Protein AF-A0A815ZAJ9-F1 (afdb_monomer_lite)

Radius of gyration: 37.26 Å; chains: 1; bounding box: 107×72×98 Å

Secondary structure (DSSP, 8-state):
-HHHHHHHHHHTHHHHHHTTPPPPGGGGGSPPPPTTS-SS-HHHHHHHHHHHHHHHHHHHHHHHHHGGGSS--HHHHHHHHHHHHHHHHHHHHHHT-SSS-HHHH-TTS-HHHHHHHHHHHHHHHHHHH-HHHHHHHT--PPPHHHHHHHHHHTTHHHHHHHHHHHHHHHHHHHHHHHHHHHHHHHHHHHHHSSSB--HHHHHHHHHT---STTSHHHHHHHHHTT-S-SBGGGHHHHHHHHHHHHHHHHHHHSPPTTSSTTS--S----TT--STT-HHHHHHHHHHHHHHHHHHHHTSSTT-TTTTSBPSS--HHHH-GGG----HHHHHHHHH---------TT--------------------------S--SPPPPTT--BHHHHHHHHHHHHHHHTTTT---TTHHHHHHHHHHHHHT-SSHHHHHTHHHHHHHHHHHHHHHHHHHH-GGGTTSSSSHHHHHHHHHHHHHHH-HHHHHHHHHTT--GGGTHHHHHHTTTTTTS-HHHHHHHHHHHHHTGGGTTHHHHHHHHHHHHHTHHHHHHS-HHHHHHHHHS--TT--HHHHHHHHHHHHHHHH-

pLDDT: mean 81.09, std 17.26, range [23.88, 98.0]

InterPro domains:
  IPR000195 Rab-GAP-TBC domain [PF00566] (390-548)
  IPR000195 Rab-GAP-TBC domain [PS50086] (211-525)
  IPR000195 Rab-GAP-TBC domain [SM00164] (208-551)
  IPR006068 Cation-transporting P-type ATPase, C-terminal [PF00689] (1-167)
  IPR023298 P-type ATPase, transmembrane domain superfamily [SSF81665] (1-169)
  IPR035969 Rab-GAP-TBC domain superfamily [SSF47923] (186-483)
  IPR035969 Rab-GAP-TBC domain superfamily [SSF47923] (463-579)

Structure (mmCIF, N/CA/C/O backbone):
data_AF-A0A815ZAJ9-F1
#
_entry.id   AF-A0A815ZAJ9-F1
#
loop_
_atom_site.group_PDB
_atom_site.id
_atom_site.type_symbol
_atom_site.label_atom_id
_atom_site.label_alt_id
_atom_site.label_comp_id
_atom_site.label_asym_id
_atom_site.label_entity_id
_atom_site.label_seq_id
_atom_site.pdbx_PDB_ins_code
_atom_site.Cartn_x
_atom_site.Cartn_y
_atom_site.Cartn_z
_atom_site.occupancy
_atom_site.B_iso_or_equiv
_atom_site.auth_seq_id
_atom_site.auth_comp_id
_atom_site.auth_asym_id
_atom_site.auth_atom_id
_atom_site.pdbx_PDB_model_num
ATOM 1 N N . MET A 1 1 ? -53.373 6.624 40.015 1.00 79.75 1 MET A N 1
ATOM 2 C CA . MET A 1 1 ? -52.121 6.291 40.736 1.00 79.75 1 MET A CA 1
ATOM 3 C C . MET A 1 1 ? -51.174 5.423 39.909 1.00 79.75 1 MET A C 1
ATOM 5 O O . MET A 1 1 ? -50.000 5.751 39.853 1.00 79.75 1 MET A O 1
ATOM 9 N N . GLN A 1 2 ? -51.653 4.390 39.205 1.00 82.06 2 GLN A N 1
ATOM 10 C CA . GLN A 1 2 ? -50.814 3.502 38.375 1.00 82.06 2 GLN A CA 1
ATOM 11 C C . GLN A 1 2 ? -49.992 4.231 37.286 1.00 82.06 2 GLN A C 1
ATOM 13 O O . GLN A 1 2 ? -48.798 3.992 37.160 1.00 82.06 2 GLN A O 1
ATOM 18 N N . ILE A 1 3 ? -50.575 5.202 36.573 1.00 81.81 3 ILE A N 1
ATOM 19 C CA . ILE A 1 3 ? -49.845 6.013 35.570 1.00 81.81 3 ILE A CA 1
ATOM 20 C C . ILE A 1 3 ? -48.697 6.820 36.204 1.00 81.81 3 ILE A C 1
ATOM 22 O O . ILE A 1 3 ? -47.622 6.945 35.629 1.00 81.81 3 ILE A O 1
ATOM 26 N N . LEU A 1 4 ? -48.901 7.339 37.418 1.00 85.50 4 LEU A N 1
ATOM 27 C CA . LEU A 1 4 ? -47.871 8.088 38.140 1.00 85.50 4 LEU A CA 1
ATOM 28 C C . LEU A 1 4 ? -46.700 7.176 38.538 1.00 85.50 4 LEU A C 1
ATOM 30 O O . LEU A 1 4 ? -45.551 7.597 38.463 1.00 85.50 4 LEU A O 1
ATOM 34 N N . TRP A 1 5 ? -46.983 5.921 38.898 1.00 88.75 5 TRP A N 1
ATOM 35 C CA . TRP A 1 5 ? -45.949 4.920 39.160 1.00 88.75 5 TRP A CA 1
ATOM 36 C C . TRP A 1 5 ? -45.118 4.592 37.920 1.00 88.75 5 TRP A C 1
ATOM 38 O O . TRP A 1 5 ? -43.893 4.561 38.014 1.00 88.75 5 TRP A O 1
ATOM 48 N N . ILE A 1 6 ? -45.770 4.414 36.764 1.00 86.81 6 ILE A N 1
ATOM 49 C CA . ILE A 1 6 ? -45.087 4.187 35.482 1.00 86.81 6 ILE A CA 1
ATOM 50 C C . ILE A 1 6 ? -44.090 5.317 35.218 1.00 86.81 6 ILE A C 1
ATOM 52 O O . ILE A 1 6 ? -42.914 5.052 35.002 1.00 86.81 6 ILE A O 1
ATOM 56 N N . ASN A 1 7 ? -44.513 6.575 35.335 1.00 85.62 7 ASN A N 1
ATOM 57 C CA . ASN A 1 7 ? -43.612 7.703 35.092 1.00 85.62 7 ASN A CA 1
ATOM 58 C C . ASN A 1 7 ? -42.413 7.712 36.056 1.00 85.62 7 ASN A C 1
ATOM 60 O O . ASN A 1 7 ? -41.286 7.948 35.634 1.00 85.62 7 ASN A O 1
ATOM 64 N N . ILE A 1 8 ? -42.627 7.414 37.343 1.00 86.81 8 ILE A N 1
ATOM 65 C CA . ILE A 1 8 ? -41.541 7.386 38.337 1.00 86.81 8 ILE A CA 1
ATOM 66 C C . ILE A 1 8 ? -40.520 6.290 38.023 1.00 86.81 8 ILE A C 1
ATOM 68 O O . ILE A 1 8 ? -39.313 6.529 38.095 1.00 86.81 8 ILE A O 1
ATOM 72 N N . ILE A 1 9 ? -40.996 5.086 37.702 1.00 85.94 9 ILE A N 1
ATOM 73 C CA . ILE A 1 9 ? -40.121 3.931 37.504 1.00 85.94 9 ILE A CA 1
ATOM 74 C C . ILE A 1 9 ? -39.376 4.000 36.167 1.00 85.94 9 ILE A C 1
ATOM 76 O O . ILE A 1 9 ? -38.263 3.493 36.065 1.00 85.94 9 ILE A O 1
ATOM 80 N N . MET A 1 10 ? -39.965 4.667 35.171 1.00 80.88 10 MET A N 1
ATOM 81 C CA . MET A 1 10 ? -39.416 4.791 33.823 1.00 80.88 10 MET A CA 1
ATOM 82 C C . MET A 1 10 ? -38.472 5.974 33.655 1.00 80.88 10 MET A C 1
ATOM 84 O O . MET A 1 10 ? -37.335 5.792 33.210 1.00 80.88 10 MET A O 1
ATOM 88 N N . ASP A 1 11 ? -38.911 7.170 34.045 1.00 79.56 11 ASP A N 1
ATOM 89 C CA . ASP A 1 11 ? -38.154 8.401 33.800 1.00 79.56 11 ASP A CA 1
ATOM 90 C C . ASP A 1 11 ? -37.092 8.665 34.872 1.00 79.56 11 ASP A C 1
ATOM 92 O O . ASP A 1 11 ? -36.184 9.471 34.667 1.00 79.56 11 ASP A O 1
ATOM 96 N N . GLY A 1 12 ? -37.179 7.992 36.022 1.00 81.31 12 GLY A N 1
ATOM 97 C CA . GLY A 1 12 ? -36.195 8.124 37.088 1.00 81.31 12 GLY A CA 1
ATOM 98 C C . GLY A 1 12 ? -34.978 7.214 36.863 1.00 81.31 12 GLY A C 1
ATOM 99 O O . GLY A 1 12 ? -34.073 7.569 36.101 1.00 81.31 12 GLY A O 1
ATOM 100 N N . PRO A 1 13 ? -34.895 6.047 37.528 1.00 83.12 13 PRO A N 1
ATOM 101 C CA . PRO A 1 13 ? -33.647 5.283 37.589 1.00 83.12 13 PRO A CA 1
ATOM 102 C C . PRO A 1 13 ? -33.116 4.767 36.231 1.00 83.12 13 PRO A C 1
ATOM 104 O O . PRO A 1 13 ? -31.927 4.965 35.955 1.00 83.12 13 PRO A O 1
ATOM 107 N N . PRO A 1 14 ? -33.925 4.138 35.351 1.00 84.19 14 PRO A N 1
ATOM 108 C CA . PRO A 1 14 ? -33.428 3.587 34.089 1.00 84.19 14 PRO A CA 1
ATOM 109 C C . PRO A 1 14 ? -32.961 4.667 33.108 1.00 84.19 14 PRO A C 1
ATOM 111 O O . PRO A 1 14 ? -31.854 4.562 32.575 1.00 84.19 14 PRO A O 1
ATOM 114 N N . ALA A 1 15 ? -33.742 5.735 32.915 1.00 84.88 15 ALA A N 1
ATOM 115 C CA . ALA A 1 15 ? -33.388 6.826 32.006 1.00 84.88 15 ALA A CA 1
ATOM 116 C C . ALA A 1 15 ? -32.087 7.534 32.422 1.00 84.88 15 ALA A C 1
ATOM 118 O O . ALA A 1 15 ? -31.216 7.775 31.584 1.00 84.88 15 ALA A O 1
ATOM 119 N N . GLN A 1 16 ? -31.904 7.797 33.721 1.00 86.88 16 GLN A N 1
ATOM 120 C CA . GLN A 1 16 ? -30.661 8.378 34.235 1.00 86.88 16 GLN A CA 1
ATOM 121 C C . GLN A 1 16 ? -29.466 7.436 34.060 1.00 86.88 16 GLN A C 1
ATOM 123 O O . GLN A 1 16 ? -28.384 7.875 33.671 1.00 86.88 16 GLN A O 1
ATOM 128 N N . SER A 1 17 ? -29.656 6.134 34.291 1.00 87.12 17 SER A N 1
ATOM 129 C CA . SER A 1 17 ? -28.577 5.149 34.168 1.00 87.12 17 SER A CA 1
ATOM 130 C C . SER A 1 17 ? -28.078 4.951 32.729 1.00 87.12 17 SER A C 1
ATOM 132 O O . SER A 1 17 ? -26.888 4.695 32.534 1.00 87.12 17 SER A O 1
ATOM 134 N N . LEU A 1 18 ? -28.944 5.144 31.724 1.00 84.19 18 LEU A N 1
ATOM 135 C CA . LEU A 1 18 ? -28.571 5.151 30.303 1.00 84.19 18 LEU A CA 1
ATOM 136 C C . LEU A 1 18 ? -27.685 6.353 29.935 1.00 84.19 18 LEU A C 1
ATOM 138 O O . LEU A 1 18 ? -26.890 6.265 29.003 1.00 84.19 18 LEU A O 1
ATOM 142 N N . GLY A 1 19 ? -27.780 7.462 30.675 1.00 82.12 19 GLY A N 1
ATOM 143 C CA . GLY A 1 19 ? -26.909 8.627 30.493 1.00 82.12 19 GLY A CA 1
ATOM 144 C C . GLY A 1 19 ? -25.453 8.385 30.909 1.00 82.12 19 GLY A C 1
ATOM 145 O O . GLY A 1 19 ? -24.571 9.132 30.492 1.00 82.12 19 GLY A O 1
ATOM 146 N N . VAL A 1 20 ? -25.194 7.337 31.698 1.00 84.94 20 VAL A N 1
ATOM 147 C CA . VAL A 1 20 ? -23.859 6.955 32.203 1.00 84.94 20 VAL A CA 1
ATOM 148 C C . VAL A 1 20 ? -23.290 5.754 31.429 1.00 84.94 20 VAL A C 1
ATOM 150 O O . VAL A 1 20 ? -22.382 5.062 31.888 1.00 84.94 20 VAL A O 1
ATOM 153 N N . GLU A 1 21 ? -23.836 5.470 30.247 1.00 82.31 21 GLU A N 1
ATOM 154 C CA . GLU A 1 21 ? -23.353 4.395 29.387 1.00 82.31 21 GLU A CA 1
ATOM 155 C C . GLU A 1 21 ? -21.939 4.717 28.850 1.00 82.31 21 GLU A C 1
ATOM 157 O O . GLU A 1 21 ? -21.692 5.849 28.418 1.00 82.31 21 GLU A O 1
ATOM 162 N N . PRO A 1 22 ? -20.987 3.761 28.864 1.00 75.38 22 PRO A N 1
ATOM 163 C CA . PRO A 1 22 ? -19.645 3.985 28.340 1.00 75.38 22 PRO A CA 1
ATOM 164 C C . PRO A 1 22 ? -19.657 4.396 26.863 1.00 75.38 22 PRO A C 1
ATOM 166 O O . PRO A 1 22 ? -20.470 3.937 26.060 1.00 75.38 22 PRO A O 1
ATOM 169 N N . VAL A 1 23 ? -18.704 5.256 26.498 1.00 70.56 23 VAL A N 1
ATOM 170 C CA . VAL A 1 23 ? -18.577 5.789 25.137 1.00 70.56 23 VAL A CA 1
ATOM 171 C C . VAL A 1 23 ? -18.238 4.667 24.154 1.00 70.56 23 VAL A C 1
ATOM 173 O O . VAL A 1 23 ? -17.282 3.918 24.349 1.00 70.56 23 VAL A O 1
ATOM 176 N N . ASP A 1 24 ? -18.993 4.580 23.060 1.00 65.00 24 ASP A N 1
ATOM 177 C CA . ASP A 1 24 ? -18.747 3.604 22.001 1.00 65.00 24 ASP A CA 1
ATOM 178 C C . ASP A 1 24 ? -17.446 3.932 21.236 1.00 65.00 24 ASP A C 1
ATOM 180 O O . ASP A 1 24 ? -17.329 4.974 20.587 1.00 65.00 24 ASP A O 1
ATOM 184 N N . HIS A 1 25 ? -16.467 3.023 21.279 1.00 61.44 25 HIS A N 1
ATOM 185 C CA . HIS A 1 25 ? -15.170 3.170 20.607 1.00 61.44 25 HIS A CA 1
ATOM 186 C C . HIS A 1 25 ? -15.275 3.354 19.083 1.00 61.44 25 HIS A C 1
ATOM 188 O O . HIS A 1 25 ? -14.391 3.962 18.476 1.00 61.44 25 HIS A O 1
ATOM 194 N N . ASP A 1 26 ? -16.362 2.892 18.453 1.00 61.56 26 ASP A N 1
ATOM 195 C CA . ASP A 1 26 ? -16.578 3.086 17.015 1.00 61.56 26 ASP A CA 1
ATOM 196 C C . ASP A 1 26 ? -17.001 4.521 16.657 1.00 61.56 26 ASP A C 1
ATOM 198 O O . ASP A 1 26 ? -16.982 4.894 15.481 1.00 61.56 26 ASP A O 1
ATOM 202 N N . VAL A 1 27 ? -17.341 5.363 17.641 1.00 60.91 27 VAL A N 1
ATOM 203 C CA . VAL A 1 27 ? -17.686 6.779 17.417 1.00 60.91 27 VAL A CA 1
ATOM 204 C C . VAL A 1 27 ? -16.496 7.552 16.855 1.00 60.91 27 VAL A C 1
ATOM 206 O O . VAL A 1 27 ? -16.682 8.376 15.964 1.00 60.91 27 VAL A O 1
ATOM 209 N N . LEU A 1 28 ? -15.273 7.226 17.284 1.00 58.50 28 LEU A N 1
ATOM 210 C CA . LEU A 1 28 ? -14.043 7.864 16.798 1.00 58.50 28 LEU A CA 1
ATOM 211 C C . LEU A 1 28 ? -13.750 7.568 15.318 1.00 58.50 28 LEU A C 1
ATOM 213 O O . LEU A 1 28 ? -12.983 8.289 14.685 1.00 58.50 28 LEU A O 1
ATOM 217 N N . ARG A 1 29 ? -14.349 6.510 14.757 1.00 54.19 29 ARG A N 1
ATOM 218 C CA . ARG A 1 29 ? -14.194 6.113 13.347 1.00 54.19 29 ARG A CA 1
ATOM 219 C C . ARG A 1 29 ? -15.255 6.729 12.435 1.00 54.19 29 ARG A C 1
ATOM 221 O O . ARG A 1 29 ? -15.140 6.627 11.214 1.00 54.19 29 ARG A O 1
ATOM 228 N N . LYS A 1 30 ? -16.306 7.327 13.004 1.00 59.47 30 LYS A N 1
ATOM 229 C CA . LYS A 1 30 ? -17.366 7.997 12.246 1.00 59.47 30 LYS A CA 1
ATOM 230 C C . LYS A 1 30 ? -16.935 9.434 11.921 1.00 59.47 30 LYS A C 1
ATOM 232 O O . LYS A 1 30 ? -16.272 10.068 12.739 1.00 59.47 30 LYS A O 1
ATOM 237 N N . PRO A 1 31 ? -17.295 9.967 10.741 1.00 62.88 31 PRO A N 1
ATOM 238 C CA . PRO A 1 31 ? -16.992 11.354 10.410 1.00 62.88 31 PRO A CA 1
ATOM 239 C C . PRO A 1 31 ? -17.703 12.316 11.383 1.00 62.88 31 PRO A C 1
ATOM 241 O O . PRO A 1 31 ? -18.794 11.995 11.867 1.00 62.88 31 PRO A O 1
ATOM 244 N N . PRO A 1 32 ? -17.123 13.499 11.658 1.00 67.25 32 PRO A N 1
ATOM 245 C CA . PRO A 1 32 ? -17.746 14.496 12.522 1.00 67.25 32 PRO A CA 1
ATOM 246 C C . PRO A 1 32 ? -19.113 14.930 11.970 1.00 67.25 32 PRO A C 1
ATOM 248 O O . PRO A 1 32 ? -19.270 15.155 10.767 1.00 67.25 32 PRO A O 1
ATOM 251 N N . ARG A 1 33 ? -20.113 15.032 12.858 1.00 66.44 33 ARG A N 1
ATOM 252 C CA . ARG A 1 33 ? -21.488 15.429 12.510 1.00 66.44 33 ARG A CA 1
ATOM 253 C C . ARG A 1 33 ? -21.498 16.861 11.971 1.00 66.44 33 ARG A C 1
ATOM 255 O O . ARG A 1 33 ? -20.812 17.728 12.511 1.00 66.44 33 ARG A O 1
ATOM 262 N N . LYS A 1 34 ? -22.275 17.125 10.918 1.00 73.50 34 LYS A N 1
ATOM 263 C CA . LYS A 1 34 ? -22.375 18.473 10.345 1.00 73.50 34 LYS A CA 1
ATOM 264 C C . LYS A 1 34 ? -23.195 19.362 11.281 1.00 73.50 34 LYS A C 1
ATOM 266 O O . LYS A 1 34 ? -24.208 18.925 11.816 1.00 73.50 34 LYS A O 1
ATOM 271 N N . VAL A 1 35 ? -22.802 20.627 11.427 1.00 70.81 35 VAL A N 1
ATOM 272 C CA . VAL A 1 35 ? -23.513 21.625 12.258 1.00 70.81 35 VAL A CA 1
ATOM 273 C C . VAL A 1 35 ? -24.968 21.866 11.829 1.00 70.81 35 VAL A C 1
ATOM 275 O O . VAL A 1 35 ? -25.772 22.335 12.624 1.00 70.81 35 VAL A O 1
ATOM 278 N N . THR A 1 36 ? -25.319 21.520 10.589 1.00 76.19 36 THR A N 1
ATOM 279 C CA . THR A 1 36 ? -26.672 21.633 10.023 1.00 76.19 36 THR A CA 1
ATOM 280 C C . THR A 1 36 ? -27.559 20.411 10.273 1.00 76.19 36 THR A C 1
ATOM 282 O O . THR A 1 36 ? -28.738 20.443 9.927 1.00 76.19 36 THR A O 1
ATOM 285 N N . ASP A 1 37 ? -27.017 19.312 10.807 1.00 74.12 37 ASP A N 1
ATOM 286 C CA . ASP A 1 37 ? -27.799 18.095 11.024 1.00 74.12 37 ASP A CA 1
ATOM 287 C C . ASP A 1 37 ? -28.732 18.277 12.229 1.00 74.12 37 ASP A C 1
ATOM 289 O O . ASP A 1 37 ? -28.281 18.506 13.352 1.00 74.12 37 ASP A O 1
ATOM 293 N N . ALA A 1 38 ? -30.041 18.117 12.018 1.00 75.62 38 ALA A N 1
ATOM 294 C CA . ALA A 1 38 ? -31.039 18.197 13.084 1.00 75.62 38 ALA A CA 1
ATOM 295 C C . ALA A 1 38 ? -30.713 17.222 14.229 1.00 75.62 38 ALA A C 1
ATOM 297 O O . ALA A 1 38 ? -30.356 16.070 13.967 1.00 75.62 38 ALA A O 1
ATOM 298 N N . MET A 1 39 ? -30.867 17.651 15.493 1.00 68.94 39 MET A N 1
ATOM 299 C CA . MET A 1 39 ? -30.595 16.805 16.670 1.00 68.94 39 MET A CA 1
ATOM 300 C C . MET A 1 39 ? -31.404 15.502 16.635 1.00 68.94 39 MET A C 1
ATOM 302 O O . MET A 1 39 ? -30.845 14.435 16.899 1.00 68.94 39 MET A O 1
ATOM 306 N N . ILE A 1 40 ? -32.670 15.582 16.216 1.00 78.56 40 ILE A N 1
ATOM 307 C CA . ILE A 1 40 ? -33.572 14.444 16.038 1.00 78.56 40 ILE A CA 1
ATOM 308 C C . ILE A 1 40 ? -33.420 13.897 14.611 1.00 78.56 40 ILE A C 1
ATOM 310 O O . ILE A 1 40 ? -33.896 14.483 13.641 1.00 78.56 40 ILE A O 1
ATOM 314 N N . SER A 1 41 ? -32.748 12.752 14.482 1.00 80.44 41 SER A N 1
ATOM 315 C CA . SER A 1 41 ? -32.639 12.026 13.211 1.00 80.44 41 SER A CA 1
ATOM 316 C C . SER A 1 41 ? -33.961 11.337 12.858 1.00 80.44 41 SER A C 1
ATOM 318 O O . SER A 1 41 ? -34.636 10.800 13.738 1.00 80.44 41 SER A O 1
ATOM 320 N N . LYS A 1 42 ? -34.283 11.242 11.558 1.00 81.25 42 LYS A N 1
ATOM 321 C CA . LYS A 1 42 ? -35.403 10.418 11.058 1.00 81.25 42 LYS A CA 1
ATOM 322 C C . LYS A 1 42 ? -35.340 8.985 11.601 1.00 81.25 42 LYS A C 1
ATOM 324 O O . LYS A 1 42 ? -36.370 8.411 11.929 1.00 81.25 42 LYS A O 1
ATOM 329 N N . ARG A 1 43 ? -34.133 8.435 11.774 1.00 80.19 43 ARG A N 1
ATOM 330 C CA . ARG A 1 43 ? -33.917 7.097 12.344 1.00 80.19 43 ARG A CA 1
ATOM 331 C C . ARG A 1 43 ? -34.389 6.994 13.796 1.00 80.19 43 ARG A C 1
ATOM 333 O O . ARG A 1 43 ? -35.004 5.999 14.164 1.00 80.19 43 ARG A O 1
ATOM 340 N N . LEU A 1 44 ? -34.141 8.028 14.602 1.00 82.25 44 LEU A N 1
ATOM 341 C CA . LEU A 1 44 ? -34.562 8.075 16.004 1.00 82.25 44 LEU A CA 1
ATOM 342 C C . LEU A 1 44 ? -36.091 8.137 16.109 1.00 82.25 44 LEU A C 1
ATOM 344 O O . LEU A 1 44 ? -36.670 7.400 16.900 1.00 82.25 44 LEU A O 1
ATOM 348 N N . ILE A 1 45 ? -36.742 8.924 15.245 1.00 86.62 45 ILE A N 1
ATOM 349 C CA . ILE A 1 45 ? -38.210 8.986 15.165 1.00 86.62 45 ILE A CA 1
ATOM 350 C C . ILE A 1 45 ? -38.789 7.623 14.780 1.00 86.62 45 ILE A C 1
ATOM 352 O O . ILE A 1 45 ? -39.694 7.136 15.450 1.00 86.62 45 ILE A O 1
ATOM 356 N N . ILE A 1 46 ? -38.246 6.972 13.744 1.00 86.50 46 ILE A N 1
ATOM 357 C CA . ILE A 1 46 ? -38.709 5.640 13.327 1.00 86.50 46 ILE A CA 1
ATOM 358 C C . ILE A 1 46 ? -38.559 4.643 14.483 1.00 86.50 46 ILE A C 1
ATOM 360 O O . ILE A 1 46 ? -39.468 3.852 14.718 1.00 86.50 46 ILE A O 1
ATOM 364 N N . ASN A 1 47 ? -37.452 4.681 15.230 1.00 85.06 47 ASN A N 1
ATOM 365 C CA . ASN A 1 47 ? -37.253 3.818 16.398 1.00 85.06 47 ASN A CA 1
ATOM 366 C C . ASN A 1 47 ? -38.292 4.078 17.495 1.00 85.06 47 ASN A C 1
ATOM 368 O O . ASN A 1 47 ? -38.897 3.124 17.969 1.00 85.06 47 ASN A O 1
ATOM 372 N N . MET A 1 48 ? -38.547 5.343 17.835 1.00 88.31 48 MET A N 1
ATOM 373 C CA . MET A 1 48 ? -39.535 5.730 18.847 1.00 88.31 48 MET A CA 1
ATOM 374 C C . MET A 1 48 ? -40.959 5.301 18.463 1.00 88.31 48 MET A C 1
ATOM 376 O O . MET A 1 48 ? -41.701 4.776 19.289 1.00 88.31 48 MET A O 1
ATOM 380 N N . VAL A 1 49 ? -41.334 5.473 17.192 1.00 91.62 49 VAL A N 1
ATOM 381 C CA . VAL A 1 49 ? -42.637 5.019 16.681 1.00 91.62 49 VAL A CA 1
ATOM 382 C C . VAL A 1 49 ? -42.722 3.491 16.690 1.00 91.62 49 VAL A C 1
ATOM 384 O O . VAL A 1 49 ? -43.757 2.941 17.060 1.00 91.62 49 VAL A O 1
ATOM 387 N N . THR A 1 50 ? -41.634 2.793 16.340 1.00 89.75 50 THR A N 1
ATOM 388 C CA . THR A 1 50 ? -41.586 1.321 16.370 1.00 89.75 50 THR A CA 1
ATOM 389 C C . THR A 1 50 ? -41.763 0.799 17.798 1.00 89.75 50 THR A C 1
ATOM 391 O O . THR A 1 50 ? -42.604 -0.070 18.012 1.00 89.75 50 THR A O 1
ATOM 394 N N . SER A 1 51 ? -41.041 1.349 18.785 1.00 90.25 51 SER A N 1
ATOM 395 C CA . SER A 1 51 ? -41.192 0.940 20.189 1.00 90.25 51 SER A CA 1
ATOM 396 C C . SER A 1 51 ? -42.599 1.219 20.703 1.00 90.25 51 SER A C 1
ATOM 398 O O . SER A 1 51 ? -43.219 0.324 21.265 1.00 90.25 51 SER A O 1
ATOM 400 N N . ALA A 1 52 ? -43.143 2.415 20.448 1.00 92.06 52 ALA A N 1
ATOM 401 C CA . ALA A 1 52 ? -44.496 2.765 20.878 1.00 92.06 52 ALA A CA 1
ATOM 402 C C . ALA A 1 52 ? -45.546 1.813 20.283 1.00 92.06 52 ALA A C 1
ATOM 404 O O . ALA A 1 52 ? -46.422 1.331 20.995 1.00 92.06 52 ALA A O 1
ATOM 405 N N . THR A 1 53 ? -45.418 1.481 18.995 1.00 93.88 53 THR A N 1
ATOM 406 C CA . THR A 1 53 ? -46.337 0.562 18.309 1.00 93.88 53 THR A CA 1
ATOM 407 C C . THR A 1 53 ? -46.280 -0.842 18.911 1.00 93.88 53 THR A C 1
ATOM 409 O O . THR A 1 53 ? -47.321 -1.430 19.189 1.00 93.88 53 THR A O 1
ATOM 412 N N . VAL A 1 54 ? -45.078 -1.373 19.160 1.00 93.69 54 VAL A N 1
ATOM 413 C CA . VAL A 1 54 ? -44.904 -2.713 19.743 1.00 93.69 54 VAL A CA 1
ATOM 414 C C . VAL A 1 54 ? -45.443 -2.776 21.172 1.00 93.69 54 VAL A C 1
ATOM 416 O O . VAL A 1 54 ? -46.143 -3.729 21.500 1.00 93.69 54 VAL A O 1
ATOM 419 N N . ILE A 1 55 ? -45.172 -1.764 22.003 1.00 92.44 55 ILE A N 1
ATOM 420 C CA . ILE A 1 55 ? -45.645 -1.720 23.396 1.00 92.44 55 ILE A CA 1
ATOM 421 C C . ILE A 1 55 ? -47.173 -1.630 23.439 1.00 92.44 55 ILE A C 1
ATOM 423 O O . ILE A 1 55 ? -47.813 -2.399 24.154 1.00 92.44 55 ILE A O 1
ATOM 427 N N . VAL A 1 56 ? -47.780 -0.742 22.645 1.00 93.69 56 VAL A N 1
ATOM 428 C CA . VAL A 1 56 ? -49.241 -0.572 22.604 1.00 93.69 56 VAL A CA 1
ATOM 429 C C . VAL A 1 56 ? -49.930 -1.838 22.099 1.00 93.69 56 VAL A C 1
ATOM 431 O O . VAL A 1 56 ? -50.856 -2.323 22.740 1.00 93.69 56 VAL A O 1
ATOM 434 N N . ILE A 1 57 ? -49.468 -2.417 20.987 1.00 94.81 57 ILE A N 1
ATOM 435 C CA . ILE A 1 57 ? -50.059 -3.653 20.454 1.00 94.81 57 ILE A CA 1
ATOM 436 C C . ILE A 1 57 ? -49.853 -4.813 21.433 1.00 94.81 57 ILE A C 1
ATOM 438 O O . ILE A 1 57 ? -50.796 -5.547 21.706 1.00 94.81 57 ILE A O 1
ATOM 442 N N . GLY A 1 58 ? -48.651 -4.970 21.993 1.00 92.81 58 GLY A N 1
ATOM 443 C CA . GLY A 1 58 ? -48.339 -6.052 22.927 1.00 92.81 58 GLY A CA 1
ATOM 444 C C . GLY A 1 58 ? -49.186 -5.998 24.198 1.00 92.81 58 GLY A C 1
ATOM 445 O O . GLY A 1 58 ? -49.746 -7.009 24.615 1.00 92.81 58 GLY A O 1
ATOM 446 N N . THR A 1 59 ? -49.341 -4.811 24.784 1.00 91.94 59 THR A N 1
ATOM 447 C CA . THR A 1 59 ? -50.162 -4.617 25.991 1.00 91.94 59 THR A CA 1
ATOM 448 C C . THR A 1 59 ? -51.653 -4.778 25.713 1.00 91.94 59 THR A C 1
ATOM 450 O O . THR A 1 59 ? -52.346 -5.417 26.504 1.00 91.94 59 THR A O 1
ATOM 453 N N . LEU A 1 60 ? -52.146 -4.302 24.563 1.00 91.62 60 LEU A N 1
ATOM 454 C CA . LEU A 1 60 ? -53.526 -4.541 24.128 1.00 91.62 60 LEU A CA 1
ATOM 455 C C . LEU A 1 60 ? -53.811 -6.024 23.871 1.00 91.62 60 LEU A C 1
ATOM 457 O O . LEU A 1 60 ? -54.888 -6.498 24.221 1.00 91.62 60 LEU A O 1
ATOM 461 N N . CYS A 1 61 ? -52.862 -6.766 23.295 1.00 91.50 61 CYS A N 1
ATOM 462 C CA . CYS A 1 61 ? -52.998 -8.207 23.083 1.00 91.50 61 CYS A CA 1
ATOM 463 C C . CYS A 1 61 ? -53.164 -8.961 24.407 1.00 91.50 61 CYS A C 1
ATOM 465 O O . CYS A 1 61 ? -54.023 -9.834 24.498 1.00 91.50 61 CYS A O 1
ATOM 467 N N . VAL A 1 62 ? -52.379 -8.611 25.432 1.00 90.12 62 VAL A N 1
ATOM 468 C CA . VAL A 1 62 ? -52.502 -9.213 26.770 1.00 90.12 62 VAL A CA 1
ATOM 469 C C . VAL A 1 62 ? -53.830 -8.830 27.418 1.00 90.12 62 VAL A C 1
ATOM 471 O O . VAL A 1 62 ? -54.549 -9.707 27.885 1.00 90.12 62 VAL A O 1
ATOM 474 N N . PHE A 1 63 ? -54.213 -7.553 27.364 1.00 89.56 63 PHE A N 1
ATOM 475 C CA . PHE A 1 63 ? -55.500 -7.095 27.894 1.00 89.56 63 PHE A CA 1
ATOM 476 C C . PHE A 1 63 ? -56.690 -7.818 27.242 1.00 89.56 63 PHE A C 1
ATOM 478 O O . PHE A 1 63 ? -57.603 -8.272 27.928 1.00 89.56 63 PHE A O 1
ATOM 485 N N . TYR A 1 64 ? -56.661 -7.983 25.917 1.00 88.50 64 TYR A N 1
ATOM 486 C CA . TYR A 1 64 ? -57.698 -8.707 25.184 1.00 88.50 64 TYR A CA 1
ATOM 487 C C . TYR A 1 64 ? -57.711 -10.208 25.506 1.00 88.50 64 TYR A C 1
ATOM 489 O O . TYR A 1 64 ? -58.782 -10.801 25.614 1.00 88.50 64 TYR A O 1
ATOM 497 N N . ALA A 1 65 ? -56.538 -10.827 25.666 1.00 86.06 65 ALA A N 1
ATOM 498 C CA . ALA A 1 65 ? -56.425 -12.247 25.989 1.00 86.06 65 ALA A CA 1
ATOM 499 C C . ALA A 1 65 ? -56.989 -12.590 27.377 1.00 86.06 65 ALA A C 1
ATOM 501 O O . ALA A 1 65 ? -57.574 -13.663 27.531 1.00 86.06 65 ALA A O 1
ATOM 502 N N . GLU A 1 66 ? -56.851 -11.685 28.348 1.00 83.94 66 GLU A N 1
ATOM 503 C CA . GLU A 1 66 ? -57.387 -11.854 29.705 1.00 83.94 66 GLU A CA 1
ATOM 504 C C . GLU A 1 66 ? -58.894 -11.556 29.788 1.00 83.94 66 GLU A C 1
ATOM 506 O O . GLU A 1 66 ? -59.616 -12.210 30.536 1.00 83.94 66 GLU A O 1
ATOM 511 N N . MET A 1 67 ? -59.428 -10.673 28.934 1.00 83.12 67 MET A N 1
ATOM 512 C CA . MET A 1 67 ? -60.867 -10.359 28.853 1.00 83.12 67 MET A CA 1
ATOM 513 C C . MET A 1 67 ? -61.745 -11.473 28.225 1.00 83.12 67 MET A C 1
ATOM 515 O O . MET A 1 67 ? -62.748 -11.188 27.563 1.00 83.12 67 MET A O 1
ATOM 519 N N . ARG A 1 68 ? -61.436 -12.759 28.444 1.00 70.31 68 ARG A N 1
ATOM 520 C CA . ARG A 1 68 ? -62.230 -13.896 27.924 1.00 70.31 68 ARG A CA 1
ATOM 521 C C . ARG A 1 68 ? -63.669 -13.935 28.441 1.00 70.31 68 ARG A C 1
ATOM 523 O O . ARG A 1 68 ? -64.556 -14.371 27.711 1.00 70.31 68 ARG A O 1
ATOM 530 N N . ASP A 1 69 ? -63.906 -13.422 29.647 1.00 74.25 69 ASP A N 1
ATOM 531 C CA . ASP A 1 69 ? -65.223 -13.425 30.299 1.00 74.25 69 ASP A CA 1
ATOM 532 C C . ASP A 1 69 ? -66.055 -12.157 30.005 1.00 74.25 69 ASP A C 1
ATOM 534 O O . ASP A 1 69 ? -67.152 -11.978 30.542 1.00 74.25 69 ASP A O 1
ATOM 538 N N . GLY A 1 70 ? -65.544 -11.242 29.166 1.00 73.88 70 GLY A N 1
ATOM 539 C CA . GLY A 1 70 ? -66.239 -10.017 28.744 1.00 73.88 70 GLY A CA 1
ATOM 540 C C . GLY A 1 70 ? -66.441 -8.957 29.839 1.00 73.88 70 GLY A C 1
ATOM 541 O O . GLY A 1 70 ? -67.093 -7.942 29.593 1.00 73.88 70 GLY A O 1
ATOM 542 N N . LYS A 1 71 ? -65.887 -9.160 31.041 1.00 79.69 71 LYS A N 1
ATOM 543 C CA . LYS A 1 71 ? -65.905 -8.213 32.168 1.00 79.69 71 LYS A CA 1
ATOM 544 C C . LYS A 1 71 ? -64.477 -7.825 32.535 1.00 79.69 71 LYS A C 1
ATOM 546 O O . LYS A 1 71 ? -63.610 -8.684 32.562 1.00 79.69 71 LYS A O 1
ATOM 551 N N . VAL A 1 72 ? -64.256 -6.547 32.840 1.00 82.81 72 VAL A N 1
ATOM 552 C CA . VAL A 1 72 ? -62.952 -6.046 33.301 1.00 82.81 72 VAL A CA 1
ATOM 553 C C . VAL A 1 72 ? -62.825 -6.321 34.795 1.00 82.81 72 VAL A C 1
ATOM 555 O O . VAL A 1 72 ? -63.551 -5.724 35.594 1.00 82.81 72 VAL A O 1
ATOM 558 N N . THR A 1 73 ? -61.925 -7.223 35.176 1.00 85.44 73 THR A N 1
ATOM 559 C CA . THR A 1 73 ? -61.614 -7.508 36.581 1.00 85.44 73 THR A CA 1
ATOM 560 C C . THR A 1 73 ? -60.398 -6.696 37.063 1.00 85.44 73 THR A C 1
ATOM 562 O O . THR A 1 73 ? -59.561 -6.285 36.251 1.00 85.44 73 THR A O 1
ATOM 565 N N . PRO A 1 74 ? -60.255 -6.438 38.381 1.00 82.56 74 PRO A N 1
ATOM 566 C CA . PRO A 1 74 ? -59.064 -5.777 38.927 1.00 82.56 74 PRO A CA 1
ATOM 567 C C . PRO A 1 74 ? -57.764 -6.542 38.615 1.00 82.56 74 PRO A C 1
ATOM 569 O O . PRO A 1 74 ? -56.738 -5.923 38.310 1.00 82.56 74 PRO A O 1
ATOM 572 N N . ARG A 1 75 ? -57.817 -7.879 38.571 1.00 86.56 75 ARG A N 1
ATOM 573 C CA . ARG A 1 75 ? -56.733 -8.740 38.079 1.00 86.56 75 ARG A CA 1
ATOM 574 C C . ARG A 1 75 ? -56.294 -8.396 36.651 1.00 86.56 75 ARG A C 1
ATOM 576 O O . ARG A 1 75 ? -55.100 -8.178 36.450 1.00 86.56 75 ARG A O 1
ATOM 583 N N . ASP A 1 76 ? -57.215 -8.258 35.695 1.00 88.12 76 ASP A N 1
ATOM 584 C CA . ASP A 1 76 ? -56.884 -7.961 34.284 1.00 88.12 76 ASP A CA 1
ATOM 585 C C . ASP A 1 76 ? -56.163 -6.614 34.149 1.00 88.12 76 ASP A C 1
ATOM 587 O O . ASP A 1 76 ? -55.180 -6.466 33.410 1.00 88.12 76 ASP A O 1
ATOM 591 N N . THR A 1 77 ? -56.620 -5.621 34.921 1.00 88.06 77 THR A N 1
ATOM 592 C CA . THR A 1 77 ? -55.982 -4.298 34.963 1.00 88.06 77 THR A CA 1
ATOM 593 C C . THR A 1 77 ? -54.587 -4.361 35.584 1.00 88.06 77 THR A C 1
ATOM 595 O O . THR A 1 77 ? -53.660 -3.741 35.061 1.00 88.06 77 THR A O 1
ATOM 598 N N . THR A 1 78 ? -54.392 -5.174 36.630 1.00 90.94 78 THR A N 1
ATOM 599 C CA . THR A 1 78 ? -53.081 -5.356 37.273 1.00 90.94 78 THR A CA 1
ATOM 600 C C . THR A 1 78 ? -52.113 -6.113 36.359 1.00 90.94 78 THR A C 1
ATOM 602 O O . THR A 1 78 ? -50.924 -5.784 36.299 1.00 90.94 78 THR A O 1
ATOM 605 N N . MET A 1 79 ? -52.602 -7.099 35.603 1.00 89.94 79 MET A N 1
ATOM 606 C CA . MET A 1 79 ? -51.801 -7.868 34.650 1.00 89.94 79 MET A CA 1
ATOM 607 C C . MET A 1 79 ? -51.346 -7.008 33.474 1.00 89.94 79 MET A C 1
ATOM 609 O O . MET A 1 79 ? -50.162 -7.001 33.138 1.00 89.94 79 MET A O 1
ATOM 613 N N . THR A 1 80 ? -52.250 -6.200 32.921 1.00 91.00 80 THR A N 1
ATOM 614 C CA . THR A 1 80 ? -51.931 -5.247 31.847 1.00 91.00 80 THR A CA 1
ATOM 615 C C . THR A 1 80 ? -50.943 -4.184 32.321 1.00 91.00 80 THR A C 1
ATOM 617 O O . THR A 1 80 ? -49.967 -3.894 31.632 1.00 91.00 80 THR A O 1
ATOM 620 N N . PHE A 1 81 ? -51.137 -3.661 33.535 1.00 90.94 81 PHE A N 1
ATOM 621 C CA . PHE A 1 81 ? -50.211 -2.730 34.178 1.00 90.94 81 PHE A CA 1
ATOM 622 C C . PHE A 1 81 ? -48.806 -3.331 34.345 1.00 90.94 81 PHE A C 1
ATOM 624 O O . PHE A 1 81 ? -47.811 -2.698 33.998 1.00 90.94 81 PHE A O 1
ATOM 631 N N . THR A 1 82 ? -48.713 -4.576 34.813 1.00 91.62 82 THR A N 1
ATOM 632 C CA . THR A 1 82 ? -47.430 -5.274 35.003 1.00 91.62 82 THR A CA 1
ATOM 633 C C . THR A 1 82 ? -46.745 -5.583 33.675 1.00 91.62 82 THR A C 1
ATOM 635 O O . THR A 1 82 ? -45.531 -5.423 33.549 1.00 91.62 82 THR A O 1
ATOM 638 N N . CYS A 1 83 ? -47.521 -5.972 32.663 1.00 92.19 83 CYS A N 1
ATOM 639 C CA . CYS A 1 83 ? -47.023 -6.204 31.315 1.00 92.19 83 CYS A CA 1
ATOM 640 C C . CYS A 1 83 ? -46.472 -4.917 30.687 1.00 92.19 83 CYS A C 1
ATOM 642 O O . CYS A 1 83 ? -45.379 -4.942 30.127 1.00 92.19 83 CYS A O 1
ATOM 644 N N . PHE A 1 84 ? -47.168 -3.786 30.846 1.00 92.06 84 PHE A N 1
ATOM 645 C CA . PHE A 1 84 ? -46.692 -2.482 30.379 1.00 92.06 84 PHE A CA 1
ATOM 646 C C . PHE A 1 84 ? -45.335 -2.124 31.002 1.00 92.06 84 PHE A C 1
ATOM 648 O O . PHE A 1 84 ? -44.390 -1.840 30.271 1.00 92.06 84 PHE A O 1
ATOM 655 N N . VAL A 1 85 ? -45.201 -2.234 32.331 1.00 91.81 85 VAL A N 1
ATOM 656 C CA . VAL A 1 85 ? -43.935 -1.952 33.036 1.00 91.81 85 VAL A CA 1
ATOM 657 C C . VAL A 1 85 ? -42.802 -2.865 32.553 1.00 91.81 85 VAL A C 1
ATOM 659 O O . VAL A 1 85 ? -41.686 -2.401 32.329 1.00 91.81 85 VAL A O 1
ATOM 662 N N . PHE A 1 86 ? -43.058 -4.160 32.344 1.00 92.12 86 PHE A N 1
ATOM 663 C CA . PHE A 1 86 ? -42.039 -5.075 31.821 1.00 92.12 86 PHE A CA 1
ATOM 664 C C . PHE A 1 86 ? -41.643 -4.773 30.377 1.00 92.12 86 PHE A C 1
ATOM 666 O O . PHE A 1 86 ? -40.448 -4.775 30.076 1.00 92.12 86 PHE A O 1
ATOM 673 N N . PHE A 1 87 ? -42.597 -4.478 29.493 1.00 92.75 87 PHE A N 1
ATOM 674 C CA . PHE A 1 87 ? -42.304 -4.058 28.122 1.00 92.75 87 PHE A CA 1
ATOM 675 C C . PHE A 1 87 ? -41.345 -2.878 28.079 1.00 92.75 87 PHE A C 1
ATOM 677 O O . PHE A 1 87 ? -40.389 -2.868 27.306 1.00 92.75 87 PHE A O 1
ATOM 684 N N . ASP A 1 88 ? -41.579 -1.922 28.957 1.00 89.56 88 ASP A N 1
ATOM 685 C CA . ASP A 1 88 ? -40.792 -0.720 29.096 1.00 89.56 88 ASP A CA 1
ATOM 686 C C . ASP A 1 88 ? -39.378 -0.985 29.662 1.00 89.56 88 ASP A C 1
ATOM 688 O O . ASP A 1 88 ? -38.394 -0.435 29.156 1.00 89.56 88 ASP A O 1
ATOM 692 N N . MET A 1 89 ? -39.228 -1.909 30.622 1.00 90.06 89 MET A N 1
ATOM 693 C CA . MET A 1 89 ? -37.908 -2.379 31.083 1.00 90.06 89 MET A CA 1
ATOM 694 C C . MET A 1 89 ? -37.104 -3.038 29.950 1.00 90.06 89 MET A C 1
ATOM 696 O O . MET A 1 89 ? -35.906 -2.782 29.792 1.00 90.06 89 MET A O 1
ATOM 700 N N . PHE A 1 90 ? -37.751 -3.866 29.124 1.00 90.81 90 PHE A N 1
ATOM 701 C CA . PHE A 1 90 ? -37.107 -4.469 27.953 1.00 90.81 90 PHE A CA 1
ATOM 702 C C . PHE A 1 90 ? -36.860 -3.446 26.830 1.00 90.81 90 PHE A C 1
ATOM 704 O O . PHE A 1 90 ? -35.855 -3.530 26.121 1.00 90.81 90 PHE A O 1
ATOM 711 N N . ASN A 1 91 ? -37.704 -2.424 26.686 1.00 89.44 91 ASN A N 1
ATOM 712 C CA . ASN A 1 91 ? -37.469 -1.322 25.756 1.00 89.44 91 ASN A CA 1
ATOM 713 C C . ASN A 1 91 ? -36.214 -0.521 26.140 1.00 89.44 91 ASN A C 1
ATOM 715 O O . ASN A 1 91 ? -35.380 -0.223 25.283 1.00 89.44 91 ASN A O 1
ATOM 719 N N . ALA A 1 92 ? -36.022 -0.242 27.435 1.00 88.12 92 ALA A N 1
ATOM 720 C CA . ALA A 1 92 ? -34.838 0.450 27.944 1.00 88.12 92 ALA A CA 1
ATOM 721 C C . ALA A 1 92 ? -33.532 -0.287 27.582 1.00 88.12 92 ALA A C 1
ATOM 723 O O . ALA A 1 92 ? -32.547 0.347 27.199 1.00 88.12 92 ALA A O 1
ATOM 724 N N . LEU A 1 93 ? -33.544 -1.626 27.600 1.00 87.62 93 LEU A N 1
ATOM 725 C CA . LEU A 1 93 ? -32.431 -2.457 27.120 1.00 87.62 93 LEU A CA 1
ATOM 726 C C . LEU A 1 93 ? -32.163 -2.278 25.614 1.00 87.62 93 LEU A C 1
ATOM 728 O O . LEU A 1 93 ? -31.003 -2.211 25.203 1.00 87.62 93 LEU A O 1
ATOM 732 N N . SER A 1 94 ? -33.208 -2.157 24.788 1.00 86.00 94 SER A N 1
ATOM 733 C CA . SER A 1 94 ? -33.070 -1.913 23.339 1.00 86.00 94 SER A CA 1
ATOM 734 C C . SER A 1 94 ? -32.490 -0.530 23.030 1.00 86.00 94 SER A C 1
ATOM 736 O O . SER A 1 94 ? -31.726 -0.380 22.073 1.00 86.00 94 SER A O 1
ATOM 738 N N . CYS A 1 95 ? -32.802 0.469 23.860 1.00 82.88 95 CYS A N 1
ATOM 739 C CA . CYS A 1 95 ? -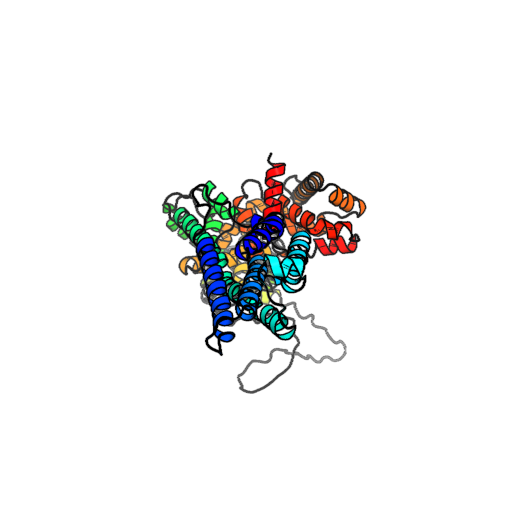32.325 1.847 23.722 1.00 82.88 95 CYS A CA 1
ATOM 740 C C . CYS A 1 95 ? -30.832 2.028 24.038 1.00 82.88 95 CYS A C 1
ATOM 742 O O . CYS A 1 95 ? -30.244 3.026 23.618 1.00 82.88 95 CYS A O 1
ATOM 744 N N . ARG A 1 96 ? -30.198 1.060 24.712 1.00 84.44 96 ARG A N 1
ATOM 745 C CA . ARG A 1 96 ? -28.779 1.104 25.103 1.00 84.44 96 ARG A CA 1
ATOM 746 C C . ARG A 1 96 ? -27.823 1.202 23.913 1.00 84.44 96 ARG A C 1
ATOM 748 O O . ARG A 1 96 ? -26.770 1.825 24.005 1.00 84.44 96 ARG A O 1
ATOM 755 N N . SER A 1 97 ? -28.189 0.620 22.771 1.00 79.50 97 SER A N 1
ATOM 756 C CA . SER A 1 97 ? -27.470 0.858 21.521 1.00 79.50 97 SER A CA 1
ATOM 757 C C . SER A 1 97 ? -28.382 0.821 20.316 1.00 79.50 97 SER A C 1
ATOM 759 O O . SER A 1 97 ? -29.140 -0.121 20.093 1.00 79.50 97 SER A O 1
ATOM 761 N N . GLN A 1 98 ? -28.210 1.828 19.468 1.00 72.81 98 GLN A N 1
ATOM 762 C CA . GLN A 1 98 ? -28.920 1.948 18.201 1.00 72.81 98 GLN A CA 1
ATOM 763 C C . GLN A 1 98 ? -28.308 1.087 17.087 1.00 72.81 98 GLN A C 1
ATOM 765 O O . GLN A 1 98 ? -28.939 0.913 16.051 1.00 72.81 98 GLN A O 1
ATOM 770 N N . THR A 1 99 ? -27.080 0.580 17.262 1.00 69.00 99 THR A N 1
ATOM 771 C CA . THR A 1 99 ? -26.325 -0.067 16.166 1.00 69.00 99 THR A CA 1
ATOM 772 C C . THR A 1 99 ? -25.703 -1.411 16.526 1.00 69.00 99 THR A C 1
ATOM 774 O O . THR A 1 99 ? -25.512 -2.236 15.634 1.00 69.00 99 THR A O 1
ATOM 777 N N . LYS A 1 100 ? -25.404 -1.652 17.807 1.00 75.81 100 LYS A N 1
ATOM 778 C CA . LYS A 1 100 ? -24.823 -2.910 18.286 1.00 75.81 100 LYS A CA 1
ATOM 779 C C . LYS A 1 100 ? -25.906 -3.817 18.856 1.00 75.81 100 LYS A C 1
ATOM 781 O O . LYS A 1 100 ? -26.932 -3.344 19.362 1.00 75.81 100 LYS A O 1
ATOM 786 N N . PHE A 1 101 ? -25.667 -5.119 18.753 1.00 81.31 101 PHE A N 1
ATOM 787 C CA . PHE A 1 101 ? -26.516 -6.121 19.385 1.00 81.31 101 PHE A CA 1
ATOM 788 C C . PHE A 1 101 ? -26.329 -6.087 20.899 1.00 81.31 101 PHE A C 1
ATOM 790 O O . PHE A 1 101 ? -25.243 -5.782 21.397 1.00 81.31 101 PHE A O 1
ATOM 797 N N . ILE A 1 102 ? -27.380 -6.433 21.638 1.00 80.06 102 ILE A N 1
ATOM 798 C CA . ILE A 1 102 ? -27.357 -6.425 23.111 1.00 80.06 102 ILE A CA 1
ATOM 799 C C . ILE A 1 102 ? -26.287 -7.390 23.651 1.00 80.06 102 ILE A C 1
ATOM 801 O O . ILE A 1 102 ? -25.600 -7.084 24.627 1.00 80.06 102 ILE A O 1
ATOM 805 N N . PHE A 1 103 ? -26.080 -8.518 22.966 1.00 75.12 103 PHE A N 1
ATOM 806 C CA . PHE A 1 103 ? -25.059 -9.508 23.315 1.00 75.12 103 PHE A CA 1
ATOM 807 C C . PHE A 1 103 ? -23.622 -9.015 23.097 1.00 75.12 103 PHE A C 1
ATOM 809 O O . PHE A 1 103 ? -22.728 -9.414 23.834 1.00 75.12 103 PHE A O 1
ATOM 816 N N . GLU A 1 104 ? -23.400 -8.127 22.126 1.00 73.06 104 GLU A N 1
ATOM 817 C CA . GLU A 1 104 ? -22.071 -7.597 21.781 1.00 73.06 104 GLU A CA 1
ATOM 818 C C . GLU A 1 104 ? -21.599 -6.532 22.783 1.00 73.06 104 GLU A C 1
ATOM 820 O O . GLU A 1 104 ? -20.410 -6.404 23.054 1.00 73.06 104 GLU A O 1
ATOM 825 N N . ILE A 1 105 ? -22.540 -5.787 23.368 1.00 73.81 105 ILE A N 1
ATOM 826 C CA . ILE A 1 105 ? -22.276 -4.784 24.413 1.00 73.81 105 ILE A CA 1
ATOM 827 C C . ILE A 1 105 ? -22.072 -5.465 25.777 1.00 73.81 105 ILE A C 1
ATOM 829 O O . ILE A 1 105 ? -21.350 -4.962 26.637 1.00 73.81 105 ILE A O 1
ATOM 833 N N . GLY A 1 106 ? -22.721 -6.617 25.976 1.00 73.75 106 GLY A N 1
ATOM 834 C CA . GLY A 1 106 ? -22.729 -7.363 27.228 1.00 73.75 106 GLY A CA 1
ATOM 835 C C . GLY A 1 106 ? -23.701 -6.776 28.257 1.00 73.75 106 GLY A C 1
ATOM 836 O O . GLY A 1 106 ? -23.681 -5.584 28.573 1.00 73.75 106 GLY A O 1
ATOM 837 N N . LEU A 1 107 ? -24.546 -7.628 28.845 1.00 74.50 107 LEU A N 1
ATOM 838 C CA . LEU A 1 107 ? -25.576 -7.222 29.817 1.00 74.50 107 LEU A CA 1
ATOM 839 C C . LEU A 1 107 ? -24.998 -6.595 31.100 1.00 74.50 107 LEU A C 1
ATOM 841 O O . LEU A 1 107 ? -25.653 -5.766 31.719 1.00 74.50 107 LEU A O 1
ATOM 845 N N . PHE A 1 108 ? -23.753 -6.924 31.459 1.00 76.44 108 PHE A N 1
ATOM 846 C CA . PHE A 1 108 ? -23.089 -6.460 32.685 1.00 76.44 108 PHE A CA 1
ATOM 847 C C . PHE A 1 108 ? -22.200 -5.222 32.515 1.00 76.44 108 PHE A C 1
ATOM 849 O O . PHE A 1 108 ? -21.546 -4.809 33.473 1.00 76.44 108 PHE A O 1
ATOM 856 N N . SER A 1 109 ? -22.142 -4.627 31.320 1.00 76.62 109 SER A N 1
ATOM 857 C CA . SER A 1 109 ? -21.225 -3.505 31.075 1.00 76.62 109 SER A CA 1
ATOM 858 C C . SER A 1 109 ? -21.628 -2.218 31.822 1.00 76.62 109 SER A C 1
ATOM 860 O O . SER A 1 109 ? -20.739 -1.465 32.211 1.00 76.62 109 SER A O 1
ATOM 862 N N . ASN A 1 110 ? -22.918 -2.010 32.125 1.00 84.62 110 ASN A N 1
ATOM 863 C CA . ASN A 1 110 ? -23.397 -0.904 32.962 1.00 84.62 110 ASN A CA 1
ATOM 864 C C . ASN A 1 110 ? -24.065 -1.436 34.243 1.00 84.62 110 ASN A C 1
ATOM 866 O O . ASN A 1 110 ? -25.228 -1.848 34.251 1.00 84.62 110 ASN A O 1
ATOM 870 N N . ARG A 1 111 ? -23.311 -1.428 35.350 1.00 85.81 111 ARG A N 1
ATOM 871 C CA . ARG A 1 111 ? -23.794 -1.911 36.656 1.00 85.81 111 ARG A CA 1
ATOM 872 C C . ARG A 1 111 ? -24.927 -1.050 37.216 1.00 85.81 111 ARG A C 1
ATOM 874 O O . ARG A 1 111 ? -25.824 -1.589 37.855 1.00 85.81 111 ARG A O 1
ATOM 881 N N . PHE A 1 112 ? -24.910 0.259 36.961 1.00 87.94 112 PHE A N 1
ATOM 882 C CA . PHE A 1 112 ? -25.948 1.175 37.440 1.00 87.94 112 PHE A CA 1
ATOM 883 C C . PHE A 1 112 ? -27.288 0.910 36.756 1.00 87.94 112 PHE A C 1
ATOM 885 O O . PHE A 1 112 ? -28.315 0.875 37.429 1.00 87.94 112 PHE A O 1
ATOM 892 N N . PHE A 1 113 ? -27.270 0.636 35.449 1.00 88.88 113 PHE A N 1
ATOM 893 C CA . PHE A 1 113 ? -28.465 0.239 34.706 1.00 88.88 113 PHE A CA 1
ATOM 894 C C . PHE A 1 113 ? -29.071 -1.064 35.246 1.00 88.88 113 PHE A C 1
ATOM 896 O O . PHE A 1 113 ? -30.275 -1.140 35.480 1.00 88.88 113 PHE A O 1
ATOM 903 N N . LEU A 1 114 ? -28.241 -2.075 35.525 1.00 87.88 114 LEU A N 1
ATOM 904 C CA . LEU A 1 114 ? -28.705 -3.336 36.118 1.00 87.88 114 LEU A CA 1
ATOM 905 C C . LEU A 1 114 ? -29.363 -3.139 37.488 1.00 87.88 114 LEU A C 1
ATOM 907 O O . LEU A 1 114 ? -30.416 -3.717 37.747 1.00 87.88 114 LEU A O 1
ATOM 911 N N . VAL A 1 115 ? -28.766 -2.312 38.350 1.00 90.06 115 VAL A N 1
ATOM 912 C CA . VAL A 1 115 ? -29.341 -1.983 39.663 1.00 90.06 115 VAL A CA 1
ATOM 913 C C . VAL A 1 115 ? -30.670 -1.240 39.506 1.00 90.06 115 VAL A C 1
ATOM 915 O O . VAL A 1 115 ? -31.629 -1.569 40.201 1.00 90.06 115 VAL A O 1
ATOM 918 N N . ALA A 1 116 ? -30.758 -0.291 38.569 1.00 90.38 116 ALA A N 1
ATOM 919 C CA . ALA A 1 116 ? -31.984 0.450 38.282 1.00 90.38 116 ALA A CA 1
ATOM 920 C C . ALA A 1 116 ? -33.125 -0.470 37.813 1.00 90.38 116 ALA A C 1
ATOM 922 O O . ALA A 1 116 ? -34.232 -0.394 38.347 1.00 90.38 116 ALA A O 1
ATOM 923 N N . VAL A 1 117 ? -32.857 -1.381 36.871 1.00 89.31 117 VAL A N 1
ATOM 924 C CA . VAL A 1 117 ? -33.850 -2.360 36.393 1.00 89.31 117 VAL A CA 1
ATOM 925 C C . VAL A 1 117 ? -34.248 -3.332 37.505 1.00 89.31 117 VAL A C 1
ATOM 927 O O . VAL A 1 117 ? -35.433 -3.594 37.696 1.00 89.31 117 VAL A O 1
ATOM 930 N N . PHE A 1 118 ? -33.288 -3.831 38.289 1.00 90.56 118 PHE A N 1
ATOM 931 C CA . PHE A 1 118 ? -33.576 -4.731 39.407 1.00 90.56 118 PHE A CA 1
ATOM 932 C C . PHE A 1 118 ? -34.482 -4.073 40.456 1.00 90.56 118 PHE A C 1
ATOM 934 O O . PHE A 1 118 ? -35.506 -4.643 40.829 1.00 90.56 118 PHE A O 1
ATOM 941 N N . LEU A 1 119 ? -34.152 -2.852 40.891 1.00 90.62 119 LEU A N 1
ATOM 942 C CA . LEU A 1 119 ? -34.977 -2.092 41.833 1.00 90.62 119 LEU A CA 1
ATOM 943 C C . LEU A 1 119 ? -36.366 -1.787 41.264 1.00 90.62 119 LEU A C 1
ATOM 945 O O . LEU A 1 119 ? -37.341 -1.805 42.011 1.00 90.62 119 LEU A O 1
ATOM 949 N N . SER A 1 120 ? -36.468 -1.570 39.952 1.00 91.12 120 SER A N 1
ATOM 950 C CA . SER A 1 120 ? -37.747 -1.355 39.272 1.00 91.12 120 SER A CA 1
ATOM 951 C C . SER A 1 120 ? -38.630 -2.608 39.313 1.00 91.12 120 SER A C 1
ATOM 953 O O . SER A 1 120 ? -39.811 -2.532 39.647 1.00 91.12 120 SER A O 1
ATOM 955 N N . ILE A 1 121 ? -38.053 -3.789 39.074 1.00 90.19 121 ILE A N 1
ATOM 956 C CA . ILE A 1 121 ? -38.776 -5.064 39.192 1.00 90.19 121 ILE A CA 1
ATOM 957 C C . ILE A 1 121 ? -39.209 -5.307 40.645 1.00 90.19 121 ILE A C 1
ATOM 959 O O . ILE A 1 121 ? -40.359 -5.668 40.890 1.00 90.19 121 ILE A O 1
ATOM 963 N N . VAL A 1 122 ? -38.327 -5.070 41.621 1.00 92.19 122 VAL A N 1
ATOM 964 C CA . VAL A 1 122 ? -38.655 -5.216 43.051 1.00 92.19 122 VAL A CA 1
ATOM 965 C C . VAL A 1 122 ? -39.775 -4.259 43.463 1.00 92.19 122 VAL A C 1
ATOM 967 O O . VAL A 1 122 ? -40.714 -4.674 44.141 1.00 92.19 122 VAL A O 1
ATOM 970 N N . GLY A 1 123 ? -39.715 -3.001 43.023 1.00 91.44 123 GLY A N 1
ATOM 971 C CA . GLY A 1 123 ? -40.768 -2.017 43.259 1.00 91.44 123 GLY A CA 1
ATOM 972 C C . GLY A 1 123 ? -42.106 -2.458 42.667 1.00 91.44 123 GLY A C 1
ATOM 973 O O . GLY A 1 123 ? -43.128 -2.387 43.346 1.00 91.44 123 GLY A O 1
ATOM 974 N N . GLN A 1 124 ? -42.101 -2.985 41.440 1.00 91.94 124 GLN A N 1
ATOM 975 C CA . GLN A 1 124 ? -43.307 -3.510 40.801 1.00 91.94 124 GLN A CA 1
ATOM 976 C C . GLN A 1 124 ? -43.908 -4.684 41.589 1.00 91.94 124 GLN A C 1
ATOM 978 O O . GLN A 1 124 ? -45.116 -4.718 41.817 1.00 91.94 124 GLN A O 1
ATOM 983 N N . LEU A 1 125 ? -43.081 -5.618 42.069 1.00 91.44 125 LEU A N 1
ATOM 984 C CA . LEU A 1 125 ? -43.544 -6.725 42.913 1.00 91.44 125 LEU A CA 1
ATOM 985 C C . LEU A 1 125 ? -44.096 -6.231 44.256 1.00 91.44 125 LEU A C 1
ATOM 987 O O . LEU A 1 125 ? -45.114 -6.741 44.721 1.00 91.44 125 LEU A O 1
ATOM 991 N N . ALA A 1 126 ? -43.483 -5.211 44.861 1.00 91.50 126 ALA A N 1
ATOM 992 C CA . ALA A 1 126 ? -43.995 -4.602 46.084 1.00 91.50 126 ALA A CA 1
ATOM 993 C C . ALA A 1 126 ? -45.386 -3.984 45.867 1.00 91.50 126 ALA A C 1
ATOM 995 O O . ALA A 1 126 ? -46.273 -4.188 46.689 1.00 91.50 126 ALA A O 1
ATOM 996 N N . VAL A 1 127 ? -45.622 -3.305 44.741 1.00 90.81 127 VAL A N 1
ATOM 997 C CA . VAL A 1 127 ? -46.944 -2.746 44.407 1.00 90.81 127 VAL A CA 1
ATOM 998 C C . VAL A 1 127 ? -48.006 -3.837 44.215 1.00 90.81 127 VAL A C 1
ATOM 1000 O O . VAL A 1 127 ? -49.172 -3.616 44.535 1.00 90.81 127 VAL A O 1
ATOM 1003 N N . ILE A 1 128 ? -47.625 -5.019 43.726 1.00 91.94 128 ILE A N 1
ATOM 1004 C CA . ILE A 1 128 ? -48.566 -6.118 43.455 1.00 91.94 128 ILE A CA 1
ATOM 1005 C C . ILE A 1 128 ? -48.844 -6.974 44.693 1.00 91.94 128 ILE A C 1
ATOM 1007 O O . ILE A 1 128 ? -49.947 -7.496 44.793 1.00 91.94 128 ILE A O 1
ATOM 1011 N N . TYR A 1 129 ? -47.894 -7.136 45.620 1.00 91.50 129 TYR A N 1
ATOM 1012 C CA . TYR A 1 129 ? -48.020 -8.089 46.737 1.00 91.50 129 TYR A CA 1
ATOM 1013 C C . TYR A 1 129 ? -48.039 -7.458 48.135 1.00 91.50 129 TYR A C 1
ATOM 1015 O O . TYR A 1 129 ? -48.425 -8.132 49.089 1.00 91.50 129 TYR A O 1
ATOM 1023 N N . PHE A 1 130 ? -47.624 -6.197 48.303 1.00 92.31 130 PHE A N 1
ATOM 1024 C CA . PHE A 1 130 ? -47.590 -5.553 49.618 1.00 92.31 130 PHE A CA 1
ATOM 1025 C C . PHE A 1 130 ? -48.934 -4.861 49.929 1.00 92.31 130 PHE A C 1
ATOM 1027 O O . PHE A 1 130 ? -49.280 -3.894 49.245 1.00 92.31 130 PHE A O 1
ATOM 1034 N N . PRO A 1 131 ? -49.681 -5.277 50.976 1.00 88.38 131 PRO A N 1
ATOM 1035 C CA . PRO A 1 131 ? -51.063 -4.830 51.196 1.00 88.38 131 PRO A CA 1
ATOM 1036 C C . PRO A 1 131 ? -51.278 -3.307 51.298 1.00 88.38 131 PRO A C 1
ATOM 1038 O O . PRO A 1 131 ? -52.242 -2.804 50.716 1.00 88.38 131 PRO A O 1
ATOM 1041 N N . PRO A 1 132 ? -50.397 -2.522 51.957 1.00 91.50 132 PRO A N 1
ATOM 1042 C CA . PRO A 1 132 ? -50.527 -1.063 51.970 1.00 91.50 132 PRO A CA 1
ATOM 1043 C C . PRO A 1 132 ? -50.428 -0.426 50.578 1.00 91.50 132 PRO A C 1
ATOM 1045 O O . PRO A 1 132 ? -51.143 0.530 50.286 1.00 91.50 132 PRO A O 1
ATOM 1048 N N . LEU A 1 133 ? -49.557 -0.955 49.711 1.00 87.50 133 LEU A N 1
ATOM 1049 C CA . LEU A 1 133 ? -49.394 -0.450 48.347 1.00 87.50 133 LEU A CA 1
ATOM 1050 C C . LEU A 1 133 ? -50.535 -0.924 47.443 1.00 87.50 133 LEU A C 1
ATOM 1052 O O . LEU A 1 133 ? -51.031 -0.123 46.655 1.00 87.50 133 LEU A O 1
ATOM 1056 N N . GLN A 1 134 ? -51.017 -2.158 47.612 1.00 89.00 134 GLN A N 1
ATOM 1057 C CA . GLN A 1 134 ? -52.176 -2.669 46.872 1.00 89.00 134 GLN A CA 1
ATOM 1058 C C . GLN A 1 134 ? -53.415 -1.785 47.045 1.00 89.00 134 GLN A C 1
ATOM 1060 O O . GLN A 1 134 ? -54.095 -1.475 46.069 1.00 89.00 134 GLN A O 1
ATOM 1065 N N . TYR A 1 135 ? -53.673 -1.308 48.266 1.00 86.94 135 TYR A N 1
ATOM 1066 C CA . TYR A 1 135 ? -54.797 -0.410 48.539 1.00 86.94 135 TYR A CA 1
ATOM 1067 C C . TYR A 1 135 ? -54.664 0.941 47.813 1.00 86.94 135 TYR A C 1
ATOM 1069 O O . TYR A 1 135 ? -55.627 1.437 47.229 1.00 86.94 135 TYR A O 1
ATOM 1077 N N . VAL A 1 136 ? -53.461 1.527 47.808 1.00 88.19 136 VAL A N 1
ATOM 1078 C CA . VAL A 1 136 ? -53.189 2.829 47.168 1.00 88.19 136 VAL A CA 1
ATOM 1079 C C . VAL A 1 136 ? -53.222 2.734 45.640 1.00 88.19 136 VAL A C 1
ATOM 1081 O O . VAL A 1 136 ? -53.708 3.646 44.966 1.00 88.19 136 VAL A O 1
ATOM 1084 N N . PHE A 1 137 ? -52.695 1.643 45.082 1.00 85.38 137 PHE A N 1
ATOM 1085 C CA . PHE A 1 137 ? -52.598 1.429 43.638 1.00 85.38 137 PHE A CA 1
ATOM 1086 C C . PHE A 1 137 ? -53.785 0.667 43.041 1.00 85.38 137 PHE A C 1
ATOM 1088 O O . PHE A 1 137 ? -53.850 0.552 41.816 1.00 85.38 137 PHE A O 1
ATOM 1095 N N . GLN A 1 138 ? -54.726 0.219 43.880 1.00 86.94 138 GLN A N 1
ATOM 1096 C CA . GLN A 1 138 ? -55.883 -0.597 43.502 1.00 86.94 138 GLN A CA 1
ATOM 1097 C C . GLN A 1 138 ? -55.470 -1.822 42.669 1.00 86.94 138 GLN A C 1
ATOM 1099 O O . GLN A 1 138 ? -56.050 -2.097 41.621 1.00 86.94 138 GLN A O 1
ATOM 1104 N N . THR A 1 139 ? -54.416 -2.513 43.109 1.00 89.00 139 THR A N 1
ATOM 1105 C CA . THR A 1 139 ? -53.857 -3.702 42.451 1.00 89.00 139 THR A CA 1
ATOM 1106 C C . THR A 1 139 ? -54.277 -4.977 43.173 1.00 89.00 139 THR A C 1
ATOM 1108 O O . THR A 1 139 ? -54.467 -4.992 44.390 1.00 89.00 139 THR A O 1
ATOM 1111 N N . GLU A 1 140 ? -54.405 -6.061 42.415 1.00 88.69 140 GLU A N 1
ATOM 1112 C CA . GLU A 1 140 ? -54.727 -7.391 42.932 1.00 88.69 140 GLU A CA 1
ATOM 1113 C C . GLU A 1 140 ? -53.513 -8.319 42.805 1.00 88.69 140 GLU A C 1
ATOM 1115 O O . GLU A 1 140 ? -52.746 -8.225 41.846 1.00 88.69 140 GLU A O 1
ATOM 1120 N N . ALA A 1 141 ? -53.311 -9.212 43.778 1.00 88.88 141 ALA A N 1
ATOM 1121 C CA . ALA A 1 141 ? -52.214 -10.171 43.721 1.00 88.88 141 ALA A CA 1
ATOM 1122 C C . ALA A 1 141 ? -52.409 -11.121 42.532 1.00 88.88 141 ALA A C 1
ATOM 1124 O O . ALA A 1 141 ? -53.398 -11.848 42.447 1.00 88.88 141 ALA A O 1
ATOM 1125 N N . ILE A 1 142 ? -51.444 -11.116 41.620 1.00 88.69 142 ILE A N 1
ATOM 1126 C CA . ILE A 1 142 ? -51.455 -11.973 40.437 1.00 88.69 142 ILE A CA 1
ATOM 1127 C C . ILE A 1 142 ? -50.796 -13.319 40.779 1.00 88.69 142 ILE A C 1
ATOM 1129 O O . ILE A 1 142 ? -49.924 -13.395 41.641 1.00 88.69 142 ILE A O 1
ATOM 1133 N N . SER A 1 143 ? -51.198 -14.397 40.105 1.00 89.69 143 SER A N 1
ATOM 1134 C CA . SER A 1 143 ? -50.535 -15.694 40.231 1.00 89.69 143 SER A CA 1
ATOM 1135 C C . SER A 1 143 ? -49.101 -15.680 39.668 1.00 89.69 143 SER A C 1
ATOM 1137 O O . SER A 1 143 ? -48.757 -14.915 38.762 1.00 89.69 143 SER A O 1
ATOM 1139 N N . LEU A 1 144 ? -48.249 -16.584 40.163 1.00 88.25 144 LEU A N 1
ATOM 1140 C CA . LEU A 1 144 ? -46.881 -16.740 39.651 1.00 88.25 144 LEU A CA 1
ATOM 1141 C C . LEU A 1 144 ? -46.842 -17.176 38.176 1.00 88.25 144 LEU A C 1
ATOM 1143 O O . LEU A 1 144 ? -45.889 -16.843 37.472 1.00 88.25 144 LEU A O 1
ATOM 1147 N N . THR A 1 145 ? -47.861 -17.897 37.696 1.00 87.69 145 THR A N 1
ATOM 1148 C CA . THR A 1 145 ? -47.950 -18.328 36.293 1.00 87.69 145 THR A CA 1
ATOM 1149 C C . THR A 1 145 ? -48.147 -17.147 35.354 1.00 87.69 145 THR A C 1
ATOM 1151 O O . THR A 1 145 ? -47.480 -17.075 34.323 1.00 87.69 145 THR A O 1
ATOM 1154 N N . ASP A 1 146 ? -48.982 -16.182 35.735 1.00 88.50 146 ASP A N 1
ATOM 1155 C CA . ASP A 1 146 ? -49.219 -14.994 34.911 1.00 88.50 146 ASP A CA 1
ATOM 1156 C C . ASP A 1 146 ? -48.006 -14.050 34.960 1.00 88.50 146 ASP A C 1
ATOM 1158 O O . ASP A 1 146 ? -47.643 -13.439 33.957 1.00 88.50 146 ASP A O 1
ATOM 1162 N N . LEU A 1 147 ? -47.317 -13.967 36.108 1.00 89.25 147 LEU A N 1
ATOM 1163 C CA . LEU A 1 147 ? -46.071 -13.205 36.226 1.00 89.25 147 LEU A CA 1
ATOM 1164 C C . LEU A 1 147 ? -44.986 -13.768 35.295 1.00 89.25 147 LEU A C 1
ATOM 1166 O O . LEU A 1 147 ? -44.309 -13.006 34.601 1.00 89.25 147 LEU A O 1
ATOM 1170 N N . PHE A 1 148 ? -44.841 -15.097 35.255 1.00 91.00 148 PHE A N 1
ATOM 1171 C CA . PHE A 1 148 ? -43.926 -15.764 34.332 1.00 91.00 148 PHE A CA 1
ATOM 1172 C C . PHE A 1 148 ? -44.330 -15.533 32.874 1.00 91.00 148 PHE A C 1
ATOM 1174 O O . PHE A 1 148 ? -43.468 -15.235 32.049 1.00 91.00 148 PHE A O 1
ATOM 1181 N N . PHE A 1 149 ? -45.627 -15.602 32.560 1.00 91.12 149 PHE A N 1
ATOM 1182 C CA . PHE A 1 149 ? -46.139 -15.294 31.226 1.00 91.12 149 PHE A CA 1
ATOM 1183 C C . PHE A 1 149 ? -45.770 -13.869 30.792 1.00 91.12 149 PHE A C 1
ATOM 1185 O O . PHE A 1 149 ? -45.178 -13.690 29.728 1.00 91.12 149 PHE A O 1
ATOM 1192 N N . CYS A 1 150 ? -46.020 -12.864 31.636 1.00 89.25 150 CYS A N 1
ATOM 1193 C CA . CYS A 1 150 ? -45.643 -11.478 31.358 1.00 89.25 150 CYS A CA 1
ATOM 1194 C C . CYS A 1 150 ? -44.129 -11.339 31.141 1.00 89.25 150 CYS A C 1
ATOM 1196 O O . CYS A 1 150 ? -43.700 -10.715 30.170 1.00 89.25 150 CYS A O 1
ATOM 1198 N N . PHE A 1 151 ? -43.311 -11.951 32.000 1.00 90.00 151 PHE A N 1
ATOM 1199 C CA . PHE A 1 151 ? -41.854 -11.898 31.875 1.00 90.00 151 PHE A CA 1
ATOM 1200 C C . PHE A 1 151 ? -41.332 -12.596 30.608 1.00 90.00 151 PHE A C 1
ATOM 1202 O O . PHE A 1 151 ? -40.383 -12.113 29.999 1.00 90.00 151 PHE A O 1
ATOM 1209 N N . ALA A 1 152 ? -41.948 -13.703 30.186 1.00 91.12 152 ALA A N 1
ATOM 1210 C CA . ALA A 1 152 ? -41.568 -14.435 28.978 1.00 91.12 152 ALA A CA 1
ATOM 1211 C C . ALA A 1 152 ? -42.058 -13.760 27.684 1.00 91.12 152 ALA A C 1
ATOM 1213 O O . ALA A 1 152 ? -41.406 -13.874 26.647 1.00 91.12 152 ALA A O 1
ATOM 1214 N N . TYR A 1 153 ? -43.184 -13.046 27.738 1.00 92.75 153 TYR A N 1
ATOM 1215 C CA . TYR A 1 153 ? -43.788 -12.380 26.584 1.00 92.75 153 TYR A CA 1
ATOM 1216 C C . TYR A 1 153 ? -43.110 -11.046 26.239 1.00 92.75 153 TYR A C 1
ATOM 1218 O O . TYR A 1 153 ? -42.802 -10.784 25.076 1.00 92.75 153 TYR A O 1
ATOM 1226 N N . CYS A 1 154 ? -42.820 -10.211 27.240 1.00 91.69 154 CYS A N 1
ATOM 1227 C CA . CYS A 1 154 ? -42.305 -8.853 27.027 1.00 91.69 154 CYS A CA 1
ATOM 1228 C C . CYS A 1 154 ? -40.953 -8.748 26.270 1.00 91.69 154 CYS A C 1
ATOM 1230 O O . CYS A 1 154 ? -40.779 -7.771 25.538 1.00 91.69 154 CYS A O 1
ATOM 1232 N N . PRO A 1 155 ? -40.014 -9.721 26.331 1.00 92.94 155 PRO A N 1
ATOM 1233 C CA . PRO A 1 155 ? -38.794 -9.732 25.516 1.00 92.94 155 PRO A CA 1
ATOM 1234 C C . PRO A 1 155 ? -39.015 -9.709 23.998 1.00 92.94 155 PRO A C 1
ATOM 1236 O O . PRO A 1 155 ? -38.059 -9.481 23.257 1.00 92.94 155 PRO A O 1
ATOM 1239 N N . ILE A 1 156 ? -40.243 -9.903 23.504 1.00 92.38 156 ILE A N 1
ATOM 1240 C CA . ILE A 1 156 ? -40.569 -9.791 22.075 1.00 92.38 156 ILE A CA 1
ATOM 1241 C C . ILE A 1 156 ? -40.142 -8.442 21.476 1.00 92.38 156 ILE A C 1
ATOM 1243 O O . ILE A 1 156 ? -39.728 -8.386 20.317 1.00 92.38 156 ILE A O 1
ATOM 1247 N N . ILE A 1 157 ? -40.144 -7.365 22.272 1.00 91.75 157 ILE A N 1
ATOM 1248 C CA . ILE A 1 157 ? -39.639 -6.060 21.833 1.00 91.75 157 ILE A CA 1
ATOM 1249 C C . ILE A 1 157 ? -38.144 -6.106 21.492 1.00 91.75 157 ILE A C 1
ATOM 1251 O O . ILE A 1 157 ? -37.743 -5.557 20.466 1.00 91.75 157 ILE A O 1
ATOM 1255 N N . LEU A 1 158 ? -37.332 -6.829 22.276 1.00 89.50 158 LEU A N 1
ATOM 1256 C CA . LEU A 1 158 ? -35.911 -7.023 21.975 1.00 89.50 158 LEU A CA 1
ATOM 1257 C C . LEU A 1 158 ? -35.756 -7.717 20.625 1.00 89.50 158 LEU A C 1
ATOM 1259 O O . LEU A 1 158 ? -34.960 -7.291 19.797 1.00 89.50 158 LEU A O 1
ATOM 1263 N N . PHE A 1 159 ? -36.554 -8.755 20.371 1.00 89.88 159 PHE A N 1
ATOM 1264 C CA . PHE A 1 159 ? -36.479 -9.513 19.127 1.00 89.88 159 PHE A CA 1
ATOM 1265 C C . PHE A 1 159 ? -36.796 -8.647 17.895 1.00 89.88 159 PHE A C 1
ATOM 1267 O O . PHE A 1 159 ? -36.077 -8.699 16.895 1.00 89.88 159 PHE A O 1
ATOM 1274 N N . VAL A 1 160 ? -37.817 -7.786 17.971 1.00 90.56 160 VAL A N 1
ATOM 1275 C CA . VAL A 1 160 ? -38.160 -6.840 16.891 1.00 90.56 160 VAL A CA 1
ATOM 1276 C C . VAL A 1 160 ? -37.026 -5.838 16.637 1.00 90.56 160 VAL A C 1
ATOM 1278 O O . VAL A 1 160 ? -36.680 -5.557 15.489 1.00 90.56 160 VAL A O 1
ATOM 1281 N N . PHE A 1 161 ? -36.401 -5.312 17.691 1.00 88.00 161 PHE A N 1
ATOM 1282 C CA . PHE A 1 161 ? -35.297 -4.364 17.536 1.00 88.00 161 PHE A CA 1
ATOM 1283 C C . PHE A 1 161 ? -34.008 -5.025 17.040 1.00 88.00 161 PHE A C 1
ATOM 1285 O O . PHE A 1 161 ? -33.320 -4.459 16.190 1.00 88.00 161 PHE A O 1
ATOM 1292 N N . GLU A 1 162 ? -33.679 -6.224 17.513 1.00 87.38 162 GLU A N 1
ATOM 1293 C CA . GLU A 1 162 ? -32.490 -6.954 17.071 1.00 87.38 162 GLU A CA 1
ATOM 1294 C C . GLU A 1 162 ? -32.635 -7.415 15.610 1.00 87.38 162 GLU A C 1
ATOM 1296 O O . GLU A 1 162 ? -31.705 -7.233 14.824 1.00 87.38 162 GLU A O 1
ATOM 1301 N N . THR A 1 163 ? -33.814 -7.892 15.189 1.00 85.56 163 THR A N 1
ATOM 1302 C CA . THR A 1 163 ? -34.086 -8.211 13.771 1.00 85.56 163 THR A CA 1
ATOM 1303 C C . THR A 1 163 ? -33.962 -6.978 12.880 1.00 85.56 163 THR A C 1
ATOM 1305 O O . THR A 1 163 ? -33.275 -7.024 11.861 1.00 85.56 163 THR A O 1
ATOM 1308 N N . LYS A 1 164 ? -34.518 -5.834 13.292 1.00 85.56 164 LYS A N 1
ATOM 1309 C CA . LYS A 1 164 ? -34.330 -4.561 12.584 1.00 85.56 164 LYS A CA 1
ATOM 1310 C C . LYS A 1 164 ? -32.850 -4.178 12.448 1.00 85.56 164 LYS A C 1
ATOM 1312 O O . LYS A 1 164 ? -32.411 -3.808 11.359 1.00 85.56 164 LYS A O 1
ATOM 1317 N N . LYS A 1 165 ? -32.059 -4.306 13.521 1.00 83.31 165 LYS A N 1
ATOM 1318 C CA . LYS A 1 165 ? -30.609 -4.037 13.492 1.00 83.31 165 LYS A CA 1
ATOM 1319 C C . LYS A 1 165 ? -29.876 -4.952 12.506 1.00 83.31 165 LYS A C 1
ATOM 1321 O O . LYS A 1 165 ? -28.970 -4.470 11.829 1.00 83.31 165 LYS A O 1
ATOM 1326 N N . ILE A 1 166 ? -30.271 -6.225 12.381 1.00 79.62 166 ILE A N 1
ATOM 1327 C CA . ILE A 1 166 ? -29.703 -7.165 11.394 1.00 79.62 166 ILE A CA 1
ATOM 1328 C C . ILE A 1 166 ? -29.913 -6.648 9.963 1.00 79.62 166 ILE A C 1
ATOM 1330 O O . ILE A 1 166 ? -28.967 -6.653 9.176 1.00 79.62 166 ILE A O 1
ATOM 1334 N N . PHE A 1 167 ? -31.108 -6.152 9.632 1.00 76.12 167 PHE A N 1
ATOM 1335 C CA . PHE A 1 167 ? -31.407 -5.639 8.289 1.00 76.12 167 PHE A CA 1
ATOM 1336 C C . PHE A 1 167 ? -30.740 -4.286 7.983 1.00 76.12 167 PHE A C 1
ATOM 1338 O O . PHE A 1 167 ? -30.385 -4.025 6.834 1.00 76.12 167 PHE A O 1
ATOM 1345 N N . GLU A 1 168 ? -30.521 -3.433 8.988 1.00 72.06 168 GLU A N 1
ATOM 1346 C CA . GLU A 1 168 ? -29.890 -2.116 8.802 1.00 72.06 168 GLU A CA 1
ATOM 1347 C C . GLU A 1 168 ? -28.343 -2.164 8.773 1.00 72.06 168 GLU A C 1
ATOM 1349 O O . GLU A 1 168 ? -27.715 -1.319 8.127 1.00 72.06 168 GLU A O 1
ATOM 1354 N N . ARG A 1 169 ? -27.703 -3.150 9.428 1.00 64.06 169 ARG A N 1
ATOM 1355 C CA . ARG A 1 169 ? -26.230 -3.259 9.560 1.00 64.06 169 ARG A CA 1
ATOM 1356 C C . ARG A 1 169 ? -25.439 -3.393 8.238 1.00 64.06 169 ARG A C 1
ATOM 1358 O O . ARG A 1 169 ? -24.371 -2.782 8.162 1.00 64.06 169 ARG A O 1
ATOM 1365 N N . PRO A 1 170 ? -25.875 -4.142 7.200 1.00 54.97 170 PRO A N 1
ATOM 1366 C CA . PRO A 1 170 ? -25.025 -4.371 6.026 1.00 54.97 170 PRO A CA 1
ATOM 1367 C C . PRO A 1 170 ? -24.964 -3.198 5.031 1.00 54.97 170 PRO A C 1
ATOM 1369 O O . PRO A 1 170 ? -23.986 -3.104 4.286 1.00 54.97 170 PRO A O 1
ATOM 1372 N N . ASN A 1 171 ? -25.947 -2.290 5.013 1.00 54.88 171 ASN A N 1
ATOM 1373 C CA . ASN A 1 171 ? -26.069 -1.294 3.939 1.00 54.88 171 ASN A CA 1
ATOM 1374 C C . ASN A 1 171 ? -25.375 0.044 4.232 1.00 54.88 171 ASN A C 1
ATOM 1376 O O . ASN A 1 171 ? -24.682 0.572 3.369 1.00 54.88 171 ASN A O 1
ATOM 1380 N N . GLU A 1 172 ? -25.486 0.604 5.434 1.00 55.62 172 GLU A N 1
ATOM 1381 C CA . GLU A 1 172 ? -25.099 2.009 5.655 1.00 55.62 172 GLU A CA 1
ATOM 1382 C C . GLU A 1 172 ? -23.570 2.236 5.609 1.00 55.62 172 GLU A C 1
ATOM 1384 O O . GLU A 1 172 ? -23.086 3.187 4.986 1.00 55.62 172 GLU A O 1
ATOM 1389 N N . TYR A 1 173 ? -22.784 1.318 6.186 1.00 55.34 173 TYR A N 1
ATOM 1390 C CA . TYR A 1 173 ? -21.316 1.404 6.183 1.00 55.34 173 TYR A CA 1
ATOM 1391 C C . TYR A 1 173 ? -20.713 1.117 4.799 1.00 55.34 173 TYR A C 1
ATOM 1393 O O . TYR A 1 173 ? -19.802 1.821 4.354 1.00 55.34 173 TYR A O 1
ATOM 1401 N N . ARG A 1 174 ? -21.244 0.113 4.086 1.00 55.25 174 ARG A N 1
ATOM 1402 C CA . ARG A 1 174 ? -20.782 -0.239 2.735 1.00 55.25 174 ARG A CA 1
ATOM 1403 C C . ARG A 1 174 ? -21.142 0.849 1.725 1.00 55.25 174 ARG A C 1
ATOM 1405 O O . ARG A 1 174 ? -20.269 1.245 0.960 1.00 55.25 174 ARG A O 1
ATOM 1412 N N . ILE A 1 175 ? -22.366 1.383 1.765 1.00 61.72 175 ILE A N 1
ATOM 1413 C CA . ILE A 1 175 ? -22.815 2.457 0.863 1.00 61.72 175 ILE A CA 1
ATOM 1414 C C . ILE A 1 175 ? -21.989 3.728 1.081 1.00 61.72 175 ILE A C 1
ATOM 1416 O O . ILE A 1 175 ? -21.512 4.312 0.113 1.00 61.72 175 ILE A O 1
ATOM 1420 N N . THR A 1 176 ? -21.742 4.124 2.334 1.00 67.81 176 THR A N 1
ATOM 1421 C CA . THR A 1 176 ? -20.957 5.336 2.624 1.00 67.81 176 THR A CA 1
ATOM 1422 C C . THR A 1 176 ? -19.511 5.209 2.139 1.00 67.81 176 THR A C 1
ATOM 1424 O O . THR A 1 176 ? -18.982 6.142 1.537 1.00 67.81 176 THR A O 1
ATOM 1427 N N . ARG A 1 177 ? -18.867 4.048 2.337 1.00 67.50 177 ARG A N 1
ATOM 1428 C CA . ARG A 1 177 ? -17.506 3.803 1.827 1.00 67.50 177 ARG A CA 1
ATOM 1429 C C . ARG A 1 177 ? -17.447 3.739 0.306 1.00 67.50 177 ARG A C 1
ATOM 1431 O O . ARG A 1 177 ? -16.511 4.282 -0.271 1.00 67.50 177 ARG A O 1
ATOM 1438 N N . MET A 1 178 ? -18.433 3.111 -0.332 1.00 68.06 178 MET A N 1
ATOM 1439 C CA . MET A 1 178 ? -18.524 3.059 -1.793 1.00 68.06 178 MET A CA 1
ATOM 1440 C C . MET A 1 178 ? -18.742 4.455 -2.382 1.00 68.06 178 MET A C 1
ATOM 1442 O O . MET A 1 178 ? -18.062 4.815 -3.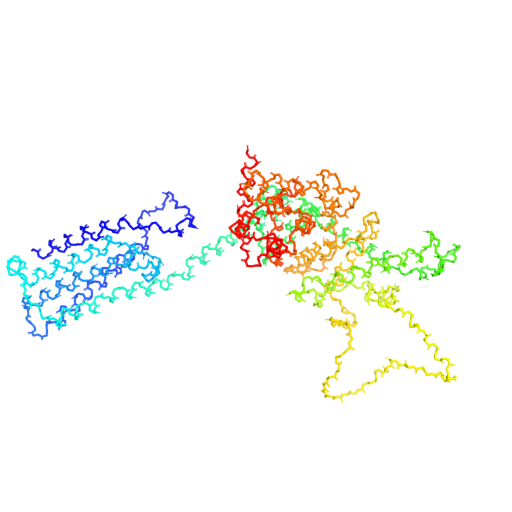333 1.00 68.06 178 MET A O 1
ATOM 1446 N N . ALA A 1 179 ? -19.594 5.281 -1.770 1.00 76.62 179 ALA A N 1
ATOM 1447 C CA . ALA A 1 179 ? -19.798 6.667 -2.186 1.00 76.62 179 ALA A CA 1
ATOM 1448 C C . ALA A 1 179 ? -18.526 7.521 -2.028 1.00 76.62 179 ALA A C 1
ATOM 1450 O O . ALA A 1 179 ? -18.190 8.298 -2.919 1.00 76.62 179 ALA A O 1
ATOM 1451 N N . LEU A 1 180 ? -17.786 7.356 -0.925 1.00 76.25 180 LEU A N 1
ATOM 1452 C CA . LEU A 1 180 ? -16.480 8.000 -0.725 1.00 76.25 180 LEU A CA 1
ATOM 1453 C C . LEU A 1 180 ? -15.461 7.565 -1.784 1.00 76.25 180 LEU A C 1
ATOM 1455 O O . LEU A 1 180 ? -14.787 8.413 -2.357 1.00 76.25 180 LEU A O 1
ATOM 1459 N N . TYR A 1 181 ? -15.383 6.265 -2.074 1.00 79.88 181 TYR A N 1
ATOM 1460 C CA . TYR A 1 181 ? -14.478 5.722 -3.086 1.00 79.88 181 TYR A CA 1
ATOM 1461 C C . TYR A 1 181 ? -14.817 6.221 -4.499 1.00 79.88 181 TYR A C 1
ATOM 1463 O O . TYR A 1 181 ? -13.924 6.649 -5.230 1.00 79.88 181 TYR A O 1
ATOM 1471 N N . GLN A 1 182 ? -16.106 6.248 -4.852 1.00 82.81 182 GLN A N 1
ATOM 1472 C CA . GLN A 1 182 ? -16.600 6.800 -6.116 1.00 82.81 182 GLN A CA 1
ATOM 1473 C C . GLN A 1 182 ? -16.208 8.276 -6.261 1.00 82.81 182 GLN A C 1
ATOM 1475 O O . GLN A 1 182 ? -15.666 8.682 -7.285 1.00 82.81 182 GLN A O 1
ATOM 1480 N N . LYS A 1 183 ? -16.394 9.062 -5.195 1.00 86.38 183 LYS A N 1
ATOM 1481 C CA . LYS A 1 183 ? -15.998 10.471 -5.163 1.00 86.38 183 LYS A CA 1
ATOM 1482 C C . LYS A 1 183 ? -14.491 10.644 -5.373 1.00 86.38 183 LYS A C 1
ATOM 1484 O O . LYS A 1 183 ? -14.076 11.524 -6.121 1.00 86.38 183 LYS A O 1
ATOM 1489 N N . THR A 1 184 ? -13.663 9.804 -4.751 1.00 86.38 184 THR A N 1
ATOM 1490 C CA . THR A 1 184 ? -12.210 9.827 -4.975 1.00 86.38 184 THR A CA 1
ATOM 1491 C C . THR A 1 184 ? -11.870 9.543 -6.441 1.00 86.38 184 THR A C 1
ATOM 1493 O O . THR A 1 184 ? -11.065 10.265 -7.023 1.00 86.38 184 THR A O 1
ATOM 1496 N N . ILE A 1 185 ? -12.513 8.555 -7.073 1.00 87.31 185 ILE A N 1
ATOM 1497 C CA . ILE A 1 185 ? -12.330 8.265 -8.506 1.00 87.31 185 ILE A CA 1
ATOM 1498 C C . ILE A 1 185 ? -12.689 9.480 -9.369 1.00 87.31 185 ILE A C 1
ATOM 1500 O O . ILE A 1 185 ? -11.941 9.815 -10.289 1.00 87.31 185 ILE A O 1
ATOM 1504 N N . GLU A 1 186 ? -13.801 10.152 -9.076 1.00 88.75 186 GLU A N 1
ATOM 1505 C CA . GLU A 1 186 ? -14.230 11.357 -9.794 1.00 88.75 186 GLU A CA 1
ATOM 1506 C C . GLU A 1 186 ? -13.222 12.505 -9.640 1.00 88.75 186 GLU A C 1
ATOM 1508 O O . GLU A 1 186 ? -12.887 13.166 -10.623 1.00 88.75 186 GLU A O 1
ATOM 1513 N N . GLU A 1 187 ? -12.688 12.719 -8.433 1.00 89.88 187 GLU A N 1
ATOM 1514 C CA . GLU A 1 187 ? -11.675 13.747 -8.165 1.00 89.88 187 GLU A CA 1
ATOM 1515 C C . GLU A 1 187 ? -10.380 13.503 -8.952 1.00 89.88 187 GLU A C 1
ATOM 1517 O O . GLU A 1 187 ? -9.860 14.436 -9.572 1.00 89.88 187 GLU A O 1
ATOM 1522 N N . PHE A 1 188 ? -9.890 12.258 -8.984 1.00 92.19 188 PHE A N 1
ATOM 1523 C CA . PHE A 1 188 ? -8.737 11.879 -9.805 1.00 92.19 188 PHE A CA 1
ATOM 1524 C C . PHE A 1 188 ? -9.033 12.021 -11.299 1.00 92.19 188 PHE A C 1
ATOM 1526 O O . PHE A 1 188 ? -8.229 12.594 -12.028 1.00 92.19 188 PHE A O 1
ATOM 1533 N N . SER A 1 189 ? -10.188 11.539 -11.759 1.00 89.81 189 SER A N 1
ATOM 1534 C CA . SER A 1 189 ? -10.561 11.586 -13.177 1.00 89.81 189 SER A CA 1
ATOM 1535 C C . SER A 1 189 ? -10.645 13.026 -13.675 1.00 89.81 189 SER A C 1
ATOM 1537 O O . SER A 1 189 ? -10.088 13.350 -14.720 1.00 89.81 189 SER A O 1
ATOM 1539 N N . LYS A 1 190 ? -11.254 13.921 -12.888 1.00 90.62 190 LYS A N 1
ATOM 1540 C CA . LYS A 1 190 ? -11.331 15.352 -13.203 1.00 90.62 190 LYS A CA 1
ATOM 1541 C C . LYS A 1 190 ? -9.950 16.005 -13.281 1.00 90.62 190 LYS A C 1
ATOM 1543 O O . LYS A 1 190 ? -9.746 16.888 -14.106 1.00 90.62 190 LYS A O 1
ATOM 1548 N N . LEU A 1 191 ? -9.018 15.588 -12.423 1.00 91.38 191 LEU A N 1
ATOM 1549 C CA . LEU A 1 191 ? -7.656 16.117 -12.394 1.00 91.38 191 LEU A CA 1
ATOM 1550 C C . LEU A 1 191 ? -6.784 15.570 -13.533 1.00 91.38 191 LEU A C 1
ATOM 1552 O O . LEU A 1 191 ? -5.968 16.302 -14.071 1.00 91.38 191 LEU A O 1
ATOM 1556 N N . LEU A 1 192 ? -6.952 14.304 -13.915 1.00 89.00 192 LEU A N 1
ATOM 1557 C CA . LEU A 1 192 ? -6.205 13.691 -15.020 1.00 89.00 192 LEU A CA 1
ATOM 1558 C C . LEU A 1 192 ? -6.748 14.092 -16.400 1.00 89.00 192 LEU A C 1
ATOM 1560 O O . LEU A 1 192 ? -6.041 13.979 -17.399 1.00 89.00 192 LEU A O 1
ATOM 1564 N N . GLN A 1 193 ? -8.001 14.548 -16.474 1.00 89.44 193 GLN A N 1
ATOM 1565 C CA . GLN A 1 193 ? -8.611 15.020 -17.716 1.00 89.44 193 GLN A CA 1
ATOM 1566 C C . GLN A 1 193 ? -8.275 16.478 -18.055 1.00 89.44 193 GLN A C 1
ATOM 1568 O O . GLN A 1 193 ? -8.476 16.856 -19.210 1.00 89.44 193 GLN A O 1
ATOM 1573 N N . SER A 1 194 ? -7.773 17.282 -17.110 1.00 89.88 194 SER A N 1
ATOM 1574 C CA . SER A 1 194 ? -7.420 18.681 -17.376 1.00 89.88 194 SER A CA 1
ATOM 1575 C C . SER A 1 194 ? -6.223 18.808 -18.324 1.00 89.88 194 SER A C 1
ATOM 1577 O O . SER A 1 194 ? -5.332 17.960 -18.336 1.00 89.88 194 SER A O 1
ATOM 1579 N N . ASP A 1 195 ? -6.192 19.884 -19.119 1.00 87.75 195 ASP A N 1
ATOM 1580 C CA . ASP A 1 195 ? -5.128 20.124 -20.109 1.00 87.75 195 ASP A CA 1
ATOM 1581 C C . ASP A 1 195 ? -3.748 20.270 -19.454 1.00 87.75 195 ASP A C 1
ATOM 1583 O O . ASP A 1 195 ? -2.742 19.768 -19.959 1.00 87.75 195 ASP A O 1
ATOM 1587 N N . THR A 1 196 ? -3.719 20.922 -18.291 1.00 91.88 196 THR A N 1
ATOM 1588 C CA . THR A 1 196 ? -2.556 21.004 -17.409 1.00 91.88 196 THR A CA 1
ATOM 1589 C C . THR A 1 196 ? -2.873 20.323 -16.084 1.00 91.88 196 THR A C 1
ATOM 1591 O O . THR A 1 196 ? -3.915 20.562 -15.468 1.00 91.88 196 THR A O 1
ATOM 1594 N N . ILE A 1 197 ? -1.983 19.435 -15.651 1.00 91.88 197 ILE A N 1
ATOM 1595 C CA . ILE A 1 197 ? -2.174 18.630 -14.444 1.00 91.88 197 ILE A CA 1
ATOM 1596 C C . ILE A 1 197 ? -1.523 19.333 -13.251 1.00 91.88 197 ILE A C 1
ATOM 1598 O O . ILE A 1 197 ? -0.318 19.591 -13.242 1.00 91.88 197 ILE A O 1
ATOM 1602 N N . ASP A 1 198 ? -2.314 19.613 -12.211 1.00 92.00 198 ASP A N 1
ATOM 1603 C CA . ASP A 1 198 ? -1.799 20.148 -10.948 1.00 92.00 198 ASP A CA 1
ATOM 1604 C C . ASP A 1 198 ? -1.096 19.046 -10.143 1.00 92.00 198 ASP A C 1
ATOM 1606 O O . ASP A 1 198 ? -1.726 18.229 -9.460 1.00 92.00 198 ASP A O 1
ATOM 1610 N N . LEU A 1 199 ? 0.237 19.058 -10.201 1.00 91.19 199 LEU A N 1
ATOM 1611 C CA . LEU A 1 199 ? 1.092 18.090 -9.521 1.00 91.19 199 LEU A CA 1
ATOM 1612 C C . LEU A 1 199 ? 0.922 18.104 -7.995 1.00 91.19 199 LEU A C 1
ATOM 1614 O O . LEU A 1 199 ? 0.983 17.047 -7.371 1.00 91.19 199 LEU A O 1
ATOM 1618 N N . LYS A 1 200 ? 0.691 19.266 -7.366 1.00 91.19 200 LYS A N 1
ATOM 1619 C CA . LYS A 1 200 ? 0.567 19.346 -5.897 1.00 91.19 200 LYS A CA 1
ATOM 1620 C C . LYS A 1 200 ? -0.708 18.660 -5.429 1.00 91.19 200 LYS A C 1
ATOM 1622 O O . LYS A 1 200 ? -0.701 17.895 -4.459 1.00 91.19 200 LYS A O 1
ATOM 1627 N N . LYS A 1 201 ? -1.805 18.911 -6.143 1.00 91.31 201 LYS A N 1
ATOM 1628 C CA . LYS A 1 201 ? -3.088 18.277 -5.853 1.00 91.31 201 LYS A CA 1
ATOM 1629 C C . LYS A 1 201 ? -3.057 16.781 -6.176 1.00 91.31 201 LYS A C 1
ATOM 1631 O O . LYS A 1 201 ? -3.549 16.000 -5.364 1.00 91.31 201 LYS A O 1
ATOM 1636 N N . LEU A 1 202 ? -2.411 16.376 -7.276 1.00 92.81 202 LEU A N 1
ATOM 1637 C CA . LEU A 1 202 ? -2.206 14.961 -7.606 1.00 92.81 202 LEU A CA 1
ATOM 1638 C C . LEU A 1 202 ? -1.424 14.236 -6.505 1.00 92.81 202 LEU A C 1
ATOM 1640 O O . LEU A 1 202 ? -1.886 13.207 -6.026 1.00 92.81 202 LEU A O 1
ATOM 1644 N N . LYS A 1 203 ? -0.297 14.799 -6.046 1.00 92.56 203 LYS A N 1
ATOM 1645 C CA . LYS A 1 203 ? 0.500 14.246 -4.938 1.00 92.56 203 LYS A CA 1
ATOM 1646 C C . LYS A 1 203 ? -0.322 14.106 -3.660 1.00 92.56 203 LYS A C 1
ATOM 1648 O O . LYS A 1 203 ? -0.283 13.065 -3.019 1.00 92.56 203 LYS A O 1
ATOM 1653 N N . THR A 1 204 ? -1.127 15.111 -3.318 1.00 91.69 204 THR A N 1
ATOM 1654 C CA . THR A 1 204 ? -1.985 15.066 -2.120 1.00 91.69 204 THR A CA 1
ATOM 1655 C C . THR A 1 204 ? -3.034 13.951 -2.199 1.00 91.69 204 THR A C 1
ATOM 1657 O O . THR A 1 204 ? -3.293 13.273 -1.205 1.00 91.69 204 THR A O 1
ATOM 1660 N N . LEU A 1 205 ? -3.634 13.736 -3.374 1.00 91.12 205 LEU A N 1
ATOM 1661 C CA . LEU A 1 205 ? -4.595 12.652 -3.587 1.00 91.12 205 LEU A CA 1
ATOM 1662 C C . LEU A 1 205 ? -3.902 11.282 -3.598 1.00 91.12 205 LEU A C 1
ATOM 1664 O O . LEU A 1 205 ? -4.319 10.388 -2.864 1.00 91.12 205 LEU A O 1
ATOM 1668 N N . ALA A 1 206 ? -2.811 11.141 -4.355 1.00 92.19 206 ALA A N 1
ATOM 1669 C CA . ALA A 1 206 ? -2.018 9.916 -4.452 1.00 92.19 206 ALA A CA 1
ATOM 1670 C C . ALA A 1 206 ? -1.444 9.488 -3.095 1.00 92.19 206 ALA A C 1
ATOM 1672 O O . ALA A 1 206 ? -1.457 8.304 -2.769 1.00 92.19 206 ALA A O 1
ATOM 1673 N N . PHE A 1 207 ? -1.063 10.443 -2.239 1.00 91.56 207 PHE A N 1
ATOM 1674 C CA . PHE A 1 207 ? -0.590 10.156 -0.886 1.00 91.56 207 PHE A CA 1
ATOM 1675 C C . PHE A 1 207 ? -1.624 9.396 -0.038 1.00 91.56 207 PHE A C 1
ATOM 1677 O O . PHE A 1 207 ? -1.258 8.554 0.784 1.00 91.56 207 PHE A O 1
ATOM 1684 N N . ASN A 1 208 ? -2.920 9.628 -0.267 1.00 88.56 208 ASN A N 1
ATOM 1685 C CA . ASN A 1 208 ? -4.004 8.911 0.412 1.00 88.56 208 ASN A CA 1
ATOM 1686 C C . ASN A 1 208 ? -4.369 7.571 -0.257 1.00 88.56 208 ASN A C 1
ATOM 1688 O O . ASN A 1 208 ? -5.126 6.790 0.328 1.00 88.56 208 ASN A O 1
ATOM 1692 N N . GLY A 1 209 ? -3.772 7.262 -1.409 1.00 89.50 209 GLY A N 1
ATOM 1693 C CA . GLY A 1 209 ? -3.930 6.018 -2.159 1.00 89.50 209 GLY A CA 1
ATOM 1694 C C . GLY A 1 209 ? -4.633 6.223 -3.499 1.00 89.50 209 GLY A C 1
ATOM 1695 O O . GLY A 1 209 ? -5.619 6.956 -3.600 1.00 89.50 209 GLY A O 1
ATOM 1696 N N . CYS A 1 210 ? -4.149 5.530 -4.528 1.00 89.00 210 CYS A N 1
ATOM 1697 C CA . CYS A 1 210 ? -4.743 5.557 -5.858 1.00 89.00 210 CYS A CA 1
ATOM 1698 C C . CYS A 1 210 ? -5.824 4.468 -5.993 1.00 89.00 210 CYS A C 1
ATOM 1700 O O . CYS A 1 210 ? -5.624 3.336 -5.535 1.00 89.00 210 CYS A O 1
ATOM 1702 N N . PRO A 1 211 ? -6.956 4.748 -6.662 1.00 87.69 211 PRO A N 1
ATOM 1703 C CA . PRO A 1 211 ? -7.931 3.723 -7.023 1.00 87.69 211 PRO A CA 1
ATOM 1704 C C . PRO A 1 211 ? -7.328 2.652 -7.952 1.00 87.69 211 PRO A C 1
ATOM 1706 O O . PRO A 1 211 ? -6.690 2.982 -8.951 1.00 87.69 211 PRO A O 1
ATOM 1709 N N . ALA A 1 212 ? -7.554 1.370 -7.641 1.00 73.38 212 ALA A N 1
ATOM 1710 C CA . ALA A 1 212 ? -6.980 0.247 -8.390 1.00 73.38 212 ALA A CA 1
ATOM 1711 C C . ALA A 1 212 ? -7.695 -0.060 -9.724 1.00 73.38 212 ALA A C 1
ATOM 1713 O O . ALA A 1 212 ? -7.034 -0.388 -10.701 1.00 73.38 212 ALA A O 1
ATOM 1714 N N . ASN A 1 213 ? -9.026 0.066 -9.791 1.00 70.56 213 ASN A N 1
ATOM 1715 C CA . ASN A 1 213 ? -9.827 -0.565 -10.857 1.00 70.56 213 ASN A CA 1
ATOM 1716 C C . ASN A 1 213 ? -10.067 0.303 -12.107 1.00 70.56 213 ASN A C 1
ATOM 1718 O O . ASN A 1 213 ? -10.781 -0.113 -13.013 1.00 70.56 213 ASN A O 1
ATOM 1722 N N . SER A 1 214 ? -9.533 1.522 -12.155 1.00 73.19 214 SER A N 1
ATOM 1723 C CA . SER A 1 214 ? -9.894 2.530 -13.164 1.00 73.19 214 SER A CA 1
ATOM 1724 C C . SER A 1 214 ? -8.728 2.983 -14.051 1.00 73.19 214 SER A C 1
ATOM 1726 O O . SER A 1 214 ? -8.846 3.999 -14.728 1.00 73.19 214 SER A O 1
ATOM 1728 N N . GLY A 1 215 ? -7.575 2.300 -14.011 1.00 84.62 215 GLY A N 1
ATOM 1729 C CA . GLY A 1 215 ? -6.352 2.724 -14.724 1.00 84.62 215 GLY A CA 1
ATOM 1730 C C . GLY A 1 215 ? -5.711 4.006 -14.163 1.00 84.62 215 GLY A C 1
ATOM 1731 O O . GLY A 1 215 ? -4.642 4.430 -14.595 1.00 84.62 215 GLY A O 1
ATOM 1732 N N . ILE A 1 216 ? -6.323 4.612 -13.139 1.00 91.81 216 ILE A N 1
ATOM 1733 C CA . ILE A 1 216 ? -5.861 5.856 -12.510 1.00 91.81 216 ILE A CA 1
ATOM 1734 C C . ILE A 1 216 ? -4.479 5.677 -11.884 1.00 91.81 216 ILE A C 1
ATOM 1736 O O . ILE A 1 216 ? -3.644 6.570 -12.019 1.00 91.81 216 ILE A O 1
ATOM 1740 N N . ARG A 1 217 ? -4.210 4.537 -11.228 1.00 93.88 217 ARG A N 1
ATOM 1741 C CA . ARG A 1 217 ? -2.893 4.261 -10.633 1.00 93.88 217 ARG A CA 1
ATOM 1742 C C . ARG A 1 217 ? -1.785 4.270 -11.687 1.00 93.88 217 ARG A C 1
ATOM 1744 O O . ARG A 1 217 ? -0.789 4.955 -11.493 1.00 93.88 217 ARG A O 1
ATOM 1751 N N . SER A 1 218 ? -1.997 3.580 -12.809 1.00 93.56 218 SER A N 1
ATOM 1752 C CA . SER A 1 218 ? -1.060 3.516 -13.939 1.00 93.56 218 SER A CA 1
ATOM 1753 C C . SER A 1 218 ? -0.695 4.915 -14.446 1.00 93.56 218 SER A C 1
ATOM 1755 O O . SER A 1 218 ? 0.477 5.291 -14.436 1.00 93.56 218 SER A O 1
ATOM 1757 N N . LEU A 1 219 ? -1.692 5.745 -14.768 1.00 93.25 219 LEU A N 1
ATOM 1758 C CA . LEU A 1 219 ? -1.464 7.130 -15.204 1.00 93.25 219 LEU A CA 1
ATOM 1759 C C . LEU A 1 219 ? -0.788 7.989 -14.128 1.00 93.25 219 LEU A C 1
ATOM 1761 O O . LEU A 1 219 ? 0.141 8.739 -14.422 1.00 93.25 219 LEU A O 1
ATOM 1765 N N . THR A 1 220 ? -1.235 7.867 -12.878 1.00 94.56 220 THR A N 1
ATOM 1766 C CA . THR A 1 220 ? -0.691 8.638 -11.753 1.00 94.56 220 THR A CA 1
ATOM 1767 C C . THR A 1 220 ? 0.785 8.322 -11.540 1.00 94.56 220 THR A C 1
ATOM 1769 O O . THR A 1 220 ? 1.587 9.241 -11.404 1.00 94.56 220 THR A O 1
ATOM 1772 N N . TRP A 1 221 ? 1.170 7.046 -11.576 1.00 95.31 221 TRP A N 1
ATOM 1773 C CA . TRP A 1 221 ? 2.564 6.627 -11.432 1.00 95.31 221 TRP A CA 1
ATOM 1774 C C . TRP A 1 221 ? 3.435 7.129 -12.579 1.00 95.31 221 TRP A C 1
ATOM 1776 O O . TRP A 1 221 ? 4.521 7.637 -12.323 1.00 95.31 221 TRP A O 1
ATOM 1786 N N . LYS A 1 222 ? 2.950 7.081 -13.826 1.00 95.06 222 LYS A N 1
ATOM 1787 C CA . LYS A 1 222 ? 3.681 7.638 -14.977 1.00 95.06 222 LYS A CA 1
ATOM 1788 C C . LYS A 1 222 ? 3.960 9.138 -14.817 1.00 95.06 222 LYS A C 1
ATOM 1790 O O . LYS A 1 222 ? 5.017 9.606 -15.228 1.00 95.06 222 LYS A O 1
ATOM 1795 N N . ILE A 1 223 ? 3.051 9.896 -14.200 1.00 94.44 223 ILE A N 1
ATOM 1796 C CA . ILE A 1 223 ? 3.263 11.324 -13.908 1.00 94.44 223 ILE A CA 1
ATOM 1797 C C . ILE A 1 223 ? 4.220 11.510 -12.722 1.00 94.44 223 ILE A C 1
ATOM 1799 O O . ILE A 1 223 ? 5.167 12.284 -12.823 1.00 94.44 223 ILE A O 1
ATOM 1803 N N . LEU A 1 224 ? 4.001 10.804 -11.606 1.00 93.56 224 LEU A N 1
ATOM 1804 C CA . LEU A 1 224 ? 4.819 10.947 -10.392 1.00 93.56 224 LEU A CA 1
ATOM 1805 C C . LEU A 1 224 ? 6.273 10.509 -10.603 1.00 93.56 224 LEU A C 1
ATOM 1807 O O . LEU A 1 224 ? 7.179 11.132 -10.063 1.00 93.56 224 LEU A O 1
ATOM 1811 N N . LEU A 1 225 ? 6.497 9.496 -11.443 1.00 93.94 225 LEU A N 1
ATOM 1812 C CA . LEU A 1 225 ? 7.826 9.030 -11.838 1.00 93.94 225 LEU A CA 1
ATOM 1813 C C . LEU A 1 225 ? 8.440 9.875 -12.966 1.00 93.94 225 LEU A C 1
ATOM 1815 O O . LEU A 1 225 ? 9.440 9.472 -13.551 1.00 93.94 225 LEU A O 1
ATOM 1819 N N . ASN A 1 226 ? 7.879 11.044 -13.286 1.00 92.38 226 ASN A N 1
ATOM 1820 C CA . ASN A 1 226 ? 8.384 11.980 -14.298 1.00 92.38 226 ASN A CA 1
ATOM 1821 C C . ASN A 1 226 ? 8.490 11.403 -15.724 1.00 92.38 226 ASN A C 1
ATOM 1823 O O . ASN A 1 226 ? 9.277 11.898 -16.531 1.00 92.38 226 ASN A O 1
ATOM 1827 N N . TYR A 1 227 ? 7.702 10.375 -16.058 1.00 94.19 227 TYR A N 1
ATOM 1828 C CA . TYR A 1 227 ? 7.618 9.864 -17.427 1.00 94.19 227 TYR A CA 1
ATOM 1829 C C . TYR A 1 227 ? 6.664 10.708 -18.281 1.00 94.19 227 TYR A C 1
ATOM 1831 O O . TYR A 1 227 ? 7.028 11.156 -19.366 1.00 94.19 227 TYR A O 1
ATOM 1839 N N . LEU A 1 228 ? 5.456 10.981 -17.780 1.00 93.44 228 LEU A N 1
ATOM 1840 C CA . LEU A 1 228 ? 4.493 11.856 -18.449 1.00 93.44 228 LEU A CA 1
ATOM 1841 C C . LEU A 1 228 ? 4.676 13.314 -18.021 1.00 93.44 228 LEU A C 1
ATOM 1843 O O . LEU A 1 228 ? 4.735 13.638 -16.836 1.00 93.44 228 LEU A O 1
ATOM 1847 N N . VAL A 1 229 ? 4.708 14.209 -19.008 1.00 92.38 229 VAL A N 1
ATOM 1848 C CA . VAL A 1 229 ? 4.784 15.662 -18.794 1.00 92.38 229 VAL A CA 1
ATOM 1849 C C . VAL A 1 229 ? 3.453 16.182 -18.232 1.00 92.38 229 VAL A C 1
ATOM 1851 O O . VAL A 1 229 ? 2.398 15.639 -18.539 1.00 92.38 229 VAL A O 1
ATOM 1854 N N . LEU A 1 230 ? 3.462 17.272 -17.459 1.00 92.56 230 LEU A N 1
ATOM 1855 C CA . LEU A 1 230 ? 2.238 17.861 -16.878 1.00 92.56 230 LEU A CA 1
ATOM 1856 C C . LEU A 1 230 ? 1.248 18.424 -17.917 1.00 92.56 230 LEU A C 1
ATOM 1858 O O . LEU A 1 230 ? 0.088 18.662 -17.591 1.00 92.56 230 LEU A O 1
ATOM 1862 N N . ASP A 1 231 ? 1.717 18.668 -19.141 1.00 92.31 231 ASP A N 1
ATOM 1863 C CA . ASP A 1 231 ? 0.925 19.168 -20.264 1.00 92.31 231 ASP A CA 1
ATOM 1864 C C . ASP A 1 231 ? 0.454 17.999 -21.134 1.00 92.31 231 ASP A C 1
ATOM 1866 O O . ASP A 1 231 ? 1.256 17.335 -21.805 1.00 92.31 231 ASP A O 1
ATOM 1870 N N . ARG A 1 232 ? -0.859 17.762 -21.121 1.00 91.31 232 ARG A N 1
ATOM 1871 C CA . ARG A 1 232 ? -1.492 16.614 -21.773 1.00 91.31 232 ARG A CA 1
ATOM 1872 C C . ARG A 1 232 ? -1.436 16.690 -23.295 1.00 91.31 232 ARG A C 1
ATOM 1874 O O . ARG A 1 232 ? -1.383 15.657 -23.960 1.00 91.31 232 ARG A O 1
ATOM 1881 N N . THR A 1 233 ? -1.382 17.896 -23.861 1.00 91.56 233 THR A N 1
ATOM 1882 C CA . THR A 1 233 ? -1.349 18.096 -25.321 1.00 91.56 233 THR A CA 1
ATOM 1883 C C . THR A 1 233 ? -0.113 17.465 -25.968 1.00 91.56 233 THR A C 1
ATOM 1885 O O . THR A 1 233 ? -0.149 17.057 -27.127 1.00 91.56 233 THR A O 1
ATOM 1888 N N . LYS A 1 234 ? 0.974 17.322 -25.200 1.00 93.31 234 LYS A N 1
ATOM 1889 C CA . LYS A 1 234 ? 2.252 16.763 -25.657 1.00 93.31 234 LYS A CA 1
ATOM 1890 C C . LYS A 1 234 ? 2.356 15.247 -25.493 1.00 93.31 234 LYS A C 1
ATOM 1892 O O . LYS A 1 234 ? 3.333 14.668 -25.964 1.00 93.31 234 LYS A O 1
ATOM 1897 N N . TRP A 1 235 ? 1.395 14.598 -24.830 1.00 93.88 235 TRP A N 1
ATOM 1898 C CA . TRP A 1 235 ? 1.495 13.179 -24.472 1.00 93.88 235 TRP A CA 1
ATOM 1899 C C . TRP A 1 235 ? 1.602 12.266 -25.683 1.00 93.88 235 TRP A C 1
ATOM 1901 O O . TRP A 1 235 ? 2.481 11.416 -25.715 1.00 93.88 235 TRP A O 1
ATOM 1911 N N . THR A 1 236 ? 0.755 12.458 -26.692 1.00 93.00 236 THR A N 1
ATOM 1912 C CA . THR A 1 236 ? 0.713 11.596 -27.884 1.00 93.00 236 THR A CA 1
ATOM 1913 C C . THR A 1 236 ? 2.052 11.586 -28.620 1.00 93.00 236 THR A C 1
ATOM 1915 O O . THR A 1 236 ? 2.622 10.523 -28.869 1.00 93.00 236 THR A O 1
ATOM 1918 N N . LEU A 1 237 ? 2.605 12.773 -28.890 1.00 94.81 237 LEU A N 1
ATOM 1919 C CA . LEU A 1 237 ? 3.908 12.924 -29.535 1.00 94.81 237 LEU A CA 1
ATOM 1920 C C . LEU A 1 237 ? 5.045 12.378 -28.660 1.00 94.81 237 LEU A C 1
ATOM 1922 O O . LEU A 1 237 ? 5.937 11.693 -29.161 1.00 94.81 237 LEU A O 1
ATOM 1926 N N . HIS A 1 238 ? 5.018 12.670 -27.356 1.00 94.75 238 HIS A N 1
ATOM 1927 C CA . HIS A 1 238 ? 6.037 12.207 -26.418 1.00 94.75 238 HIS A CA 1
ATOM 1928 C C . HIS A 1 238 ? 6.068 10.677 -26.318 1.00 94.75 238 HIS A C 1
ATOM 1930 O O . HIS A 1 238 ? 7.129 10.079 -26.485 1.00 94.75 238 HIS A O 1
ATOM 1936 N N . LEU A 1 239 ? 4.913 10.045 -26.098 1.00 95.00 239 LEU A N 1
ATOM 1937 C CA . LEU A 1 239 ? 4.780 8.594 -25.970 1.00 95.00 239 LEU A CA 1
ATOM 1938 C C . LEU A 1 239 ? 5.208 7.880 -27.248 1.00 95.00 239 LEU A C 1
ATOM 1940 O O . LEU A 1 239 ? 5.986 6.935 -27.175 1.00 95.00 239 LEU A O 1
ATOM 1944 N N . SER A 1 240 ? 4.765 8.358 -28.416 1.00 95.00 240 SER A N 1
ATOM 1945 C CA . SER A 1 240 ? 5.172 7.786 -29.705 1.00 95.00 240 SER A CA 1
ATOM 1946 C C . SER A 1 240 ? 6.694 7.813 -29.876 1.00 95.00 240 SER A C 1
ATOM 1948 O O . SER A 1 240 ? 7.298 6.788 -30.192 1.00 95.00 240 SER A O 1
ATOM 1950 N N . LYS A 1 241 ? 7.331 8.952 -29.570 1.00 96.00 241 LYS A N 1
ATOM 1951 C CA . LYS A 1 241 ? 8.789 9.092 -29.644 1.00 96.00 241 LYS A CA 1
ATOM 1952 C C . LYS A 1 241 ? 9.512 8.154 -28.674 1.00 96.00 241 LYS A C 1
ATOM 1954 O O . LYS A 1 241 ? 10.454 7.486 -29.082 1.00 96.00 241 LYS A O 1
ATOM 1959 N N . GLN A 1 242 ? 9.099 8.106 -27.407 1.00 95.25 242 GLN A N 1
ATOM 1960 C CA . GLN A 1 242 ? 9.756 7.266 -26.397 1.00 95.25 242 GLN A CA 1
ATOM 1961 C C . GLN A 1 242 ? 9.587 5.774 -26.698 1.00 95.25 242 GLN A C 1
ATOM 1963 O O . GLN A 1 242 ? 10.544 5.011 -26.625 1.00 95.25 242 GLN A O 1
ATOM 1968 N N . ARG A 1 243 ? 8.388 5.346 -27.100 1.00 95.12 243 ARG A N 1
ATOM 1969 C CA . ARG A 1 243 ? 8.121 3.943 -27.440 1.00 95.12 243 ARG A CA 1
ATOM 1970 C C . ARG A 1 243 ? 8.935 3.488 -28.654 1.00 95.12 243 ARG A C 1
ATOM 1972 O O . ARG A 1 243 ? 9.456 2.378 -28.636 1.00 95.12 243 ARG A O 1
ATOM 1979 N N . GLU A 1 244 ? 9.114 4.341 -29.665 1.00 94.12 244 GLU A N 1
ATOM 1980 C CA . GLU A 1 244 ? 9.974 4.009 -30.811 1.00 94.12 244 GLU A CA 1
ATOM 1981 C C . GLU A 1 244 ? 11.466 3.997 -30.446 1.00 94.1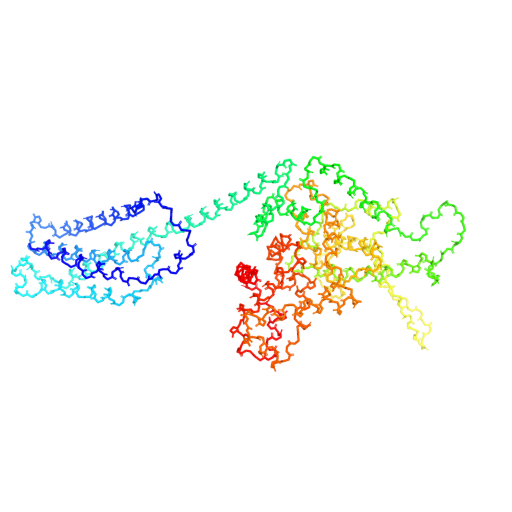2 244 GLU A C 1
ATOM 1983 O O . GLU A 1 244 ? 12.197 3.117 -30.893 1.00 94.12 244 GLU A O 1
ATOM 1988 N N . LEU A 1 245 ? 11.923 4.911 -29.582 1.00 94.62 245 LEU A N 1
ATOM 1989 C CA . LEU A 1 245 ? 13.296 4.882 -29.063 1.00 94.62 245 LEU A CA 1
ATOM 1990 C C . LEU A 1 245 ? 13.588 3.582 -28.306 1.00 94.62 245 LEU A C 1
ATOM 1992 O O . LEU A 1 245 ? 14.628 2.965 -28.526 1.00 94.62 245 LEU A O 1
ATOM 1996 N N . TYR A 1 246 ? 12.655 3.138 -27.463 1.00 94.00 246 TYR A N 1
ATOM 1997 C CA . TYR A 1 246 ? 12.791 1.880 -26.738 1.00 94.00 246 TYR A CA 1
ATOM 1998 C C . TYR A 1 246 ? 12.878 0.664 -27.673 1.00 94.00 246 TYR A C 1
ATOM 2000 O O . TYR A 1 246 ? 13.741 -0.193 -27.480 1.00 94.00 246 TYR A O 1
ATOM 2008 N N . ARG A 1 247 ? 12.067 0.623 -28.741 1.00 90.44 247 ARG A N 1
ATOM 2009 C CA . ARG A 1 247 ? 12.199 -0.397 -29.799 1.00 90.44 247 ARG A CA 1
ATOM 2010 C C . ARG A 1 247 ? 13.576 -0.357 -30.463 1.00 90.44 247 ARG A C 1
ATOM 2012 O O . ARG A 1 247 ? 14.173 -1.402 -30.701 1.00 90.44 247 ARG A O 1
ATOM 2019 N N . GLY A 1 248 ? 14.120 0.837 -30.702 1.00 89.00 248 GLY A N 1
ATOM 2020 C CA . GLY A 1 248 ? 15.503 1.011 -31.155 1.00 89.00 248 GLY A CA 1
ATOM 2021 C C . GLY A 1 248 ? 16.516 0.330 -30.226 1.00 89.00 248 GLY A C 1
ATOM 2022 O O . GLY A 1 248 ? 17.345 -0.450 -30.692 1.00 89.00 248 GLY A O 1
ATOM 2023 N N . TYR A 1 249 ? 16.395 0.530 -28.909 1.00 90.38 249 TYR A N 1
ATOM 2024 C CA . TYR A 1 249 ? 17.272 -0.122 -27.929 1.00 90.38 249 TYR A CA 1
ATOM 2025 C C . TYR A 1 249 ? 17.155 -1.647 -27.945 1.00 90.38 249 TYR A C 1
ATOM 2027 O O . TYR A 1 249 ? 18.173 -2.332 -27.856 1.00 90.38 249 TYR A O 1
ATOM 2035 N N . ILE A 1 250 ? 15.947 -2.198 -28.083 1.00 86.50 250 ILE A N 1
ATOM 2036 C CA . ILE A 1 250 ? 15.739 -3.649 -28.219 1.00 86.50 250 ILE A CA 1
ATOM 2037 C C . ILE A 1 250 ? 16.493 -4.171 -29.444 1.00 86.50 250 ILE A C 1
ATOM 2039 O O . ILE A 1 250 ? 17.278 -5.118 -29.331 1.00 86.50 250 ILE A O 1
ATOM 2043 N N . ARG A 1 251 ? 16.305 -3.516 -30.597 1.00 82.69 251 ARG A N 1
ATOM 2044 C CA . ARG A 1 251 ? 16.952 -3.907 -31.853 1.00 82.69 251 ARG A CA 1
ATOM 2045 C C . ARG A 1 251 ? 18.468 -3.881 -31.743 1.00 82.69 251 ARG A C 1
ATOM 2047 O O . ARG A 1 251 ? 19.089 -4.770 -32.291 1.00 82.69 251 ARG A O 1
ATOM 2054 N N . GLU A 1 252 ? 19.062 -2.921 -31.040 1.00 81.31 252 GLU A N 1
ATOM 2055 C CA . GLU A 1 252 ? 20.522 -2.810 -30.902 1.00 81.31 252 GLU A CA 1
ATOM 2056 C C . GLU A 1 252 ? 21.113 -3.763 -29.850 1.00 81.31 252 GLU A C 1
ATOM 2058 O O . GLU A 1 252 ? 22.208 -4.295 -30.029 1.00 81.31 252 GLU A O 1
ATOM 2063 N N . THR A 1 253 ? 20.405 -4.001 -28.743 1.00 77.06 253 THR A N 1
ATOM 2064 C CA . THR A 1 253 ? 20.952 -4.738 -27.587 1.00 77.06 253 THR A CA 1
ATOM 2065 C C . THR A 1 253 ? 20.854 -6.260 -27.706 1.00 77.06 253 THR A C 1
ATOM 2067 O O . THR A 1 253 ? 21.656 -6.964 -27.082 1.00 77.06 253 THR A O 1
ATOM 2070 N N . ILE A 1 254 ? 19.903 -6.776 -28.494 1.00 71.75 254 ILE A N 1
ATOM 2071 C CA . ILE A 1 254 ? 19.593 -8.217 -28.601 1.00 71.75 254 ILE A CA 1
ATOM 2072 C C . ILE A 1 254 ? 20.328 -8.893 -29.786 1.00 71.75 254 ILE A C 1
ATOM 2074 O O . ILE A 1 254 ? 20.207 -10.097 -30.005 1.00 71.75 254 ILE A O 1
ATOM 2078 N N . ILE A 1 255 ? 21.170 -8.164 -30.527 1.00 66.38 255 ILE A N 1
ATOM 2079 C CA . ILE A 1 255 ? 21.912 -8.700 -31.683 1.00 66.38 255 ILE A CA 1
ATOM 2080 C C . ILE A 1 255 ? 23.059 -9.625 -31.248 1.00 66.38 255 ILE A C 1
ATOM 2082 O O . ILE A 1 255 ? 23.825 -9.322 -30.332 1.00 66.38 255 ILE A O 1
ATOM 2086 N N . LYS A 1 256 ? 23.221 -10.745 -31.963 1.00 64.44 256 LYS A N 1
ATOM 2087 C CA . LYS A 1 256 ? 24.377 -11.643 -31.846 1.00 64.44 256 LYS A CA 1
ATOM 2088 C C . LYS A 1 256 ? 25.579 -11.109 -32.647 1.00 64.44 256 LYS A C 1
ATOM 2090 O O . LYS A 1 256 ? 25.420 -10.839 -33.843 1.00 64.44 256 LYS A O 1
ATOM 2095 N N . PRO A 1 257 ? 26.788 -11.019 -32.057 1.00 58.62 257 PRO A N 1
ATOM 2096 C CA . PRO A 1 257 ? 28.001 -10.701 -32.805 1.00 58.62 257 PRO A CA 1
ATOM 2097 C C . PRO A 1 257 ? 28.201 -11.709 -33.948 1.00 58.62 257 PRO A C 1
ATOM 2099 O O . PRO A 1 257 ? 28.157 -12.917 -33.727 1.00 58.62 257 PRO A O 1
ATOM 2102 N N . GLY A 1 258 ? 28.373 -11.224 -35.182 1.00 54.97 258 GLY A N 1
ATOM 2103 C CA . GLY A 1 258 ? 28.641 -12.060 -36.365 1.00 54.97 258 GLY A CA 1
ATOM 2104 C C . GLY A 1 258 ? 27.493 -12.247 -37.370 1.00 54.97 258 GLY A C 1
ATOM 2105 O O . GLY A 1 258 ? 27.748 -12.757 -38.455 1.00 54.97 258 GLY A O 1
ATOM 2106 N N . LEU A 1 259 ? 26.259 -11.805 -37.084 1.00 57.47 259 LEU A N 1
ATOM 2107 C CA . LEU A 1 259 ? 25.191 -11.748 -38.107 1.00 57.47 259 LEU A CA 1
ATOM 2108 C C . LEU A 1 259 ? 25.189 -10.445 -38.928 1.00 57.47 259 LEU A C 1
ATOM 2110 O O . LEU A 1 259 ? 24.632 -10.414 -40.020 1.00 57.47 259 LEU A O 1
ATOM 2114 N N . GLN A 1 260 ? 25.825 -9.377 -38.437 1.00 52.28 260 GLN A N 1
ATOM 2115 C CA . GLN A 1 260 ? 25.890 -8.075 -39.122 1.00 52.28 260 GLN A CA 1
ATOM 2116 C C . GLN A 1 260 ? 26.955 -8.000 -40.233 1.00 52.28 260 GLN A C 1
ATOM 2118 O O . GLN A 1 260 ? 26.984 -7.040 -41.001 1.00 52.28 260 GLN A O 1
ATOM 2123 N N . SER A 1 261 ? 27.835 -8.997 -40.354 1.00 45.25 261 SER A N 1
ATOM 2124 C CA . SER A 1 261 ? 28.944 -9.001 -41.314 1.00 45.25 261 SER A CA 1
ATOM 2125 C C . SER A 1 261 ? 28.520 -9.479 -42.706 1.00 45.25 261 SER A C 1
ATOM 2127 O O . SER A 1 261 ? 29.028 -10.479 -43.207 1.00 45.25 261 SER A O 1
ATOM 2129 N N . SER A 1 262 ? 27.605 -8.755 -43.353 1.00 41.12 262 SER A N 1
ATOM 2130 C CA . SER A 1 262 ? 27.435 -8.827 -44.813 1.00 41.12 262 SER A CA 1
ATOM 2131 C C . SER A 1 262 ? 28.032 -7.622 -45.544 1.00 41.12 262 SER A C 1
ATOM 2133 O O . SER A 1 262 ? 28.189 -7.683 -46.760 1.00 41.12 262 SER A O 1
ATOM 2135 N N . CYS A 1 263 ? 28.420 -6.548 -44.845 1.00 42.31 263 CYS A N 1
ATOM 2136 C CA . CYS A 1 263 ? 28.940 -5.346 -45.494 1.00 42.31 263 CYS A CA 1
ATOM 2137 C C . CYS A 1 263 ? 30.041 -4.668 -44.657 1.00 42.31 263 CYS A C 1
ATOM 2139 O O . CYS A 1 263 ? 29.764 -4.134 -43.592 1.00 42.31 263 CYS A O 1
ATOM 2141 N N . GLN A 1 264 ? 31.238 -4.592 -45.246 1.00 36.22 264 GLN A N 1
ATOM 2142 C CA . GLN A 1 264 ? 32.401 -3.761 -44.889 1.00 36.22 264 GLN A CA 1
ATOM 2143 C C . GLN A 1 264 ? 33.457 -4.354 -43.938 1.00 36.22 264 GLN A C 1
ATOM 2145 O O . GLN A 1 264 ? 33.195 -5.062 -42.975 1.00 36.22 264 GLN A O 1
ATOM 2150 N N . SER A 1 265 ? 34.697 -4.090 -44.342 1.00 43.59 265 SER A N 1
ATOM 2151 C CA . SER A 1 265 ? 35.940 -4.770 -44.005 1.00 43.59 265 SER A CA 1
ATOM 2152 C C . SER A 1 265 ? 36.516 -4.456 -42.618 1.00 43.59 265 SER A C 1
ATOM 2154 O O . SER A 1 265 ? 36.336 -3.363 -42.095 1.00 43.59 265 SER A O 1
ATOM 2156 N N . ALA A 1 266 ? 37.389 -5.379 -42.190 1.00 48.34 266 ALA A N 1
ATOM 2157 C CA . ALA A 1 266 ? 38.483 -5.269 -41.214 1.00 48.34 266 ALA A CA 1
ATOM 2158 C C . ALA A 1 266 ? 38.192 -5.699 -39.757 1.00 48.34 266 ALA A C 1
ATOM 2160 O O . ALA A 1 266 ? 37.433 -5.075 -39.029 1.00 48.34 266 ALA A O 1
ATOM 2161 N N . VAL A 1 267 ? 38.944 -6.736 -39.350 1.00 52.34 267 VAL A N 1
ATOM 2162 C CA . VAL A 1 267 ? 38.978 -7.465 -38.064 1.00 52.34 267 VAL A CA 1
ATOM 2163 C C . VAL A 1 267 ? 37.852 -8.493 -37.895 1.00 52.34 267 VAL A C 1
ATOM 2165 O O . VAL A 1 267 ? 36.767 -8.202 -37.409 1.00 52.34 267 VAL A O 1
ATOM 2168 N N . VAL A 1 268 ? 38.142 -9.742 -38.281 1.00 60.59 268 VAL A N 1
ATOM 2169 C CA . VAL A 1 268 ? 37.302 -10.903 -37.952 1.00 60.59 268 VAL A CA 1
ATOM 2170 C C . VAL A 1 268 ? 37.460 -11.177 -36.460 1.00 60.59 268 VAL A C 1
ATOM 2172 O O . VAL A 1 268 ? 38.405 -11.839 -36.031 1.00 60.59 268 VAL A O 1
ATOM 2175 N N . ASP A 1 269 ? 36.570 -10.603 -35.663 1.00 66.25 269 ASP A N 1
ATOM 2176 C CA . ASP A 1 269 ? 36.485 -10.889 -34.240 1.00 66.25 269 ASP A CA 1
ATOM 2177 C C . ASP A 1 269 ? 35.881 -12.287 -34.020 1.00 66.25 269 ASP A C 1
ATOM 2179 O O . ASP A 1 269 ? 34.898 -12.662 -34.663 1.00 66.25 269 ASP A O 1
ATOM 2183 N N . HIS A 1 270 ? 36.485 -13.084 -33.137 1.00 75.12 270 HIS A N 1
ATOM 2184 C CA . HIS A 1 270 ? 36.148 -14.499 -32.948 1.00 75.12 270 HIS A CA 1
ATOM 2185 C C . HIS A 1 270 ? 35.669 -14.764 -31.509 1.00 75.12 270 HIS A C 1
ATOM 2187 O O . HIS A 1 270 ? 36.221 -14.168 -30.586 1.00 75.12 270 HIS A O 1
ATOM 2193 N N . PRO A 1 271 ? 34.754 -15.730 -31.270 1.00 74.56 271 PRO A N 1
ATOM 2194 C CA . PRO A 1 271 ? 34.280 -16.130 -29.934 1.00 74.56 271 PRO A CA 1
ATOM 2195 C C . PRO A 1 271 ? 35.344 -16.424 -28.867 1.00 74.56 271 PRO A C 1
ATOM 2197 O O . PRO A 1 271 ? 35.051 -16.446 -27.681 1.00 74.56 271 PRO A O 1
ATOM 2200 N N . LEU A 1 272 ? 36.585 -16.684 -29.265 1.00 74.25 272 LEU A N 1
ATOM 2201 C CA . LEU A 1 272 ? 37.682 -17.008 -28.345 1.00 74.25 272 LEU A CA 1
ATOM 2202 C C . LEU A 1 272 ? 38.595 -15.805 -28.073 1.00 74.25 272 LEU A C 1
ATOM 2204 O O . LEU A 1 272 ? 39.609 -15.937 -27.393 1.00 74.25 272 LEU A O 1
ATOM 2208 N N . ASN A 1 273 ? 38.271 -14.640 -28.634 1.00 76.25 273 ASN A N 1
ATOM 2209 C CA . ASN A 1 273 ? 39.044 -13.429 -28.449 1.00 76.25 273 ASN A CA 1
ATOM 2210 C C . ASN A 1 273 ? 38.703 -12.790 -27.097 1.00 76.25 273 ASN A C 1
ATOM 2212 O O . ASN A 1 273 ? 37.626 -12.219 -26.934 1.00 76.25 273 ASN A O 1
ATOM 2216 N N . CYS A 1 274 ? 39.638 -12.861 -26.149 1.00 71.06 274 CYS A N 1
ATOM 2217 C CA . CYS A 1 274 ? 39.507 -12.286 -24.806 1.00 71.06 274 CYS A CA 1
ATOM 2218 C C . CYS A 1 274 ? 39.954 -10.817 -24.718 1.00 71.06 274 CYS A C 1
ATOM 2220 O O . CYS A 1 274 ? 40.056 -10.273 -23.617 1.00 71.06 274 CYS A O 1
ATOM 2222 N N . ALA A 1 275 ? 40.285 -10.177 -25.843 1.00 75.56 275 ALA A N 1
ATOM 2223 C CA . ALA A 1 275 ? 40.713 -8.786 -25.835 1.00 75.56 275 ALA A CA 1
ATOM 2224 C C . ALA A 1 275 ? 39.576 -7.856 -25.350 1.00 75.56 275 ALA A C 1
ATOM 2226 O O . ALA A 1 275 ? 38.409 -8.112 -25.649 1.00 75.56 275 ALA A O 1
ATOM 2227 N N . PRO A 1 276 ? 39.872 -6.747 -24.644 1.00 72.00 276 PRO A N 1
ATOM 2228 C CA . PRO A 1 276 ? 38.841 -5.854 -24.094 1.00 72.00 276 PRO A CA 1
ATOM 2229 C C . PRO A 1 276 ? 37.943 -5.197 -25.154 1.00 72.00 276 PRO A C 1
ATOM 2231 O O . PRO A 1 276 ? 36.851 -4.739 -24.841 1.00 72.00 276 PRO A O 1
ATOM 2234 N N . ASN A 1 277 ? 38.420 -5.125 -26.398 1.00 76.56 277 ASN A N 1
ATOM 2235 C CA . ASN A 1 277 ? 37.726 -4.576 -27.563 1.00 76.56 277 ASN A CA 1
ATOM 2236 C C . ASN A 1 277 ? 36.965 -5.640 -28.382 1.00 76.56 277 ASN A C 1
ATOM 2238 O O . ASN A 1 277 ? 36.418 -5.310 -29.431 1.00 76.56 277 ASN A O 1
ATOM 2242 N N . SER A 1 278 ? 36.954 -6.898 -27.931 1.00 80.38 278 SER A N 1
ATOM 2243 C CA . SER A 1 278 ? 36.224 -8.000 -28.559 1.00 80.38 278 SER A CA 1
ATOM 2244 C C . SER A 1 278 ? 34.723 -7.877 -28.291 1.00 80.38 278 SER A C 1
ATOM 2246 O O . SER A 1 278 ? 34.274 -7.855 -27.140 1.00 80.38 278 SER A O 1
ATOM 2248 N N . SER A 1 279 ? 33.937 -7.850 -29.364 1.00 76.31 279 SER A N 1
ATOM 2249 C CA . SER A 1 279 ? 32.475 -7.942 -29.338 1.00 76.31 279 SER A CA 1
ATOM 2250 C C . SER A 1 279 ? 32.004 -9.262 -28.725 1.00 76.31 279 SER A C 1
ATOM 2252 O O . SER A 1 279 ? 30.993 -9.295 -28.024 1.00 76.31 279 SER A O 1
ATOM 2254 N N . TRP A 1 280 ? 32.778 -10.336 -28.905 1.00 78.88 280 TRP A N 1
ATOM 2255 C CA . TRP A 1 280 ? 32.503 -11.633 -28.295 1.00 78.88 280 TRP A CA 1
ATOM 2256 C C . TRP A 1 280 ? 32.801 -11.660 -26.796 1.00 78.88 280 TRP A C 1
ATOM 2258 O O . TRP A 1 280 ? 31.995 -12.186 -26.032 1.00 78.88 280 TRP A O 1
ATOM 2268 N N . ALA A 1 281 ? 33.906 -11.060 -26.341 1.00 77.50 281 ALA A N 1
ATOM 2269 C CA . ALA A 1 281 ? 34.199 -10.963 -24.907 1.00 77.50 281 ALA A CA 1
ATOM 2270 C C . ALA A 1 281 ? 33.123 -10.149 -24.170 1.00 77.50 281 ALA A C 1
ATOM 2272 O O . ALA A 1 281 ? 32.673 -10.547 -23.093 1.00 77.50 281 ALA A O 1
ATOM 2273 N N . ALA A 1 282 ? 32.667 -9.045 -24.776 1.00 78.38 282 ALA A N 1
ATOM 2274 C CA . ALA A 1 282 ? 31.527 -8.282 -24.278 1.00 78.38 282 ALA A CA 1
ATOM 2275 C C . ALA A 1 282 ? 30.254 -9.142 -24.247 1.00 78.38 282 ALA A C 1
ATOM 2277 O O . ALA A 1 282 ? 29.610 -9.236 -23.205 1.00 78.38 282 ALA A O 1
ATOM 2278 N N . TYR A 1 283 ? 29.945 -9.853 -25.335 1.00 81.06 283 TYR A N 1
ATOM 2279 C CA . TYR A 1 283 ? 28.784 -10.740 -25.423 1.00 81.06 283 TYR A CA 1
ATOM 2280 C C . TYR A 1 283 ? 28.749 -11.811 -24.325 1.00 81.06 283 TYR A C 1
ATOM 2282 O O . TYR A 1 283 ? 27.701 -12.016 -23.715 1.00 81.06 283 TYR A O 1
ATOM 2290 N N . PHE A 1 284 ? 29.871 -12.471 -24.021 1.00 81.75 284 PHE A N 1
ATOM 2291 C CA . PHE A 1 284 ? 29.913 -13.476 -22.951 1.00 81.75 284 PHE A CA 1
ATOM 2292 C C . PHE A 1 284 ? 29.767 -12.864 -21.560 1.00 81.75 284 PHE A C 1
ATOM 2294 O O . PHE A 1 284 ? 29.016 -13.395 -20.745 1.00 81.75 284 PHE A O 1
ATOM 2301 N N . LYS A 1 285 ? 30.404 -11.717 -21.302 1.00 80.69 285 LYS A N 1
ATOM 2302 C CA . LYS A 1 285 ? 30.220 -10.987 -20.040 1.00 80.69 285 LYS A CA 1
ATOM 2303 C C . LYS A 1 285 ? 28.758 -10.579 -19.834 1.00 80.69 285 LYS A C 1
ATOM 2305 O O . LYS A 1 285 ? 28.233 -10.626 -18.727 1.00 80.69 285 LYS A O 1
ATOM 2310 N N . GLU A 1 286 ? 28.075 -10.198 -20.904 1.00 83.62 286 GLU A N 1
ATOM 2311 C CA . GLU A 1 286 ? 26.649 -9.884 -20.865 1.00 83.62 286 GLU A CA 1
ATOM 2312 C C . GLU A 1 286 ? 25.778 -11.117 -20.621 1.00 83.62 286 GLU A C 1
ATOM 2314 O O . GLU A 1 286 ? 24.730 -10.988 -19.995 1.00 83.62 286 GLU A O 1
ATOM 2319 N N . ASN A 1 287 ? 26.193 -12.306 -21.075 1.00 83.81 287 ASN A N 1
ATOM 2320 C CA . ASN A 1 287 ? 25.469 -13.550 -20.795 1.00 83.81 287 ASN A CA 1
ATOM 2321 C C . ASN A 1 287 ? 25.487 -13.885 -19.303 1.00 83.81 287 ASN A C 1
ATOM 2323 O O . ASN A 1 287 ? 24.502 -14.414 -18.795 1.00 83.81 287 ASN A O 1
ATOM 2327 N N . GLU A 1 288 ? 26.569 -13.559 -18.591 1.00 86.00 288 GLU A N 1
ATOM 2328 C CA . GLU A 1 288 ? 26.629 -13.723 -17.134 1.00 86.00 288 GLU A CA 1
ATOM 2329 C C . GLU A 1 288 ? 25.591 -12.836 -16.434 1.00 86.00 288 GLU A C 1
ATOM 2331 O O . GLU A 1 288 ? 24.863 -13.309 -15.560 1.00 86.00 288 GLU A O 1
ATOM 2336 N N . VAL A 1 289 ? 25.473 -11.574 -16.866 1.00 88.19 289 VAL A N 1
ATOM 2337 C CA . VAL A 1 289 ? 24.461 -10.635 -16.360 1.00 88.19 289 VAL A CA 1
ATOM 2338 C C . VAL A 1 289 ? 23.052 -11.121 -16.701 1.00 88.19 289 VAL A C 1
ATOM 2340 O O . VAL A 1 289 ? 22.188 -11.155 -15.830 1.00 88.19 289 VAL A O 1
ATOM 2343 N N . LEU A 1 290 ? 22.824 -11.553 -17.943 1.00 89.06 290 LEU A N 1
ATOM 2344 C CA . LEU A 1 290 ? 21.536 -12.083 -18.390 1.00 89.06 290 LEU A CA 1
ATOM 2345 C C . LEU A 1 290 ? 21.116 -13.319 -17.583 1.00 89.06 290 LEU A C 1
ATOM 2347 O O . LEU A 1 290 ? 19.966 -13.415 -17.173 1.00 89.06 290 LEU A O 1
ATOM 2351 N N . LEU A 1 291 ? 22.048 -14.232 -17.290 1.00 87.44 291 LEU A N 1
ATOM 2352 C CA . LEU A 1 291 ? 21.781 -15.414 -16.469 1.00 87.44 291 LEU A CA 1
ATOM 2353 C C . LEU A 1 291 ? 21.413 -15.046 -15.024 1.00 87.44 291 LEU A C 1
ATOM 2355 O O . LEU A 1 291 ? 20.639 -15.758 -14.383 1.00 87.44 291 LEU A O 1
ATOM 2359 N N . GLN A 1 292 ? 21.979 -13.963 -14.489 1.00 90.44 292 GLN A N 1
ATOM 2360 C CA . GLN A 1 292 ? 21.593 -13.453 -13.177 1.00 90.44 292 GLN A CA 1
ATOM 2361 C C . GLN A 1 292 ? 20.166 -12.888 -13.206 1.00 90.44 292 GLN A C 1
ATOM 2363 O O . GLN A 1 292 ? 19.368 -13.226 -12.334 1.00 90.44 292 GLN A O 1
ATOM 2368 N N . ILE A 1 293 ? 19.840 -12.086 -14.225 1.00 92.81 293 ILE A N 1
ATOM 2369 C CA . ILE A 1 293 ? 18.498 -11.519 -14.412 1.00 92.81 293 ILE A CA 1
ATOM 2370 C C . ILE A 1 293 ? 17.458 -12.637 -14.575 1.00 92.81 293 ILE A C 1
ATOM 2372 O O . ILE A 1 293 ? 16.445 -12.602 -13.887 1.00 92.81 293 ILE A O 1
ATOM 2376 N N . ASP A 1 294 ? 17.711 -13.647 -15.415 1.00 90.06 294 ASP A N 1
ATOM 2377 C CA . ASP A 1 294 ? 16.793 -14.781 -15.637 1.00 90.06 294 ASP A CA 1
ATOM 2378 C C . ASP A 1 294 ? 16.440 -15.489 -14.317 1.00 90.06 294 ASP A C 1
ATOM 2380 O O . ASP A 1 294 ? 15.264 -15.676 -13.997 1.00 90.06 294 ASP A O 1
ATOM 2384 N N . LYS A 1 295 ? 17.446 -15.805 -13.489 1.00 88.94 295 LYS A N 1
ATOM 2385 C CA . LYS A 1 295 ? 17.234 -16.456 -12.184 1.00 88.94 295 LYS A CA 1
ATOM 2386 C C . LYS A 1 295 ? 16.365 -15.626 -11.243 1.00 88.94 295 LYS A C 1
ATOM 2388 O O . LYS A 1 295 ? 15.530 -16.190 -10.534 1.00 88.94 295 LYS A O 1
ATOM 2393 N N . ASP A 1 296 ? 16.583 -14.317 -11.218 1.00 92.38 296 ASP A N 1
ATOM 2394 C CA . ASP A 1 296 ? 15.865 -13.398 -10.340 1.00 92.38 296 ASP A CA 1
ATOM 2395 C C . ASP A 1 296 ? 14.433 -13.133 -10.848 1.00 92.38 296 ASP A C 1
ATOM 2397 O O . ASP A 1 296 ? 13.490 -13.106 -10.056 1.00 92.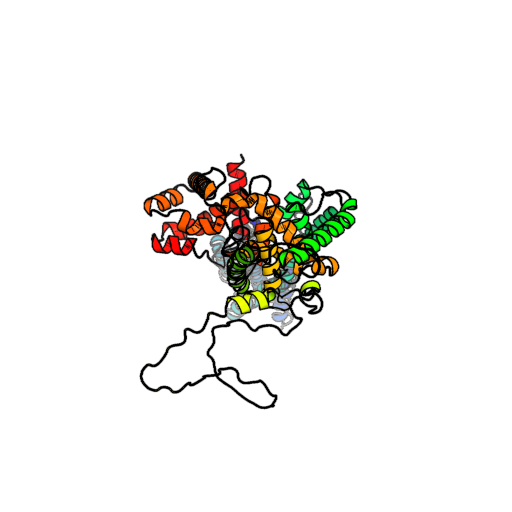38 296 ASP A O 1
ATOM 2401 N N . CYS A 1 297 ? 14.232 -13.010 -12.165 1.00 91.19 297 CYS A N 1
ATOM 2402 C CA . CYS A 1 297 ? 12.915 -12.820 -12.782 1.00 91.19 297 CYS A CA 1
ATOM 2403 C C . CYS A 1 297 ? 12.010 -14.048 -12.639 1.00 91.19 297 CYS A C 1
ATOM 2405 O O . CYS A 1 297 ? 10.818 -13.894 -12.384 1.00 91.19 297 CYS A O 1
ATOM 2407 N N . ARG A 1 298 ? 12.555 -15.269 -12.732 1.00 86.69 298 ARG A N 1
ATOM 2408 C CA . ARG A 1 298 ? 11.778 -16.509 -12.522 1.00 86.69 298 ARG A CA 1
ATOM 2409 C C . ARG A 1 298 ? 11.184 -16.621 -11.119 1.00 86.69 298 ARG A C 1
ATOM 2411 O O . ARG A 1 298 ? 10.173 -17.290 -10.938 1.00 86.69 298 ARG A O 1
ATOM 2418 N N . ARG A 1 299 ? 11.820 -15.983 -10.134 1.00 87.06 299 ARG A N 1
ATOM 2419 C CA . ARG A 1 299 ? 11.419 -15.996 -8.718 1.00 87.06 299 ARG A CA 1
ATOM 2420 C C . ARG A 1 299 ? 10.645 -14.744 -8.305 1.00 87.06 299 ARG A C 1
ATOM 2422 O O . ARG A 1 299 ? 10.354 -14.585 -7.124 1.00 87.06 299 ARG A O 1
ATOM 2429 N N . LEU A 1 300 ? 10.331 -13.855 -9.247 1.00 87.38 300 LEU A N 1
ATOM 2430 C CA . LEU A 1 300 ? 9.632 -12.605 -8.976 1.00 87.38 300 LEU A CA 1
ATOM 2431 C C . LEU A 1 300 ? 8.184 -12.875 -8.549 1.00 87.38 300 LEU A C 1
ATOM 2433 O O . LEU A 1 300 ? 7.425 -13.485 -9.299 1.00 87.38 300 LEU A O 1
ATOM 2437 N N . CYS A 1 301 ? 7.807 -12.381 -7.365 1.00 81.69 301 CYS A N 1
ATOM 2438 C CA . CYS A 1 301 ? 6.461 -12.502 -6.790 1.00 81.69 301 CYS A CA 1
ATOM 2439 C C . CYS A 1 301 ? 5.843 -13.913 -6.965 1.00 81.69 301 CYS A C 1
ATOM 2441 O O . CYS A 1 301 ? 4.831 -14.046 -7.658 1.00 81.69 301 CYS A O 1
ATOM 2443 N N . PRO A 1 302 ? 6.410 -14.964 -6.342 1.00 78.56 302 PRO A N 1
ATOM 2444 C CA . PRO A 1 302 ? 6.013 -16.356 -6.589 1.00 78.56 302 PRO A CA 1
ATOM 2445 C C . PRO A 1 302 ? 4.555 -16.653 -6.200 1.00 78.56 302 PRO A C 1
ATOM 2447 O O . PRO A 1 302 ? 3.930 -17.531 -6.786 1.00 78.56 302 PRO A O 1
ATOM 2450 N N . ASP A 1 303 ? 3.990 -15.883 -5.265 1.00 77.69 303 ASP A N 1
ATOM 2451 C CA . ASP A 1 303 ? 2.589 -15.999 -4.837 1.00 77.69 303 ASP A CA 1
ATOM 2452 C C . ASP A 1 303 ? 1.582 -15.556 -5.915 1.00 77.69 303 ASP A C 1
ATOM 2454 O O . ASP A 1 303 ? 0.380 -15.796 -5.789 1.00 77.69 303 ASP A O 1
ATOM 2458 N N . LEU A 1 304 ? 2.046 -14.874 -6.968 1.00 83.25 304 LEU A N 1
ATOM 2459 C CA . LEU A 1 304 ? 1.208 -14.313 -8.017 1.00 83.25 304 LEU A CA 1
ATOM 2460 C C . LEU A 1 304 ? 1.496 -14.985 -9.360 1.00 83.25 304 LEU A C 1
ATOM 2462 O O . LEU A 1 304 ? 2.490 -14.683 -10.014 1.00 83.25 304 LEU A O 1
ATOM 2466 N N . SER A 1 305 ? 0.535 -15.773 -9.848 1.00 85.44 305 SER A N 1
ATOM 2467 C CA . SER A 1 305 ? 0.640 -16.480 -11.135 1.00 85.44 305 SER A CA 1
ATOM 2468 C C . SER A 1 305 ? 0.788 -15.564 -12.357 1.00 85.44 305 SER A C 1
ATOM 2470 O O . SER A 1 305 ? 1.113 -16.032 -13.445 1.00 85.44 305 SER A O 1
ATOM 2472 N N . PHE A 1 306 ? 0.514 -14.262 -12.203 1.00 89.62 306 PHE A N 1
ATOM 2473 C CA . PHE A 1 306 ? 0.589 -13.266 -13.271 1.00 89.62 306 PHE A CA 1
ATOM 2474 C C . PHE A 1 306 ? 1.924 -13.316 -14.014 1.00 89.62 306 PHE A C 1
ATOM 2476 O O . PHE A 1 306 ? 1.926 -13.296 -15.239 1.00 89.62 306 PHE A O 1
ATOM 2483 N N . PHE A 1 307 ? 3.050 -13.405 -13.300 1.00 89.06 307 PHE A N 1
ATOM 2484 C CA . PHE A 1 307 ? 4.361 -13.334 -13.942 1.00 89.06 307 PHE A CA 1
ATOM 2485 C C . PHE A 1 307 ? 4.657 -14.568 -14.801 1.00 89.06 307 PHE A C 1
ATOM 2487 O O . PHE A 1 307 ? 5.302 -14.439 -15.839 1.00 89.06 307 PHE A O 1
ATOM 2494 N N . GLN A 1 308 ? 4.139 -15.738 -14.422 1.00 87.25 308 GLN A N 1
ATOM 2495 C CA . GLN A 1 308 ? 4.274 -16.996 -15.162 1.00 87.25 308 GLN A CA 1
ATOM 2496 C C . GLN A 1 308 ? 3.267 -17.119 -16.319 1.00 87.25 308 GLN A C 1
ATOM 2498 O O . GLN A 1 308 ? 3.480 -17.912 -17.237 1.00 87.25 308 GLN A O 1
ATOM 2503 N N . CYS A 1 309 ? 2.188 -16.331 -16.312 1.00 87.75 309 CYS A N 1
ATOM 2504 C CA . CYS A 1 309 ? 1.210 -16.300 -17.396 1.00 87.75 309 CYS A CA 1
ATOM 2505 C C . CYS A 1 309 ? 1.790 -15.717 -18.695 1.00 87.75 309 CYS A C 1
ATOM 2507 O O . CYS A 1 309 ? 2.703 -14.886 -18.692 1.00 87.75 309 CYS A O 1
ATOM 2509 N N . LYS A 1 310 ? 1.185 -16.119 -19.821 1.00 88.69 310 LYS A N 1
ATOM 2510 C CA . LYS A 1 310 ? 1.475 -15.543 -21.138 1.00 88.69 310 LYS A CA 1
ATOM 2511 C C . LYS A 1 310 ? 1.036 -14.076 -21.205 1.00 88.69 310 LYS A C 1
ATOM 2513 O O . LYS A 1 310 ? -0.088 -13.760 -20.813 1.00 88.69 310 LYS A O 1
ATOM 2518 N N . THR A 1 311 ? 1.880 -13.216 -21.766 1.00 86.94 311 THR A N 1
ATOM 2519 C CA . THR A 1 311 ? 1.478 -11.853 -22.134 1.00 86.94 311 THR A CA 1
ATOM 2520 C C . THR A 1 311 ? 0.580 -11.875 -23.373 1.00 86.94 311 THR A C 1
ATOM 2522 O O . THR A 1 311 ? 0.741 -12.707 -24.268 1.00 86.94 311 THR A O 1
ATOM 2525 N N . GLU A 1 312 ? -0.372 -10.945 -23.438 1.00 85.06 312 GLU A N 1
ATOM 2526 C CA . GLU A 1 312 ? -1.193 -10.698 -24.634 1.00 85.06 312 GLU A CA 1
ATOM 2527 C C . GLU A 1 312 ? -0.402 -9.995 -25.747 1.00 85.06 312 GLU A C 1
ATOM 2529 O O . GLU A 1 312 ? -0.767 -10.099 -26.916 1.00 85.06 312 GLU A O 1
ATOM 2534 N N . TYR A 1 313 ? 0.694 -9.322 -25.386 1.00 86.31 313 TYR A N 1
ATOM 2535 C CA . TYR A 1 313 ? 1.507 -8.501 -26.284 1.00 86.31 313 TYR A CA 1
ATOM 2536 C C . TYR A 1 313 ? 2.966 -8.977 -26.262 1.00 86.31 313 TYR A C 1
ATOM 2538 O O . TYR A 1 313 ? 3.804 -8.354 -25.608 1.00 86.31 313 TYR A O 1
ATOM 2546 N N . PRO A 1 314 ? 3.287 -10.116 -26.904 1.00 81.56 314 PRO A N 1
ATOM 2547 C CA . PRO A 1 314 ? 4.667 -10.569 -27.030 1.00 81.56 314 PRO A CA 1
ATOM 2548 C C . PRO A 1 314 ? 5.458 -9.645 -27.965 1.00 81.56 314 PRO A C 1
ATOM 2550 O O . PRO A 1 314 ? 4.915 -9.105 -28.934 1.00 81.56 314 PRO A O 1
ATOM 2553 N N . CYS A 1 315 ? 6.760 -9.491 -27.718 1.00 78.25 315 CYS A N 1
ATOM 2554 C CA . CYS A 1 315 ? 7.613 -8.675 -28.582 1.00 78.25 315 CYS A CA 1
ATOM 2555 C C . CYS A 1 315 ? 7.768 -9.308 -29.981 1.00 78.25 315 CYS A C 1
ATOM 2557 O O . CYS A 1 315 ? 8.513 -10.273 -30.174 1.00 78.25 315 CYS A O 1
ATOM 2559 N N . ALA A 1 316 ? 7.080 -8.743 -30.978 1.00 70.00 316 ALA A N 1
ATOM 2560 C CA . ALA A 1 316 ? 7.071 -9.254 -32.353 1.00 70.00 316 ALA A CA 1
ATOM 2561 C C . ALA A 1 316 ? 8.469 -9.290 -33.004 1.00 70.00 316 ALA A C 1
ATOM 2563 O O . ALA A 1 316 ? 8.763 -10.189 -33.790 1.00 70.00 316 ALA A O 1
ATOM 2564 N N . GLU A 1 317 ? 9.344 -8.347 -32.644 1.00 65.88 317 GLU A N 1
ATOM 2565 C CA . GLU A 1 317 ? 10.707 -8.216 -33.184 1.00 65.88 317 GLU A CA 1
ATOM 2566 C C . GLU A 1 317 ? 11.616 -9.388 -32.780 1.00 65.88 317 GLU A C 1
ATOM 2568 O O . GLU A 1 317 ? 12.531 -9.744 -33.515 1.00 65.88 317 GLU A O 1
ATOM 2573 N N . ILE A 1 318 ? 11.335 -10.019 -31.637 1.00 64.81 318 ILE A N 1
ATOM 2574 C CA . ILE A 1 318 ? 12.108 -11.146 -31.099 1.00 64.81 318 ILE A CA 1
ATOM 2575 C C . ILE A 1 318 ? 11.479 -12.491 -31.494 1.00 64.81 318 ILE A C 1
ATOM 2577 O O . ILE A 1 318 ? 12.182 -13.493 -31.636 1.00 64.81 318 ILE A O 1
ATOM 2581 N N . MET A 1 319 ? 10.154 -12.524 -31.670 1.00 61.31 319 MET A N 1
ATOM 2582 C CA . MET A 1 319 ? 9.412 -13.754 -31.963 1.00 61.31 319 MET A CA 1
ATOM 2583 C C . MET A 1 319 ? 9.399 -14.125 -33.451 1.00 61.31 319 MET A C 1
ATOM 2585 O O . MET A 1 319 ? 9.329 -15.313 -33.780 1.00 61.31 319 MET A O 1
ATOM 2589 N N . ASN A 1 320 ? 9.524 -13.148 -34.354 1.00 59.56 320 ASN A N 1
ATOM 2590 C CA . ASN A 1 320 ? 9.647 -13.408 -35.786 1.00 59.56 320 ASN A CA 1
ATOM 2591 C C . ASN A 1 320 ? 11.074 -13.885 -36.109 1.00 59.56 320 ASN A C 1
ATOM 2593 O O . ASN A 1 320 ? 12.021 -13.103 -36.162 1.00 59.56 320 ASN A O 1
ATOM 2597 N N . GLN A 1 321 ? 11.228 -15.191 -36.352 1.00 52.16 321 GLN A N 1
ATOM 2598 C CA . GLN A 1 321 ? 12.515 -15.855 -36.635 1.00 52.16 321 GLN A CA 1
ATOM 2599 C C . GLN A 1 321 ? 13.237 -15.340 -37.899 1.00 52.16 321 GLN A C 1
ATOM 2601 O O . GLN A 1 321 ? 14.386 -15.704 -38.137 1.00 52.16 321 GLN A O 1
ATOM 2606 N N . GLU A 1 322 ? 12.588 -14.496 -38.702 1.00 48.44 322 GLU A N 1
ATOM 2607 C CA . GLU A 1 322 ? 13.072 -14.013 -40.001 1.00 48.44 322 GLU A CA 1
ATOM 2608 C C . GLU A 1 322 ? 14.147 -12.912 -39.913 1.00 48.44 322 GLU A C 1
ATOM 2610 O O . GLU A 1 322 ? 14.766 -12.594 -40.923 1.00 48.44 322 GLU A O 1
ATOM 2615 N N . ALA A 1 323 ? 14.427 -12.353 -38.728 1.00 46.22 323 ALA A N 1
ATOM 2616 C CA . ALA A 1 323 ? 15.276 -11.162 -38.593 1.00 46.22 323 ALA A CA 1
ATOM 2617 C C . ALA A 1 323 ? 16.600 -11.367 -37.825 1.00 46.22 323 ALA A C 1
ATOM 2619 O O . ALA A 1 323 ? 17.185 -10.408 -37.332 1.00 46.22 323 ALA A O 1
ATOM 2620 N N . GLY A 1 324 ? 17.105 -12.600 -37.702 1.00 50.06 324 GLY A N 1
ATOM 2621 C CA . GLY A 1 324 ? 18.423 -12.837 -37.089 1.00 50.06 324 GLY A CA 1
ATOM 2622 C C . GLY A 1 324 ? 18.514 -12.531 -35.583 1.00 50.06 324 GLY A C 1
ATOM 2623 O O . GLY A 1 324 ? 19.604 -12.595 -35.013 1.00 50.06 324 GLY A O 1
ATOM 2624 N N . PHE A 1 325 ? 17.385 -12.234 -34.930 1.00 51.38 325 PHE A N 1
ATOM 2625 C CA . PHE A 1 325 ? 17.281 -12.079 -33.483 1.00 51.38 325 PHE A CA 1
ATOM 2626 C C . PHE A 1 325 ? 17.219 -13.455 -32.813 1.00 51.38 325 PHE A C 1
ATOM 2628 O O . PHE A 1 325 ? 16.331 -14.270 -33.068 1.00 51.38 325 PHE A O 1
ATOM 2635 N N . GLU A 1 326 ? 18.181 -13.729 -31.936 1.00 58.84 326 GLU A N 1
ATOM 2636 C CA . GLU A 1 326 ? 18.120 -14.880 -31.044 1.00 58.84 326 GLU A CA 1
ATOM 2637 C C . GLU A 1 326 ? 17.345 -14.450 -29.795 1.00 58.84 326 GLU A C 1
ATOM 2639 O O . GLU A 1 326 ? 17.786 -13.565 -29.066 1.00 58.84 326 GLU A O 1
ATOM 2644 N N . SER A 1 327 ? 16.175 -15.050 -29.547 1.00 66.50 327 SER A N 1
ATOM 2645 C CA . SER A 1 327 ? 15.417 -14.805 -28.310 1.00 66.50 327 SER A CA 1
ATOM 2646 C C . SER A 1 327 ? 16.334 -14.943 -27.091 1.00 66.50 327 SER A C 1
ATOM 2648 O O . SER A 1 327 ? 17.115 -15.900 -27.050 1.00 66.50 327 SER A O 1
ATOM 2650 N N . LEU A 1 328 ? 16.211 -14.061 -26.092 1.00 71.81 328 LEU A N 1
ATOM 2651 C CA . LEU A 1 328 ? 17.014 -14.121 -24.858 1.00 71.81 328 LEU A CA 1
ATOM 2652 C C . LEU A 1 328 ? 16.975 -15.523 -24.224 1.00 71.81 328 LEU A C 1
ATOM 2654 O O . LEU A 1 328 ? 18.013 -16.060 -23.848 1.00 71.81 328 LEU A O 1
ATOM 2658 N N . ARG A 1 329 ? 15.818 -16.195 -24.299 1.00 70.06 329 ARG A N 1
ATOM 2659 C CA . ARG A 1 329 ? 15.632 -17.612 -23.953 1.00 70.06 329 ARG A CA 1
ATOM 2660 C C . ARG A 1 329 ? 16.661 -18.553 -24.606 1.00 70.06 329 ARG A C 1
ATOM 2662 O O . ARG A 1 329 ? 17.281 -19.363 -23.926 1.00 70.06 329 ARG A O 1
ATOM 2669 N N . LYS A 1 330 ? 16.878 -18.453 -25.923 1.00 70.06 330 LYS A N 1
ATOM 2670 C CA . LYS A 1 330 ? 17.880 -19.256 -26.661 1.00 70.06 330 LYS A CA 1
ATOM 2671 C C . LYS A 1 330 ? 19.312 -18.883 -26.258 1.00 70.06 330 LYS A C 1
ATOM 2673 O O . LYS A 1 330 ? 20.140 -19.772 -26.059 1.00 70.06 330 LYS A O 1
ATOM 2678 N N . ARG A 1 331 ? 19.579 -17.587 -26.048 1.00 75.25 331 ARG A N 1
ATOM 2679 C CA . ARG A 1 331 ? 20.873 -17.078 -25.560 1.00 75.25 331 ARG A CA 1
ATOM 2680 C C . ARG A 1 331 ? 21.221 -17.656 -24.182 1.00 75.25 331 ARG A C 1
ATOM 2682 O O . ARG A 1 331 ? 22.350 -18.103 -23.983 1.00 75.25 331 ARG A O 1
ATOM 2689 N N . ILE A 1 332 ? 20.247 -17.750 -23.279 1.00 70.62 332 ILE A N 1
ATOM 2690 C CA . ILE A 1 332 ? 20.403 -18.371 -21.957 1.00 70.62 332 ILE A CA 1
ATOM 2691 C C . ILE A 1 332 ? 20.655 -19.872 -22.090 1.00 70.62 332 ILE A C 1
ATOM 2693 O O . ILE A 1 332 ? 21.672 -20.348 -21.596 1.00 70.62 332 ILE A O 1
ATOM 2697 N N . VAL A 1 333 ? 19.811 -20.606 -22.827 1.00 66.50 333 VAL A N 1
ATOM 2698 C CA . VAL A 1 333 ? 19.983 -22.059 -23.030 1.00 66.50 333 VAL A CA 1
ATOM 2699 C C . VAL A 1 333 ? 21.368 -22.380 -23.596 1.00 66.50 333 VAL A C 1
ATOM 2701 O O . VAL A 1 333 ? 22.052 -23.256 -23.072 1.00 66.50 333 VAL A O 1
ATOM 2704 N N . SER A 1 334 ? 21.828 -21.635 -24.606 1.00 64.44 334 SER A N 1
ATOM 2705 C CA . SER A 1 334 ? 23.165 -21.825 -25.188 1.00 64.44 334 SER A CA 1
ATOM 2706 C C . SER A 1 334 ? 24.308 -21.552 -24.200 1.00 64.44 334 SER A C 1
ATOM 2708 O O . SER A 1 334 ? 25.351 -22.194 -24.285 1.00 64.44 334 SER A O 1
ATOM 2710 N N . SER A 1 335 ? 24.100 -20.651 -23.236 1.00 60.88 335 SER A N 1
ATOM 2711 C CA . SER A 1 335 ? 25.075 -20.313 -22.190 1.00 60.88 335 SER A CA 1
ATOM 2712 C C . SER A 1 335 ? 25.051 -21.303 -21.017 1.00 60.88 335 SER A C 1
ATOM 2714 O O . SER A 1 335 ? 26.071 -21.516 -20.364 1.00 60.88 335 SER A O 1
ATOM 2716 N N . SER A 1 336 ? 23.899 -21.924 -20.747 1.00 58.03 336 SER A N 1
ATOM 2717 C CA . SER A 1 336 ? 23.708 -22.923 -19.688 1.00 58.03 336 SER A CA 1
ATOM 2718 C C . SER A 1 336 ? 24.198 -24.322 -20.066 1.00 58.03 336 SER A C 1
ATOM 2720 O O . SER A 1 336 ? 24.415 -25.141 -19.171 1.00 58.03 336 SER A O 1
ATOM 2722 N N . LEU A 1 337 ? 24.410 -24.599 -21.359 1.00 50.91 337 LEU A N 1
ATOM 2723 C CA . LEU A 1 337 ? 25.052 -25.822 -21.848 1.00 50.91 337 LEU A CA 1
ATOM 2724 C C . LEU A 1 337 ? 26.530 -25.847 -21.425 1.00 50.91 337 LEU A C 1
ATOM 2726 O O . LEU A 1 337 ? 27.437 -25.506 -22.182 1.00 50.91 337 LEU A O 1
ATOM 2730 N N . LYS A 1 338 ? 26.789 -26.258 -20.182 1.00 41.88 338 LYS A N 1
ATOM 2731 C CA . LYS A 1 338 ? 28.133 -26.635 -19.744 1.00 41.88 338 LYS A CA 1
ATOM 2732 C C . LYS A 1 338 ? 28.591 -27.834 -20.572 1.00 41.88 338 LYS A C 1
ATOM 2734 O O . LYS A 1 338 ? 27.853 -28.801 -20.725 1.00 41.88 338 LYS A O 1
ATOM 2739 N N . VAL A 1 339 ? 29.825 -27.772 -21.071 1.00 42.62 339 VAL A N 1
ATOM 2740 C CA . VAL A 1 339 ? 30.537 -28.916 -21.655 1.00 42.62 339 VAL A CA 1
ATOM 2741 C C . VAL A 1 339 ? 30.449 -30.078 -20.666 1.00 42.62 339 VAL A C 1
ATOM 2743 O O . VAL A 1 339 ? 31.024 -29.996 -19.580 1.00 42.62 339 VAL A O 1
ATOM 2746 N N . GLU A 1 340 ? 29.737 -31.147 -21.023 1.00 31.78 340 GLU A N 1
ATOM 2747 C CA . GLU A 1 340 ? 29.854 -32.424 -20.323 1.00 31.78 340 GLU A CA 1
ATOM 2748 C C . GLU A 1 340 ? 31.333 -32.814 -20.322 1.00 31.78 340 GLU A C 1
ATOM 2750 O O . GLU A 1 340 ? 31.951 -33.065 -21.363 1.00 31.78 340 GLU A O 1
ATOM 2755 N N . SER A 1 341 ? 31.936 -32.808 -19.138 1.00 34.44 341 SER A N 1
ATOM 2756 C CA . SER A 1 341 ? 33.286 -33.296 -18.931 1.00 34.44 341 SER A CA 1
ATOM 2757 C C . SER A 1 341 ? 33.310 -34.782 -19.275 1.00 34.44 341 SER A C 1
ATOM 2759 O O . SER A 1 341 ? 32.846 -35.620 -18.506 1.00 34.44 341 SER A O 1
ATOM 2761 N N . ARG A 1 342 ? 33.866 -35.107 -20.448 1.00 30.17 342 ARG A N 1
ATOM 2762 C CA . ARG A 1 342 ? 34.153 -36.480 -20.879 1.00 30.17 342 ARG A CA 1
ATOM 2763 C C . ARG A 1 342 ? 34.983 -37.190 -19.806 1.00 30.17 342 ARG A C 1
ATOM 2765 O O . ARG A 1 342 ? 36.193 -36.980 -19.720 1.00 30.17 342 ARG A O 1
ATOM 2772 N N . SER A 1 343 ? 34.366 -38.052 -19.007 1.00 31.41 343 SER A N 1
ATOM 2773 C CA . SER A 1 343 ? 35.090 -38.980 -18.146 1.00 31.41 343 SER A CA 1
ATOM 2774 C C . SER A 1 343 ? 35.570 -40.161 -18.997 1.00 31.41 343 SER A C 1
ATOM 2776 O O . SER A 1 343 ? 34.810 -41.035 -19.402 1.00 31.41 343 SER A O 1
ATOM 2778 N N . GLN A 1 344 ? 36.865 -40.186 -19.321 1.00 34.22 344 GLN A N 1
ATOM 2779 C CA . GLN A 1 344 ? 37.497 -41.387 -19.868 1.00 34.22 344 GLN A CA 1
ATOM 2780 C C . GLN A 1 344 ? 37.578 -42.454 -18.768 1.00 34.22 344 GLN A C 1
ATOM 2782 O O . GLN A 1 344 ? 38.386 -42.333 -17.846 1.00 34.22 344 GLN A O 1
ATOM 2787 N N . SER A 1 345 ? 36.799 -43.531 -18.880 1.00 31.66 345 SER A N 1
ATOM 2788 C CA . SER A 1 345 ? 37.084 -44.760 -18.134 1.00 31.66 345 SER A CA 1
ATOM 2789 C C . SER A 1 345 ? 38.293 -45.454 -18.770 1.00 31.66 345 SER A C 1
ATOM 2791 O O . SER A 1 345 ? 38.237 -45.920 -19.906 1.00 31.66 345 SER A O 1
ATOM 2793 N N . ARG A 1 346 ? 39.420 -45.496 -18.053 1.00 40.44 346 ARG A N 1
ATOM 2794 C CA . ARG A 1 346 ? 40.723 -45.991 -18.540 1.00 40.44 346 ARG A CA 1
ATOM 2795 C C . ARG A 1 346 ? 40.833 -47.517 -18.714 1.00 40.44 346 ARG A C 1
ATOM 2797 O O . ARG A 1 346 ? 41.944 -47.998 -18.900 1.00 40.44 346 ARG A O 1
ATOM 2804 N N . LEU A 1 347 ? 39.747 -48.294 -18.661 1.00 40.50 347 LEU A N 1
ATOM 2805 C CA . LEU A 1 347 ? 39.866 -49.762 -18.586 1.00 40.50 347 LEU A CA 1
ATOM 2806 C C . LEU A 1 347 ? 39.086 -50.588 -19.605 1.00 40.50 347 LEU A C 1
ATOM 2808 O O . LEU A 1 347 ? 39.323 -51.786 -19.697 1.00 40.50 347 LEU A O 1
ATOM 2812 N N . THR A 1 348 ? 38.260 -49.987 -20.453 1.00 46.53 348 THR A N 1
ATOM 2813 C CA . THR A 1 348 ? 37.767 -50.666 -21.658 1.00 46.53 348 THR A CA 1
ATOM 2814 C C . THR A 1 348 ? 37.627 -49.621 -22.754 1.00 46.53 348 THR A C 1
ATOM 2816 O O . THR A 1 348 ? 36.930 -48.628 -22.581 1.00 46.53 348 THR A O 1
ATOM 2819 N N . GLY A 1 349 ? 38.341 -49.786 -23.869 1.00 38.44 349 GLY A N 1
ATOM 2820 C CA . GLY A 1 349 ? 38.326 -48.859 -25.007 1.00 38.44 349 GLY A CA 1
ATOM 2821 C C . GLY A 1 349 ? 37.013 -48.893 -25.794 1.00 38.44 349 GLY A C 1
ATOM 2822 O O . GLY A 1 349 ? 37.035 -49.055 -27.010 1.00 38.44 349 GLY A O 1
ATOM 2823 N N . ARG A 1 350 ? 35.870 -48.795 -25.111 1.00 32.69 350 ARG A N 1
ATOM 2824 C CA . ARG A 1 350 ? 34.537 -48.811 -25.702 1.00 32.69 350 ARG A CA 1
ATOM 2825 C C . ARG A 1 350 ? 33.923 -47.420 -25.567 1.00 32.69 350 ARG A C 1
ATOM 2827 O O . ARG A 1 350 ? 33.707 -46.922 -24.468 1.00 32.69 350 ARG A O 1
ATOM 2834 N N . LEU A 1 351 ? 33.694 -46.785 -26.713 1.00 34.69 351 LEU A N 1
ATOM 2835 C CA . LEU A 1 351 ? 32.972 -45.523 -26.829 1.00 34.69 351 LEU A CA 1
ATOM 2836 C C . LEU A 1 351 ? 31.483 -45.803 -26.597 1.00 34.69 351 LEU A C 1
ATOM 2838 O O . LEU A 1 351 ? 30.803 -46.277 -27.504 1.00 34.69 351 LEU A O 1
ATOM 2842 N N . GLU A 1 352 ? 30.975 -45.534 -25.399 1.00 31.52 352 GLU A N 1
ATOM 2843 C CA . GLU A 1 352 ? 29.531 -45.453 -25.170 1.00 31.52 352 GLU A CA 1
ATOM 2844 C C . GLU A 1 352 ? 29.104 -43.987 -25.259 1.00 31.52 352 GLU A C 1
ATOM 2846 O O . GLU A 1 352 ? 29.421 -43.163 -24.405 1.00 31.52 352 GLU A O 1
ATOM 2851 N N . ILE A 1 353 ? 28.415 -43.654 -26.352 1.00 34.38 353 ILE A N 1
ATOM 2852 C CA . ILE A 1 353 ? 27.678 -42.399 -26.490 1.00 34.38 353 ILE A CA 1
ATOM 2853 C C . ILE A 1 353 ? 26.355 -42.620 -25.761 1.00 34.38 353 ILE A C 1
ATOM 2855 O O . ILE A 1 353 ? 25.456 -43.266 -26.297 1.00 34.38 353 ILE A O 1
ATOM 2859 N N . GLN A 1 354 ? 26.226 -42.111 -24.539 1.00 29.64 354 GLN A N 1
ATOM 2860 C CA . GLN A 1 354 ? 24.929 -42.063 -23.873 1.00 29.64 354 GLN A CA 1
ATOM 2861 C C . GLN A 1 354 ? 24.182 -40.827 -24.390 1.00 29.64 354 GLN A C 1
ATOM 2863 O O . GLN A 1 354 ? 24.279 -39.732 -23.849 1.00 29.64 354 GLN A O 1
ATOM 2868 N N . SER A 1 355 ? 23.491 -40.982 -25.520 1.00 27.66 355 SER A N 1
ATOM 2869 C CA . SER A 1 355 ? 22.599 -39.955 -26.052 1.00 27.66 355 SER A CA 1
ATOM 2870 C C . SER A 1 355 ? 21.343 -39.884 -25.185 1.00 27.66 355 SER A C 1
ATOM 2872 O O . SER A 1 355 ? 20.461 -40.733 -25.314 1.00 27.66 355 SER A O 1
ATOM 2874 N N . ASN A 1 356 ? 21.220 -38.858 -24.344 1.00 29.53 356 ASN A N 1
ATOM 2875 C CA . ASN A 1 356 ? 19.955 -38.536 -23.676 1.00 29.53 356 ASN A CA 1
ATOM 2876 C C . ASN A 1 356 ? 19.045 -37.629 -24.528 1.00 29.53 356 ASN A C 1
ATOM 2878 O O . ASN A 1 356 ? 18.231 -36.870 -24.014 1.00 29.53 356 ASN A O 1
ATOM 2882 N N . SER A 1 357 ? 19.139 -37.730 -25.855 1.00 29.97 357 SER A N 1
ATOM 2883 C CA . SER A 1 357 ? 18.180 -37.146 -26.790 1.00 29.97 357 SER A CA 1
ATOM 2884 C C . SER A 1 357 ? 17.298 -38.250 -27.376 1.00 29.97 357 SER A C 1
ATOM 2886 O O . SER A 1 357 ? 17.627 -38.875 -28.383 1.00 29.97 357 SER A O 1
ATOM 2888 N N . LYS A 1 358 ? 16.137 -38.501 -26.759 1.00 24.89 358 LYS A N 1
ATOM 2889 C CA . LYS A 1 358 ? 15.053 -39.178 -27.484 1.00 24.89 358 LYS A CA 1
ATOM 2890 C C . LYS A 1 358 ? 14.494 -38.201 -28.530 1.00 24.89 358 LYS A C 1
ATOM 2892 O O . LYS A 1 358 ? 14.113 -37.093 -28.153 1.00 24.89 358 LYS A O 1
ATOM 2897 N N . PRO A 1 359 ? 14.399 -38.579 -29.816 1.00 24.50 359 PRO A N 1
ATOM 2898 C CA . PRO A 1 359 ? 13.639 -37.814 -30.792 1.00 24.50 359 PRO A CA 1
ATOM 2899 C C . PRO A 1 359 ? 12.146 -38.020 -30.506 1.00 24.50 359 PRO A C 1
ATOM 2901 O O . PRO A 1 359 ? 11.660 -39.151 -30.469 1.00 24.50 359 PRO A O 1
ATOM 2904 N N . SER A 1 360 ? 11.410 -36.938 -30.264 1.00 25.72 360 SER A N 1
ATOM 2905 C CA . SER A 1 360 ? 9.960 -36.969 -30.076 1.00 25.72 360 SER A CA 1
ATOM 2906 C C . SER A 1 360 ? 9.249 -37.203 -31.414 1.00 25.72 360 SER A C 1
ATOM 2908 O O . SER A 1 360 ? 8.851 -36.269 -32.105 1.00 25.72 360 SER A O 1
ATOM 2910 N N . HIS A 1 361 ? 9.052 -38.471 -31.775 1.00 26.23 361 HIS A N 1
ATOM 2911 C CA . HIS A 1 361 ? 7.957 -38.861 -32.662 1.00 26.23 361 HIS A CA 1
ATOM 2912 C C . HIS A 1 361 ? 6.687 -39.111 -31.838 1.00 26.23 361 HIS A C 1
ATOM 2914 O O . HIS A 1 361 ? 6.727 -39.743 -30.784 1.00 26.23 361 HIS A O 1
ATOM 2920 N N . GLN A 1 362 ? 5.572 -38.576 -32.342 1.00 33.28 362 GLN A N 1
ATOM 2921 C CA . GLN A 1 362 ? 4.205 -38.737 -31.844 1.00 33.28 362 GLN A CA 1
ATOM 2922 C C . GLN A 1 362 ? 3.879 -40.180 -31.437 1.00 33.28 362 GLN A C 1
ATOM 2924 O O . GLN A 1 362 ? 4.053 -41.097 -32.237 1.00 33.28 362 GLN A O 1
ATOM 2929 N N . ASN A 1 363 ? 3.275 -40.356 -30.258 1.00 23.88 363 ASN A N 1
ATOM 2930 C CA . ASN A 1 363 ? 2.121 -41.244 -30.132 1.00 23.88 363 ASN A CA 1
ATOM 2931 C C . ASN A 1 363 ? 1.293 -40.960 -28.871 1.00 23.88 363 ASN A C 1
ATOM 2933 O O . ASN A 1 363 ? 1.825 -40.731 -27.787 1.00 23.88 363 ASN A O 1
ATOM 2937 N N . ASN A 1 364 ? -0.026 -40.994 -29.057 1.00 32.81 364 ASN A N 1
ATOM 2938 C CA . ASN A 1 364 ? -1.047 -40.933 -28.018 1.00 32.81 364 ASN A CA 1
ATOM 2939 C C . ASN A 1 364 ? -0.941 -42.137 -27.070 1.00 32.81 364 ASN A C 1
ATOM 2941 O O . ASN A 1 364 ? -0.894 -43.268 -27.551 1.00 32.81 364 ASN A O 1
ATOM 2945 N N . ASN A 1 365 ? -0.967 -41.884 -25.754 1.00 26.03 365 ASN A N 1
ATOM 2946 C CA . ASN A 1 365 ? -1.783 -42.562 -24.727 1.00 26.03 365 ASN A CA 1
ATOM 2947 C C . ASN A 1 365 ? -1.144 -42.462 -23.326 1.00 26.03 365 ASN A C 1
ATOM 2949 O O . ASN A 1 365 ? -0.015 -42.887 -23.128 1.00 26.03 365 ASN A O 1
ATOM 2953 N N . GLY A 1 366 ? -1.934 -41.975 -22.362 1.00 24.83 366 GLY A N 1
ATOM 2954 C CA . GLY A 1 366 ? -2.055 -42.510 -20.997 1.00 24.83 366 GLY A CA 1
ATOM 2955 C C . GLY A 1 366 ? -0.837 -42.586 -20.059 1.00 24.83 366 GLY A C 1
ATOM 2956 O O . GLY A 1 366 ? -0.027 -43.492 -20.163 1.00 24.83 366 GLY A O 1
ATOM 2957 N N . ALA A 1 367 ? -0.914 -41.766 -19.002 1.00 24.11 367 ALA A N 1
ATOM 2958 C CA . ALA A 1 367 ? -0.509 -42.042 -17.613 1.00 24.11 367 ALA A CA 1
ATOM 2959 C C . ALA A 1 367 ? 0.987 -42.042 -17.194 1.00 24.11 367 ALA A C 1
ATOM 2961 O O . ALA A 1 367 ? 1.743 -42.966 -17.456 1.00 24.11 367 ALA A O 1
ATOM 2962 N N . LEU A 1 368 ? 1.280 -41.030 -16.362 1.00 27.72 368 LEU A N 1
ATOM 2963 C CA . LEU A 1 368 ? 1.969 -41.039 -15.057 1.00 27.72 368 LEU A CA 1
ATOM 2964 C C . LEU A 1 368 ? 3.464 -41.437 -14.926 1.00 27.72 368 LEU A C 1
ATOM 2966 O O . LEU A 1 368 ? 3.858 -42.578 -15.128 1.00 27.72 368 LEU A O 1
ATOM 2970 N N . ASN A 1 369 ? 4.199 -40.480 -14.334 1.00 27.61 369 ASN A N 1
ATOM 2971 C CA . ASN A 1 369 ? 5.447 -40.553 -13.554 1.00 27.61 369 ASN A CA 1
ATOM 2972 C C . ASN A 1 369 ? 6.803 -40.707 -14.269 1.00 27.61 369 ASN A C 1
ATOM 2974 O O . ASN A 1 369 ? 7.251 -41.811 -14.554 1.00 27.61 369 ASN A O 1
ATOM 2978 N N . SER A 1 370 ? 7.557 -39.601 -14.291 1.00 24.47 370 SER A N 1
ATOM 2979 C CA . SER A 1 370 ? 8.942 -39.572 -13.792 1.00 24.47 370 SER A CA 1
ATOM 2980 C C . SER A 1 370 ? 9.364 -38.129 -13.492 1.00 24.47 370 SER A C 1
ATOM 2982 O O . SER A 1 370 ? 9.626 -37.347 -14.403 1.00 24.47 370 SER A O 1
ATOM 2984 N N . ALA A 1 371 ? 9.388 -37.786 -12.204 1.00 34.44 371 ALA A N 1
ATOM 2985 C CA . ALA A 1 371 ? 9.958 -36.556 -11.678 1.00 34.44 371 ALA A CA 1
ATOM 2986 C C . ALA A 1 371 ? 11.480 -36.710 -11.562 1.00 34.44 371 ALA A C 1
ATOM 2988 O O . ALA A 1 371 ? 11.940 -37.511 -10.750 1.00 34.44 371 ALA A O 1
ATOM 2989 N N . SER A 1 372 ? 12.226 -35.955 -12.370 1.00 29.72 372 SER A N 1
ATOM 2990 C CA . SER A 1 372 ? 13.626 -35.574 -12.135 1.00 29.72 372 SER A CA 1
ATOM 2991 C C . SER A 1 372 ? 14.108 -34.678 -13.285 1.00 29.72 372 SER A C 1
ATOM 2993 O O . SER A 1 372 ? 14.511 -35.205 -14.318 1.00 29.72 372 SER A O 1
ATOM 2995 N N . ASP A 1 373 ? 13.986 -33.355 -13.131 1.00 32.19 373 ASP A N 1
ATOM 2996 C CA . ASP A 1 373 ? 14.958 -32.350 -13.606 1.00 32.19 373 ASP A CA 1
ATOM 2997 C C . ASP A 1 373 ? 14.520 -30.935 -13.168 1.00 32.19 373 ASP A C 1
ATOM 2999 O O . ASP A 1 373 ? 13.353 -30.564 -13.288 1.00 32.19 373 ASP A O 1
ATOM 3003 N N . ASP A 1 374 ? 15.475 -30.163 -12.643 1.00 34.44 374 ASP A N 1
ATOM 3004 C CA . ASP A 1 374 ? 15.387 -28.905 -11.869 1.00 34.44 374 ASP A CA 1
ATOM 3005 C C . ASP A 1 374 ? 14.763 -27.662 -12.565 1.00 34.44 374 ASP A C 1
ATOM 3007 O O . ASP A 1 374 ? 15.056 -26.524 -12.194 1.00 34.44 374 ASP A O 1
ATOM 3011 N N . ASN A 1 375 ? 13.886 -27.818 -13.559 1.00 41.62 375 ASN A N 1
ATOM 3012 C CA . ASN A 1 375 ? 13.151 -26.694 -14.155 1.00 41.62 375 ASN A CA 1
ATOM 3013 C C . ASN A 1 375 ? 11.747 -26.585 -13.547 1.00 41.62 375 ASN A C 1
ATOM 3015 O O . ASN A 1 375 ? 10.767 -27.063 -14.109 1.00 41.62 375 ASN A O 1
ATOM 3019 N N . GLU A 1 376 ? 11.660 -25.909 -12.402 1.00 44.66 376 GLU A N 1
ATOM 3020 C CA . GLU A 1 376 ? 10.442 -25.695 -11.596 1.00 44.66 376 GLU A CA 1
ATOM 3021 C C . GLU A 1 376 ? 9.329 -24.877 -12.307 1.00 44.66 376 GLU A C 1
ATOM 3023 O O . GLU A 1 376 ? 8.267 -24.646 -11.738 1.00 44.66 376 GLU A O 1
ATOM 3028 N N . TYR A 1 377 ? 9.530 -24.458 -13.564 1.00 54.81 377 TYR A N 1
ATOM 3029 C CA . TYR A 1 377 ? 8.582 -23.643 -14.331 1.00 54.81 377 TYR A CA 1
ATOM 3030 C C . TYR A 1 377 ? 8.395 -24.178 -15.757 1.00 54.81 377 TYR A C 1
ATOM 3032 O O . TYR A 1 377 ? 9.365 -24.359 -16.497 1.00 54.81 377 TYR A O 1
ATOM 3040 N N . GLU A 1 378 ? 7.137 -24.388 -16.161 1.00 55.56 378 GLU A N 1
ATOM 3041 C CA . GLU A 1 378 ? 6.784 -24.831 -17.513 1.00 55.56 378 GLU A CA 1
ATOM 3042 C C . GLU A 1 378 ? 7.175 -23.781 -18.563 1.00 55.56 378 GLU A C 1
ATOM 3044 O O . GLU A 1 378 ? 6.793 -22.611 -18.498 1.00 55.56 378 GLU A O 1
ATOM 3049 N N . VAL A 1 379 ? 7.943 -24.204 -19.566 1.00 62.97 379 VAL A N 1
ATOM 3050 C CA . VAL A 1 379 ? 8.349 -23.342 -20.680 1.00 62.97 379 VAL A CA 1
ATOM 3051 C C . VAL A 1 379 ? 7.180 -23.202 -21.659 1.00 62.97 379 VAL A C 1
ATOM 3053 O O . VAL A 1 379 ? 6.739 -24.189 -22.247 1.00 62.97 379 VAL A O 1
ATOM 3056 N N . LEU A 1 380 ? 6.693 -21.971 -21.864 1.00 72.50 380 LEU A N 1
ATOM 3057 C CA . LEU A 1 380 ? 5.605 -21.678 -22.807 1.00 72.50 380 LEU A CA 1
ATOM 3058 C C . LEU A 1 380 ? 5.976 -22.051 -24.256 1.00 72.50 380 LEU A C 1
ATOM 3060 O O . LEU A 1 380 ? 7.138 -21.940 -24.663 1.00 72.50 380 LEU A O 1
ATOM 3064 N N . ALA A 1 381 ? 4.967 -22.441 -25.045 1.00 67.19 381 ALA A N 1
ATOM 3065 C CA . ALA A 1 381 ? 5.106 -22.831 -26.451 1.00 67.19 381 ALA A CA 1
ATOM 3066 C C . ALA A 1 381 ? 5.752 -21.735 -27.328 1.00 67.19 381 ALA A C 1
ATOM 3068 O O . ALA A 1 381 ? 5.707 -20.546 -27.009 1.00 67.19 381 ALA A O 1
ATOM 3069 N N . ALA A 1 382 ? 6.343 -22.135 -28.460 1.00 62.25 382 ALA A N 1
ATOM 3070 C CA . ALA A 1 382 ? 7.000 -21.216 -29.390 1.00 62.25 382 ALA A CA 1
ATOM 3071 C C . ALA A 1 382 ? 6.040 -20.104 -29.868 1.00 62.25 382 ALA A C 1
ATOM 3073 O O . ALA A 1 382 ? 4.923 -20.390 -30.294 1.00 62.25 382 ALA A O 1
ATOM 3074 N N . GLY A 1 383 ? 6.482 -18.844 -29.783 1.00 67.62 383 GLY A N 1
ATOM 3075 C CA . GLY A 1 383 ? 5.681 -17.655 -30.112 1.00 67.62 383 GLY A CA 1
ATOM 3076 C C . GLY A 1 383 ? 4.902 -17.054 -28.935 1.00 67.62 383 GLY A C 1
ATOM 3077 O O . GLY A 1 383 ? 4.312 -15.989 -29.087 1.00 67.62 383 GLY A O 1
ATOM 3078 N N . CYS A 1 384 ? 4.916 -17.697 -27.762 1.00 77.19 384 CYS A N 1
ATOM 3079 C CA . CYS A 1 384 ? 4.386 -17.135 -26.521 1.00 77.19 384 CYS A CA 1
ATOM 3080 C C . CYS A 1 384 ? 5.519 -16.625 -25.624 1.00 77.19 384 CYS A C 1
ATOM 3082 O O . CYS A 1 384 ? 6.564 -17.267 -25.494 1.00 77.19 384 CYS A O 1
ATOM 3084 N N . GLU A 1 385 ? 5.268 -15.497 -24.968 1.00 85.06 385 GLU A N 1
ATOM 3085 C CA . GLU A 1 385 ? 6.166 -14.881 -23.995 1.00 85.06 385 GLU A CA 1
ATOM 3086 C C . GLU A 1 385 ? 5.484 -14.828 -22.629 1.00 85.06 385 GLU A C 1
ATOM 3088 O O . GLU A 1 385 ? 4.287 -14.542 -22.548 1.00 85.06 385 GLU A O 1
ATOM 3093 N N . ALA A 1 386 ? 6.219 -15.122 -21.562 1.00 88.69 386 ALA A N 1
ATOM 3094 C CA . ALA A 1 386 ? 5.736 -14.944 -20.201 1.00 88.69 386 ALA A CA 1
ATOM 3095 C C . ALA A 1 386 ? 5.969 -13.506 -19.724 1.00 88.69 386 ALA A C 1
ATOM 3097 O O . ALA A 1 386 ? 6.906 -12.832 -20.150 1.00 88.69 386 ALA A O 1
ATOM 3098 N N . HIS A 1 387 ? 5.159 -13.036 -18.780 1.00 92.06 387 HIS A N 1
ATOM 3099 C CA . HIS A 1 387 ? 5.341 -11.707 -18.194 1.00 92.06 387 HIS A CA 1
ATOM 3100 C C . HIS A 1 387 ? 6.722 -11.523 -17.529 1.00 92.06 387 HIS A C 1
ATOM 3102 O O . HIS A 1 387 ? 7.297 -10.439 -17.624 1.00 92.06 387 HIS A O 1
ATOM 3108 N N . TRP A 1 388 ? 7.301 -12.562 -16.916 1.00 91.00 388 TRP A N 1
ATOM 3109 C CA . TRP A 1 388 ? 8.666 -12.497 -16.368 1.00 91.00 388 TRP A CA 1
ATOM 3110 C C . TRP A 1 388 ? 9.753 -12.337 -17.450 1.00 91.00 388 TRP A C 1
ATOM 3112 O O . TRP A 1 388 ? 10.760 -11.682 -17.188 1.00 91.00 388 TRP A O 1
ATOM 3122 N N . GLU A 1 389 ? 9.544 -12.850 -18.671 1.00 89.25 389 GLU A N 1
ATOM 3123 C CA . GLU A 1 389 ? 10.475 -12.678 -19.805 1.00 89.25 389 GLU A CA 1
ATOM 3124 C C . GLU A 1 389 ? 10.466 -11.233 -20.321 1.00 89.25 389 GLU A C 1
ATOM 3126 O O . GLU A 1 389 ? 11.502 -10.688 -20.705 1.00 89.25 389 GLU A O 1
ATOM 3131 N N . VAL A 1 390 ? 9.302 -10.575 -20.273 1.00 92.56 390 VAL A N 1
ATOM 3132 C CA . VAL A 1 390 ? 9.192 -9.139 -20.566 1.00 92.56 390 VAL A CA 1
ATOM 3133 C C . VAL A 1 390 ? 10.008 -8.333 -19.551 1.00 92.56 390 VAL A C 1
ATOM 3135 O O . VAL A 1 390 ? 10.787 -7.459 -19.929 1.00 92.56 390 VAL A O 1
ATOM 3138 N N . VAL A 1 391 ? 9.888 -8.658 -18.260 1.00 94.94 391 VAL A N 1
ATOM 3139 C CA . VAL A 1 391 ? 10.668 -8.006 -17.195 1.00 94.94 391 VAL A CA 1
ATOM 3140 C C . VAL A 1 391 ? 12.172 -8.252 -17.360 1.00 94.94 391 VAL A C 1
ATOM 3142 O O . VAL A 1 391 ? 12.957 -7.308 -17.244 1.00 94.94 391 VAL A O 1
ATOM 3145 N N . GLU A 1 392 ? 12.579 -9.484 -17.686 1.00 93.19 392 GLU A N 1
ATOM 3146 C CA . GLU A 1 392 ? 13.971 -9.833 -18.002 1.00 93.19 392 GLU A CA 1
ATOM 3147 C C . GLU A 1 392 ? 14.524 -8.951 -19.123 1.00 93.19 392 GLU A C 1
ATOM 3149 O O . GLU A 1 392 ? 15.597 -8.361 -18.974 1.00 93.19 392 GLU A O 1
ATOM 3154 N N . ARG A 1 393 ? 13.772 -8.793 -20.218 1.00 92.31 393 ARG A N 1
ATOM 3155 C CA . ARG A 1 393 ? 14.180 -7.940 -21.336 1.00 92.31 393 ARG A CA 1
ATOM 3156 C C . ARG A 1 393 ? 14.351 -6.486 -20.914 1.00 92.31 393 ARG A C 1
ATOM 3158 O O . ARG A 1 393 ? 15.362 -5.879 -21.267 1.00 92.31 393 ARG A O 1
ATOM 3165 N N . ILE A 1 394 ? 13.416 -5.927 -20.143 1.00 95.38 394 ILE A N 1
ATOM 3166 C CA . ILE A 1 394 ? 13.524 -4.536 -19.680 1.00 95.38 394 ILE A CA 1
ATOM 3167 C C . ILE A 1 394 ? 14.792 -4.342 -18.834 1.00 95.38 394 ILE A C 1
ATOM 3169 O O . ILE A 1 394 ? 15.546 -3.391 -19.062 1.00 95.38 394 ILE A O 1
ATOM 3173 N N . LEU A 1 395 ? 15.057 -5.250 -17.890 1.00 95.50 395 LEU A N 1
ATOM 3174 C CA . LEU A 1 395 ? 16.245 -5.198 -17.032 1.00 95.50 395 LEU A CA 1
ATOM 3175 C C . LEU A 1 395 ? 17.538 -5.382 -17.828 1.00 95.50 395 LEU A C 1
ATOM 3177 O O . LEU A 1 395 ? 18.525 -4.688 -17.570 1.00 95.50 395 LEU A O 1
ATOM 3181 N N . PHE A 1 396 ? 17.532 -6.267 -18.825 1.00 92.69 396 PHE A N 1
ATOM 3182 C CA . PHE A 1 396 ? 18.680 -6.479 -19.695 1.00 92.69 396 PHE A CA 1
ATOM 3183 C C . PHE A 1 396 ? 19.002 -5.216 -20.502 1.00 92.69 396 PHE A C 1
ATOM 3185 O O . PHE A 1 396 ? 20.139 -4.740 -20.456 1.00 92.69 396 PHE A O 1
ATOM 3192 N N . VAL A 1 397 ? 18.002 -4.607 -21.151 1.00 92.69 397 VAL A N 1
ATOM 3193 C CA . VAL A 1 397 ? 18.156 -3.335 -21.880 1.00 92.69 397 VAL A CA 1
ATOM 3194 C C . VAL A 1 397 ? 18.661 -2.228 -20.946 1.00 92.69 397 VAL A C 1
ATOM 3196 O O . VAL A 1 397 ? 19.615 -1.525 -21.283 1.00 92.69 397 VAL A O 1
ATOM 3199 N N . TYR A 1 398 ? 18.102 -2.109 -19.737 1.00 94.69 398 TYR A N 1
ATOM 3200 C CA . TYR A 1 398 ? 18.577 -1.148 -18.737 1.00 94.69 398 TYR A CA 1
ATOM 3201 C C . TYR A 1 398 ? 20.055 -1.361 -18.379 1.00 94.69 398 TYR A C 1
ATOM 3203 O O . TYR A 1 398 ? 20.823 -0.395 -18.342 1.00 94.69 398 TYR A O 1
ATOM 3211 N N . SER A 1 399 ? 20.464 -2.612 -18.139 1.00 92.62 399 SER A N 1
ATOM 3212 C CA . SER A 1 399 ? 21.836 -2.963 -17.746 1.00 92.62 399 SER A CA 1
ATOM 3213 C C . SER A 1 399 ? 22.862 -2.579 -18.818 1.00 92.62 399 SER A C 1
ATOM 3215 O O . SER A 1 399 ? 23.947 -2.094 -18.495 1.00 92.62 399 SER A O 1
ATOM 3217 N N . LYS A 1 400 ? 22.485 -2.719 -20.096 1.00 88.75 400 LYS A N 1
ATOM 3218 C CA . LYS A 1 400 ? 23.301 -2.347 -21.255 1.00 88.75 400 LYS A CA 1
ATOM 3219 C C . LYS A 1 400 ? 23.496 -0.845 -21.360 1.00 88.75 400 LYS A C 1
ATOM 3221 O O . LYS A 1 400 ? 24.620 -0.381 -21.534 1.00 88.75 400 LYS A O 1
ATOM 3226 N N . LEU A 1 401 ? 22.403 -0.093 -21.240 1.00 91.00 401 LEU A N 1
ATOM 3227 C CA . LEU A 1 401 ? 22.428 1.364 -21.347 1.00 91.00 401 LEU A CA 1
ATOM 3228 C C . LEU A 1 401 ? 23.141 2.018 -20.154 1.00 91.00 401 LEU A C 1
ATOM 3230 O O . LEU A 1 401 ? 23.707 3.098 -20.290 1.00 91.00 401 LEU A O 1
ATOM 3234 N N . ASN A 1 402 ? 23.164 1.345 -19.001 1.00 89.38 402 ASN A N 1
ATOM 3235 C CA . ASN A 1 402 ? 23.758 1.842 -17.762 1.00 89.38 402 ASN A CA 1
ATOM 3236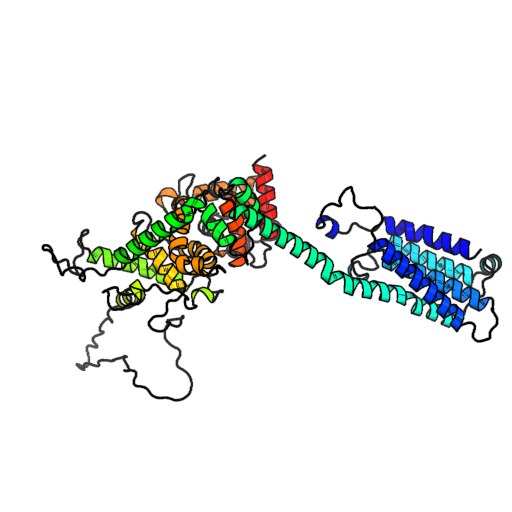 C C . ASN A 1 402 ? 24.928 0.969 -17.292 1.00 89.38 402 ASN A C 1
ATOM 3238 O O . ASN A 1 402 ? 24.972 0.563 -16.131 1.00 89.38 402 ASN A O 1
ATOM 3242 N N . SER A 1 403 ? 25.910 0.715 -18.163 1.00 83.19 403 SER A N 1
ATOM 3243 C CA . SER A 1 403 ? 27.052 -0.181 -17.893 1.00 83.19 403 SER A CA 1
ATOM 3244 C C . SER A 1 403 ? 27.869 0.156 -16.634 1.00 83.19 403 SER A C 1
ATOM 3246 O O . SER A 1 403 ? 28.521 -0.723 -16.072 1.00 83.19 403 SER A O 1
ATOM 3248 N N . GLY A 1 404 ? 27.818 1.406 -16.156 1.00 83.00 404 GLY A N 1
ATOM 3249 C CA . GLY A 1 404 ? 28.463 1.827 -14.908 1.00 83.00 404 GLY A CA 1
ATOM 3250 C C . GLY A 1 404 ? 27.801 1.289 -13.631 1.00 83.00 404 GLY A C 1
ATOM 3251 O O . GLY A 1 404 ? 28.499 1.066 -12.647 1.00 83.00 404 GLY A O 1
ATOM 3252 N N . GLN A 1 405 ? 26.479 1.087 -13.629 1.00 84.31 405 GLN A N 1
ATOM 3253 C CA . GLN A 1 405 ? 25.760 0.429 -12.528 1.00 84.31 405 GLN A CA 1
ATOM 3254 C C . GLN A 1 405 ? 25.528 -1.055 -12.842 1.00 84.31 405 GLN A C 1
ATOM 3256 O O . GLN A 1 405 ? 25.713 -1.899 -11.971 1.00 84.31 405 GLN A O 1
ATOM 3261 N N . SER A 1 406 ? 25.175 -1.358 -14.097 1.00 89.25 406 SER A N 1
ATOM 3262 C CA . SER A 1 406 ? 24.678 -2.656 -14.557 1.00 89.25 406 SER A CA 1
ATOM 3263 C C . SER A 1 406 ? 23.463 -3.134 -13.744 1.00 89.25 406 SER A C 1
ATOM 3265 O O . SER A 1 406 ? 22.847 -2.372 -12.996 1.00 89.25 406 SER A O 1
ATOM 3267 N N . TYR A 1 407 ? 23.078 -4.392 -13.932 1.00 92.69 407 TYR A N 1
ATOM 3268 C CA . TYR A 1 407 ? 22.082 -5.052 -13.102 1.00 92.69 407 TYR A CA 1
ATOM 3269 C C . TYR A 1 407 ? 22.647 -5.372 -11.713 1.00 92.69 407 TYR A C 1
ATOM 3271 O O . TYR A 1 407 ? 23.766 -5.870 -11.581 1.00 92.69 407 TYR A O 1
ATOM 3279 N N . VAL A 1 408 ? 21.838 -5.129 -10.682 1.00 91.00 408 VAL A N 1
ATOM 3280 C CA . VAL A 1 408 ? 22.109 -5.528 -9.300 1.00 91.00 408 VAL A CA 1
ATOM 3281 C C . VAL A 1 408 ? 20.901 -6.301 -8.780 1.00 91.00 408 VAL A C 1
ATOM 3283 O O . VAL A 1 408 ? 19.757 -5.901 -8.999 1.00 91.00 408 VAL A O 1
ATOM 3286 N N . GLN A 1 409 ? 21.155 -7.410 -8.083 1.00 89.94 409 GLN A N 1
ATOM 3287 C CA . GLN A 1 409 ? 20.102 -8.238 -7.495 1.00 89.94 409 GLN A CA 1
ATOM 3288 C C . GLN A 1 409 ? 19.170 -7.390 -6.614 1.00 89.94 409 GLN A C 1
ATOM 3290 O O . GLN A 1 409 ? 19.634 -6.578 -5.811 1.00 89.94 409 GLN A O 1
ATOM 3295 N N . GLY A 1 410 ? 17.859 -7.581 -6.777 1.00 90.25 410 GLY A N 1
ATOM 3296 C CA . GLY A 1 410 ? 16.817 -6.786 -6.123 1.00 90.25 410 GLY A CA 1
ATOM 3297 C C . GLY A 1 410 ? 16.166 -5.750 -7.042 1.00 90.25 410 GLY A C 1
ATOM 3298 O O . GLY A 1 410 ? 15.041 -5.329 -6.787 1.00 90.25 410 GLY A O 1
ATOM 3299 N N . MET A 1 411 ? 16.801 -5.377 -8.160 1.00 94.62 411 MET A N 1
ATOM 3300 C CA . MET A 1 411 ? 16.169 -4.509 -9.164 1.00 94.62 411 MET A CA 1
ATOM 3301 C C . MET A 1 411 ? 14.914 -5.146 -9.784 1.00 94.62 411 MET A C 1
ATOM 3303 O O . MET A 1 411 ? 13.961 -4.434 -10.103 1.00 94.62 411 MET A O 1
ATOM 3307 N N . ASN A 1 412 ? 14.886 -6.479 -9.891 1.00 94.56 412 ASN A N 1
ATOM 3308 C CA . ASN A 1 412 ? 13.721 -7.270 -10.294 1.00 94.56 412 ASN A CA 1
ATOM 3309 C C . ASN A 1 412 ? 12.499 -7.023 -9.384 1.00 94.56 412 ASN A C 1
ATOM 3311 O O . ASN A 1 412 ? 11.385 -6.853 -9.877 1.00 94.56 412 ASN A O 1
ATOM 3315 N N . GLU A 1 413 ? 12.715 -6.898 -8.075 1.00 93.94 413 GLU A N 1
ATOM 3316 C CA . GLU A 1 413 ? 11.657 -6.651 -7.084 1.00 93.94 413 GLU A CA 1
ATOM 3317 C C . GLU A 1 413 ? 11.088 -5.231 -7.162 1.00 93.94 413 GLU A C 1
ATOM 3319 O O . GLU A 1 413 ? 9.962 -4.982 -6.734 1.00 93.94 413 GLU A O 1
ATOM 3324 N N . ILE A 1 414 ? 11.864 -4.287 -7.705 1.00 95.00 414 ILE A N 1
ATOM 3325 C CA . ILE A 1 414 ? 11.419 -2.905 -7.904 1.00 95.00 414 ILE A CA 1
ATOM 3326 C C . ILE A 1 414 ? 10.610 -2.786 -9.197 1.00 95.00 414 ILE A C 1
ATOM 3328 O O . ILE A 1 414 ? 9.573 -2.125 -9.243 1.00 95.00 414 ILE A O 1
ATOM 3332 N N . ILE A 1 415 ? 11.078 -3.408 -10.277 1.00 96.31 415 ILE A N 1
ATOM 3333 C CA . ILE A 1 415 ? 10.409 -3.285 -11.573 1.00 96.31 415 ILE A CA 1
ATOM 3334 C C . ILE A 1 415 ? 9.101 -4.086 -11.636 1.00 96.31 415 ILE A C 1
ATOM 3336 O O . ILE A 1 415 ? 8.164 -3.656 -12.309 1.00 96.31 415 ILE A O 1
ATOM 3340 N N . GLY A 1 416 ? 9.003 -5.203 -10.904 1.00 95.50 416 GLY A N 1
ATOM 3341 C CA . GLY A 1 416 ? 7.829 -6.081 -10.888 1.00 95.50 416 GLY A CA 1
ATOM 3342 C C . GLY A 1 416 ? 6.509 -5.354 -10.605 1.00 95.50 416 GLY A C 1
ATOM 3343 O O . GLY A 1 416 ? 5.614 -5.399 -11.453 1.00 95.50 416 GLY A O 1
ATOM 3344 N N . PRO A 1 417 ? 6.371 -4.625 -9.481 1.00 96.00 417 PRO A N 1
ATOM 3345 C CA . PRO A 1 417 ? 5.151 -3.879 -9.172 1.00 96.00 417 PRO A CA 1
ATOM 3346 C C . PRO A 1 417 ? 4.802 -2.782 -10.193 1.00 96.00 417 PRO A C 1
ATOM 3348 O O . PRO A 1 417 ? 3.619 -2.544 -10.458 1.00 96.00 417 PRO A O 1
ATOM 3351 N N . ILE A 1 418 ? 5.806 -2.132 -10.801 1.00 96.50 418 ILE A N 1
ATOM 3352 C CA . ILE A 1 418 ? 5.603 -1.127 -11.862 1.00 96.50 418 ILE A CA 1
ATOM 3353 C C . ILE A 1 418 ? 5.034 -1.798 -13.110 1.00 96.50 418 ILE A C 1
ATOM 3355 O O . ILE A 1 418 ? 4.013 -1.356 -13.639 1.00 96.50 418 ILE A O 1
ATOM 3359 N N . TYR A 1 419 ? 5.670 -2.885 -13.554 1.00 96.88 419 TYR A N 1
ATOM 3360 C CA . TYR A 1 419 ? 5.228 -3.646 -14.715 1.00 96.88 419 TYR A CA 1
ATOM 3361 C C . TYR A 1 419 ? 3.819 -4.199 -14.521 1.00 96.88 419 TYR A C 1
ATOM 3363 O O . TYR A 1 419 ? 2.958 -3.978 -15.368 1.00 96.88 419 TYR A O 1
ATOM 3371 N N . TYR A 1 420 ? 3.548 -4.828 -13.374 1.00 95.56 420 TYR A N 1
ATOM 3372 C CA . TYR A 1 420 ? 2.219 -5.333 -13.034 1.00 95.56 420 TYR A CA 1
ATOM 3373 C C . TYR A 1 420 ? 1.151 -4.238 -13.139 1.00 95.56 420 TYR A C 1
ATOM 3375 O O . TYR A 1 420 ? 0.103 -4.449 -13.746 1.00 95.56 420 TYR A O 1
ATOM 3383 N N . THR A 1 421 ? 1.425 -3.044 -12.605 1.00 94.75 421 THR A N 1
ATOM 3384 C CA . THR A 1 421 ? 0.474 -1.921 -12.618 1.00 94.75 421 THR A CA 1
ATOM 3385 C C . THR A 1 421 ? 0.137 -1.449 -14.034 1.00 94.75 421 THR A C 1
ATOM 3387 O O . THR A 1 421 ? -1.000 -1.059 -14.286 1.00 94.75 421 THR A O 1
ATOM 3390 N N . PHE A 1 422 ? 1.095 -1.480 -14.965 1.00 95.50 422 PHE A N 1
ATOM 3391 C CA . PHE A 1 422 ? 0.872 -1.040 -16.348 1.00 95.50 422 PHE A CA 1
ATOM 3392 C C . PHE A 1 422 ? 0.319 -2.158 -17.237 1.00 95.50 422 PHE A C 1
ATOM 3394 O O . PHE A 1 422 ? -0.524 -1.906 -18.092 1.00 95.50 422 PHE A O 1
ATOM 3401 N N . ALA A 1 423 ? 0.742 -3.401 -17.015 1.00 93.75 423 ALA A N 1
ATOM 3402 C CA . ALA A 1 423 ? 0.288 -4.561 -17.774 1.00 93.75 423 ALA A CA 1
ATOM 3403 C C . ALA A 1 423 ? -1.108 -5.059 -17.349 1.00 93.75 423 ALA A C 1
ATOM 3405 O O . ALA A 1 423 ? -1.722 -5.844 -18.066 1.00 93.75 423 ALA A O 1
ATOM 3406 N N . THR A 1 424 ? -1.634 -4.597 -16.210 1.00 91.94 424 THR A N 1
ATOM 3407 C CA . THR A 1 424 ? -3.020 -4.851 -15.769 1.00 91.94 424 THR A CA 1
ATOM 3408 C C . THR A 1 424 ? -3.951 -3.652 -15.982 1.00 91.94 424 THR A C 1
ATOM 3410 O O . THR A 1 424 ? -5.077 -3.648 -15.483 1.00 91.94 424 THR A O 1
ATOM 3413 N N . ASP A 1 425 ? -3.509 -2.636 -16.735 1.00 90.88 425 ASP A N 1
ATOM 3414 C CA . ASP A 1 425 ? -4.320 -1.459 -17.047 1.00 90.88 425 ASP A CA 1
ATOM 3415 C C . ASP A 1 425 ? -5.601 -1.862 -17.813 1.00 90.88 425 ASP A C 1
ATOM 3417 O O . ASP A 1 425 ? -5.524 -2.653 -18.760 1.00 90.88 425 ASP A O 1
ATOM 3421 N N . PRO A 1 426 ? -6.790 -1.350 -17.428 1.00 89.75 426 PRO A N 1
ATOM 3422 C CA . PRO A 1 426 ? -8.038 -1.655 -18.126 1.00 89.75 426 PRO A CA 1
ATOM 3423 C C . PRO A 1 426 ? -8.069 -1.134 -19.569 1.00 89.75 426 PRO A C 1
ATOM 3425 O O . PRO A 1 426 ? -8.875 -1.613 -20.367 1.00 89.75 426 PRO A O 1
ATOM 3428 N N . ASN A 1 427 ? -7.238 -0.149 -19.920 1.00 89.88 427 ASN A N 1
ATOM 3429 C CA . ASN A 1 427 ? -7.158 0.362 -21.277 1.00 89.88 427 ASN A CA 1
ATOM 3430 C C . ASN A 1 427 ? -6.114 -0.412 -22.098 1.00 89.88 427 ASN A C 1
ATOM 3432 O O . ASN A 1 427 ? -4.912 -0.382 -21.831 1.00 89.88 427 ASN A O 1
ATOM 3436 N N . VAL A 1 428 ? -6.615 -1.048 -23.155 1.00 90.19 428 VAL A N 1
ATOM 3437 C CA . VAL A 1 428 ? -5.881 -1.883 -24.111 1.00 90.19 428 VAL A CA 1
ATOM 3438 C C . VAL A 1 428 ? -4.656 -1.167 -24.699 1.00 90.19 428 VAL A C 1
ATOM 3440 O O . VAL A 1 428 ? -3.584 -1.761 -24.749 1.00 90.19 428 VAL A O 1
ATOM 3443 N N . GLU A 1 429 ? -4.774 0.115 -25.063 1.00 89.75 429 GLU A N 1
ATOM 3444 C CA . GLU A 1 429 ? -3.672 0.893 -25.658 1.00 89.75 429 GLU A CA 1
ATOM 3445 C C . GLU A 1 429 ? -2.505 1.076 -24.673 1.00 89.75 429 GLU A C 1
ATOM 3447 O O . GLU A 1 429 ? -1.331 0.998 -25.035 1.00 89.75 429 GLU A O 1
ATOM 3452 N N . TRP A 1 430 ? -2.814 1.302 -23.395 1.00 91.19 430 TRP A N 1
ATOM 3453 C CA . TRP A 1 430 ? -1.789 1.439 -22.360 1.00 91.19 430 TRP A CA 1
ATOM 3454 C C . TRP A 1 430 ? -1.157 0.098 -22.004 1.00 91.19 430 TRP A C 1
ATOM 3456 O O . TRP A 1 430 ? 0.042 0.053 -21.727 1.00 91.19 430 TRP A O 1
ATOM 3466 N N . LYS A 1 431 ? -1.948 -0.978 -22.046 1.00 91.19 431 LYS A N 1
ATOM 3467 C CA . LYS A 1 431 ? -1.498 -2.344 -21.780 1.00 91.19 431 LYS A CA 1
ATOM 3468 C C . LYS A 1 431 ? -0.535 -2.855 -22.854 1.00 91.19 431 LYS A C 1
ATOM 3470 O O . LYS A 1 431 ? 0.480 -3.452 -22.505 1.00 91.19 431 LYS A O 1
ATOM 3475 N N . GLU A 1 432 ? -0.802 -2.573 -24.132 1.00 92.50 432 GLU A N 1
ATOM 3476 C CA . GLU A 1 432 ? 0.079 -2.941 -25.254 1.00 92.50 432 GLU A CA 1
ATOM 3477 C C . GLU A 1 432 ? 1.493 -2.372 -25.083 1.00 92.50 432 GLU A C 1
ATOM 3479 O O . GLU A 1 432 ? 2.493 -3.039 -25.342 1.00 92.50 432 GLU A O 1
ATOM 3484 N N . HIS A 1 433 ? 1.587 -1.134 -24.602 1.00 94.38 433 HIS A N 1
ATOM 3485 C CA . HIS A 1 433 ? 2.855 -0.432 -24.439 1.00 94.38 433 HIS A CA 1
ATOM 3486 C C . HIS A 1 433 ? 3.424 -0.485 -23.016 1.00 94.38 433 HIS A C 1
ATOM 3488 O O . HIS A 1 433 ? 4.355 0.262 -22.702 1.00 94.38 433 HIS A O 1
ATOM 3494 N N . ALA A 1 434 ? 2.900 -1.371 -22.161 1.00 95.44 434 ALA A N 1
ATOM 3495 C CA . ALA A 1 434 ? 3.307 -1.477 -20.763 1.00 95.44 434 ALA A CA 1
ATOM 3496 C C . ALA A 1 434 ? 4.822 -1.675 -20.608 1.00 95.44 434 ALA A C 1
ATOM 3498 O O . ALA A 1 434 ? 5.427 -1.040 -19.756 1.00 95.44 434 ALA A O 1
ATOM 3499 N N . GLU A 1 435 ? 5.448 -2.483 -21.467 1.00 95.38 435 GLU A N 1
ATOM 3500 C CA . GLU A 1 435 ? 6.890 -2.750 -21.431 1.00 95.38 435 GLU A CA 1
ATOM 3501 C C . GLU A 1 435 ? 7.743 -1.476 -21.571 1.00 95.38 435 GLU A C 1
ATOM 3503 O O . GLU A 1 435 ? 8.578 -1.177 -20.712 1.00 95.38 435 GLU A O 1
ATOM 3508 N N . ALA A 1 436 ? 7.501 -0.698 -22.629 1.00 95.94 436 ALA A N 1
ATOM 3509 C CA . ALA A 1 436 ? 8.236 0.534 -22.897 1.00 95.94 436 ALA A CA 1
ATOM 3510 C C . ALA A 1 436 ? 7.974 1.585 -21.808 1.00 95.94 436 ALA A C 1
ATOM 3512 O O . ALA A 1 436 ? 8.903 2.219 -21.308 1.00 95.94 436 ALA A O 1
ATOM 3513 N N . ASP A 1 437 ? 6.712 1.744 -21.400 1.00 96.88 437 ASP A N 1
ATOM 3514 C CA . ASP A 1 437 ? 6.326 2.691 -20.355 1.00 96.88 437 ASP A CA 1
ATOM 3515 C C . ASP A 1 437 ? 6.976 2.314 -19.000 1.00 96.88 437 ASP A C 1
ATOM 3517 O O . ASP A 1 437 ? 7.450 3.191 -18.267 1.00 96.88 437 ASP A O 1
ATOM 3521 N N . THR A 1 438 ? 7.066 1.014 -18.680 1.00 98.00 438 THR A N 1
ATOM 3522 C CA . THR A 1 438 ? 7.774 0.499 -17.498 1.00 98.00 438 THR A CA 1
ATOM 3523 C C . THR A 1 438 ? 9.261 0.817 -17.563 1.00 98.00 438 THR A C 1
ATOM 3525 O O . THR A 1 438 ? 9.797 1.282 -16.560 1.00 98.00 438 THR A O 1
ATOM 3528 N N . PHE A 1 439 ? 9.925 0.624 -18.707 1.00 97.44 439 PHE A N 1
ATOM 3529 C CA . PHE A 1 439 ? 11.355 0.918 -18.856 1.00 97.44 439 PHE A CA 1
ATOM 3530 C C . PHE A 1 439 ? 11.694 2.364 -18.468 1.00 97.44 439 PHE A C 1
ATOM 3532 O O . PHE A 1 439 ? 12.618 2.596 -17.683 1.00 97.44 439 PHE A O 1
ATOM 3539 N N . TYR A 1 440 ? 10.936 3.343 -18.965 1.00 96.94 440 TYR A N 1
ATOM 3540 C CA . TYR A 1 440 ? 11.196 4.752 -18.661 1.00 96.94 440 TYR A CA 1
ATOM 3541 C C . TYR A 1 440 ? 10.847 5.122 -17.217 1.00 96.94 440 TYR A C 1
ATOM 3543 O O . TYR A 1 440 ? 11.627 5.817 -16.563 1.00 96.94 440 TYR A O 1
ATOM 3551 N N . CYS A 1 441 ? 9.719 4.630 -16.691 1.00 96.88 441 CYS A N 1
ATOM 3552 C CA . CYS A 1 441 ? 9.343 4.854 -15.292 1.00 96.88 441 CYS A CA 1
ATOM 3553 C C . CYS A 1 441 ? 10.372 4.250 -14.327 1.00 96.88 441 CYS A C 1
ATOM 3555 O O . CYS A 1 441 ? 10.781 4.898 -13.364 1.00 96.88 441 CYS A O 1
ATOM 3557 N N . PHE A 1 442 ? 10.833 3.033 -14.617 1.00 96.69 442 PHE A N 1
ATOM 3558 C CA . PHE A 1 442 ? 11.878 2.358 -13.860 1.00 96.69 442 PHE A CA 1
ATOM 3559 C C . PHE A 1 442 ? 13.205 3.113 -13.943 1.00 96.69 442 PHE A C 1
ATOM 3561 O O . PHE A 1 442 ? 13.825 3.368 -12.916 1.00 96.69 442 PHE A O 1
ATOM 3568 N N . THR A 1 443 ? 13.614 3.542 -15.139 1.00 94.75 443 THR A N 1
ATOM 3569 C CA . THR A 1 443 ? 14.852 4.313 -15.323 1.00 94.75 443 THR A CA 1
ATOM 3570 C C . THR A 1 443 ? 14.824 5.611 -14.519 1.00 94.75 443 THR A C 1
ATOM 3572 O O . THR A 1 443 ? 15.798 5.919 -13.835 1.00 94.75 443 THR A O 1
ATOM 3575 N N . SER A 1 444 ? 13.703 6.339 -14.533 1.00 93.56 444 SER A N 1
ATOM 3576 C CA . SER A 1 444 ? 13.533 7.543 -13.714 1.00 93.56 444 SER A CA 1
ATOM 3577 C C . SER A 1 444 ? 13.617 7.230 -12.220 1.00 93.56 444 SER A C 1
ATOM 3579 O O . SER A 1 444 ? 14.373 7.881 -11.500 1.00 93.56 444 SER A O 1
ATOM 3581 N N . LEU A 1 445 ? 12.933 6.181 -11.751 1.00 93.12 445 LEU A N 1
ATOM 3582 C CA . LEU A 1 445 ? 12.998 5.759 -10.351 1.00 93.12 445 LEU A CA 1
ATOM 3583 C C . LEU A 1 445 ? 14.434 5.412 -9.932 1.00 93.12 445 LEU A C 1
ATOM 3585 O O . LEU A 1 445 ? 14.902 5.838 -8.874 1.00 93.12 445 LEU A O 1
ATOM 3589 N N . MET A 1 446 ? 15.163 4.699 -10.791 1.00 91.38 446 MET A N 1
ATOM 3590 C CA . MET A 1 446 ? 16.546 4.315 -10.535 1.00 91.38 446 MET A CA 1
ATOM 3591 C C . MET A 1 446 ? 17.482 5.515 -10.420 1.00 91.38 446 MET A C 1
ATOM 3593 O O . MET A 1 446 ? 18.453 5.415 -9.679 1.00 91.38 446 MET A O 1
ATOM 3597 N N . THR A 1 447 ? 17.188 6.671 -11.029 1.00 88.69 447 THR A N 1
ATOM 3598 C CA . THR A 1 447 ? 18.010 7.880 -10.813 1.00 88.69 447 THR A CA 1
ATOM 3599 C C . THR A 1 447 ? 18.062 8.307 -9.343 1.00 88.69 447 THR A C 1
ATOM 3601 O O . THR A 1 447 ? 19.094 8.797 -8.892 1.00 88.69 447 THR A O 1
ATOM 3604 N N . HIS A 1 448 ? 16.998 8.047 -8.576 1.00 86.12 448 HIS A N 1
ATOM 3605 C CA . HIS A 1 448 ? 16.919 8.355 -7.146 1.00 86.12 448 HIS A CA 1
ATOM 3606 C C . HIS A 1 448 ? 17.414 7.218 -6.244 1.00 86.12 448 HIS A C 1
ATOM 3608 O O . HIS A 1 448 ? 17.779 7.460 -5.097 1.00 86.12 448 HIS A O 1
ATOM 3614 N N . LEU A 1 449 ? 17.395 5.975 -6.733 1.00 87.50 449 LEU A N 1
ATOM 3615 C CA . LEU A 1 449 ? 17.789 4.792 -5.960 1.00 87.50 449 LEU A CA 1
ATOM 3616 C C . LEU A 1 449 ? 19.209 4.314 -6.267 1.00 87.50 449 LEU A C 1
ATOM 3618 O O . LEU A 1 449 ? 19.734 3.484 -5.532 1.00 87.50 449 LEU A O 1
ATOM 3622 N N . ARG A 1 450 ? 19.841 4.820 -7.332 1.00 85.00 450 ARG A N 1
ATOM 3623 C CA . ARG A 1 450 ? 21.139 4.359 -7.848 1.00 85.00 450 ARG A CA 1
ATOM 3624 C C . ARG A 1 450 ? 22.213 4.256 -6.770 1.00 85.00 450 ARG A C 1
ATOM 3626 O O . ARG A 1 450 ? 22.934 3.262 -6.728 1.00 85.00 450 ARG A O 1
ATOM 3633 N N . GLU A 1 451 ? 22.300 5.250 -5.896 1.00 84.19 451 GLU A N 1
ATOM 3634 C CA . GLU A 1 451 ? 23.299 5.296 -4.824 1.00 84.19 451 GLU A CA 1
ATOM 3635 C C . GLU A 1 451 ? 23.124 4.158 -3.805 1.00 84.19 451 GLU A C 1
ATOM 3637 O O . GLU A 1 451 ? 24.116 3.679 -3.269 1.00 84.19 451 GLU A O 1
ATOM 3642 N N . ASN A 1 452 ? 21.903 3.643 -3.609 1.00 83.94 452 ASN A N 1
ATOM 3643 C CA . ASN A 1 452 ? 21.641 2.507 -2.715 1.00 83.94 452 ASN A CA 1
ATOM 3644 C C . ASN A 1 452 ? 22.159 1.168 -3.268 1.00 83.94 452 ASN A C 1
ATOM 3646 O O . ASN A 1 452 ? 22.304 0.212 -2.511 1.00 83.94 452 ASN A O 1
ATOM 3650 N N . PHE A 1 453 ? 22.399 1.076 -4.579 1.00 83.12 453 PHE A N 1
ATOM 3651 C CA . PHE A 1 453 ? 22.850 -0.147 -5.254 1.00 83.12 453 PHE A CA 1
ATOM 3652 C C . PHE A 1 453 ? 24.354 -0.157 -5.542 1.00 83.12 453 PHE A C 1
ATOM 3654 O O . PHE A 1 453 ? 24.915 -1.186 -5.920 1.00 83.12 453 PHE A O 1
ATOM 3661 N N . MET A 1 454 ? 25.018 0.989 -5.404 1.00 79.81 454 MET A N 1
ATOM 3662 C CA . MET A 1 454 ? 26.417 1.157 -5.763 1.00 79.81 454 MET A CA 1
ATOM 3663 C C . MET A 1 454 ? 27.292 1.199 -4.510 1.00 79.81 454 MET A C 1
ATOM 3665 O O . MET A 1 454 ? 27.340 2.215 -3.825 1.00 79.81 454 MET A O 1
ATOM 3669 N N . LYS A 1 455 ? 28.097 0.148 -4.303 1.00 77.44 455 LYS A N 1
ATOM 3670 C CA . LYS A 1 455 ? 28.999 0.006 -3.139 1.00 77.44 455 LYS A CA 1
ATOM 3671 C C . LYS A 1 455 ? 29.917 1.208 -2.884 1.00 77.44 455 LYS A C 1
ATOM 3673 O O . LYS A 1 455 ? 30.305 1.478 -1.755 1.00 77.44 455 LYS A O 1
ATOM 3678 N N . ILE A 1 456 ? 30.283 1.936 -3.940 1.00 77.69 456 ILE A N 1
ATOM 3679 C CA . ILE A 1 456 ? 31.147 3.127 -3.863 1.00 77.69 456 ILE A CA 1
ATOM 3680 C C . ILE A 1 456 ? 30.507 4.220 -2.992 1.00 77.69 456 ILE A C 1
ATOM 3682 O O . ILE A 1 456 ? 31.214 4.971 -2.322 1.00 77.69 456 ILE A O 1
ATOM 3686 N N . TYR A 1 457 ? 29.175 4.292 -2.980 1.00 77.94 457 TYR A N 1
ATOM 3687 C CA . TYR A 1 457 ? 28.421 5.309 -2.263 1.00 77.94 457 TYR A CA 1
ATOM 3688 C C . TYR A 1 457 ? 27.956 4.858 -0.878 1.00 77.94 457 TYR A C 1
ATOM 3690 O O . TYR A 1 457 ? 27.396 5.690 -0.173 1.00 77.94 457 TYR A O 1
ATOM 3698 N N . ASP A 1 458 ? 28.220 3.620 -0.441 1.00 78.50 458 ASP A N 1
ATOM 3699 C CA . ASP A 1 458 ? 27.702 3.080 0.829 1.00 78.50 458 ASP A CA 1
ATOM 3700 C C . ASP A 1 458 ? 28.016 3.979 2.035 1.00 78.50 458 ASP A C 1
ATOM 3702 O O . ASP A 1 458 ? 27.156 4.180 2.889 1.00 78.50 458 ASP A O 1
ATOM 3706 N N . ASN A 1 459 ? 29.209 4.585 2.062 1.00 74.94 459 ASN A N 1
ATOM 3707 C CA . ASN A 1 459 ? 29.674 5.474 3.136 1.00 74.94 459 ASN A CA 1
ATOM 3708 C C . ASN A 1 459 ? 29.229 6.942 2.987 1.00 74.94 459 ASN A C 1
ATOM 3710 O O . ASN A 1 459 ? 29.562 7.775 3.829 1.00 74.94 459 ASN A O 1
ATOM 3714 N N . SER A 1 460 ? 28.530 7.288 1.906 1.00 81.25 460 SER A N 1
ATOM 3715 C CA . SER A 1 460 ? 28.033 8.646 1.677 1.00 81.25 460 SER A CA 1
ATOM 3716 C C . SER A 1 460 ? 26.739 8.912 2.456 1.00 81.25 460 SER A C 1
ATOM 3718 O O . SER A 1 460 ? 26.012 7.994 2.833 1.00 81.25 460 SER A O 1
ATOM 3720 N N . GLU A 1 461 ? 26.412 10.189 2.669 1.00 70.75 461 GLU A N 1
ATOM 3721 C CA . GLU A 1 461 ? 25.191 10.601 3.382 1.00 70.75 461 GLU A CA 1
ATOM 3722 C C . GLU A 1 461 ? 23.888 10.181 2.669 1.00 70.75 461 GLU A C 1
ATOM 3724 O O . GLU A 1 461 ? 22.819 10.087 3.289 1.00 70.75 461 GLU A O 1
ATOM 3729 N N . PHE A 1 462 ? 23.982 9.960 1.359 1.00 69.88 462 PHE A N 1
ATOM 3730 C CA . PHE A 1 462 ? 22.878 9.552 0.496 1.00 69.88 462 PHE A CA 1
ATOM 3731 C C . PHE A 1 462 ? 22.887 8.049 0.188 1.00 69.88 462 PHE A C 1
ATOM 3733 O O . PHE A 1 462 ? 21.858 7.498 -0.197 1.00 69.88 462 PHE A O 1
ATOM 3740 N N . GLY A 1 463 ? 24.011 7.377 0.451 1.00 81.81 463 GLY A N 1
ATOM 3741 C CA . GLY A 1 463 ? 24.145 5.933 0.359 1.00 81.81 463 GLY A CA 1
ATOM 3742 C C . GLY A 1 463 ? 23.368 5.178 1.428 1.00 81.81 463 GLY A C 1
ATOM 3743 O O . GLY A 1 463 ? 22.800 5.741 2.372 1.00 81.81 463 GLY A O 1
ATOM 3744 N N . ILE A 1 464 ? 23.370 3.856 1.290 1.00 85.38 464 ILE A N 1
ATOM 3745 C CA . ILE A 1 464 ? 22.522 2.980 2.093 1.00 85.38 464 ILE A CA 1
ATOM 3746 C C . ILE A 1 464 ? 22.827 3.057 3.598 1.00 85.38 464 ILE A C 1
ATOM 3748 O O . ILE A 1 464 ? 21.890 3.147 4.395 1.00 85.38 464 ILE A O 1
ATOM 3752 N N . LEU A 1 465 ? 24.102 3.125 4.005 1.00 88.00 465 LEU A N 1
ATOM 3753 C CA . LEU A 1 465 ? 24.470 3.226 5.425 1.00 88.00 465 LEU A CA 1
ATOM 3754 C C . LEU A 1 465 ? 24.069 4.587 6.009 1.00 88.00 465 LEU A C 1
ATOM 3756 O O . LEU A 1 465 ? 23.547 4.659 7.122 1.00 88.00 465 LEU A O 1
ATOM 3760 N N . GLY A 1 466 ? 24.225 5.668 5.238 1.00 86.94 466 GLY A N 1
ATOM 3761 C CA . GLY A 1 466 ? 23.751 7.000 5.622 1.00 86.94 466 GLY A CA 1
ATOM 3762 C C . GLY A 1 466 ? 22.236 7.036 5.847 1.00 86.94 466 GLY A C 1
ATOM 3763 O O . GLY A 1 466 ? 21.757 7.581 6.848 1.00 86.94 466 GLY A O 1
ATOM 3764 N N . ARG A 1 467 ? 21.460 6.388 4.968 1.00 88.81 467 ARG A N 1
ATOM 3765 C CA . ARG A 1 467 ? 20.000 6.255 5.116 1.00 88.81 467 ARG A CA 1
ATOM 3766 C C . ARG A 1 467 ? 19.608 5.417 6.333 1.00 88.81 467 ARG A C 1
ATOM 3768 O O . ARG A 1 467 ? 18.699 5.817 7.062 1.00 88.81 467 ARG A O 1
ATOM 3775 N N . MET A 1 468 ? 20.300 4.307 6.593 1.00 91.56 468 MET A N 1
ATOM 3776 C CA . MET A 1 468 ? 20.098 3.504 7.807 1.00 91.56 468 MET A CA 1
ATOM 3777 C C . MET A 1 468 ? 20.369 4.315 9.071 1.00 91.56 468 MET A C 1
ATOM 3779 O O . MET A 1 468 ? 19.578 4.269 10.012 1.00 91.56 468 MET A O 1
ATOM 3783 N N . GLN A 1 469 ? 21.436 5.115 9.082 1.00 91.06 469 GLN A N 1
ATOM 3784 C CA . GLN A 1 469 ? 21.745 5.974 10.219 1.00 91.06 469 GLN A CA 1
ATOM 3785 C C . GLN A 1 469 ? 20.663 7.041 10.431 1.00 91.06 469 GLN A C 1
ATOM 3787 O O . GLN A 1 469 ? 20.264 7.302 11.566 1.00 91.06 469 GLN A O 1
ATOM 3792 N N . LYS A 1 470 ? 20.133 7.636 9.352 1.00 91.00 470 LYS A N 1
ATOM 3793 C CA . LYS A 1 470 ? 18.986 8.559 9.420 1.00 91.00 470 LYS A CA 1
ATOM 3794 C C . LYS A 1 470 ? 17.742 7.871 9.991 1.00 91.00 470 LYS A C 1
ATOM 3796 O O . LYS A 1 470 ? 17.071 8.456 10.840 1.00 91.00 470 LYS A O 1
ATOM 3801 N N . PHE A 1 471 ? 17.470 6.630 9.586 1.00 92.81 471 PHE A N 1
ATOM 3802 C CA . PHE A 1 471 ? 16.402 5.807 10.158 1.00 92.81 471 PHE A CA 1
ATOM 3803 C C . PHE A 1 471 ? 16.609 5.550 11.660 1.00 92.81 471 PHE A C 1
ATOM 3805 O O . PHE A 1 471 ? 15.701 5.817 12.446 1.00 92.81 471 PHE A O 1
ATOM 3812 N N . LEU A 1 472 ? 17.800 5.123 12.088 1.00 92.94 472 LEU A N 1
ATOM 3813 C CA . LEU A 1 472 ? 18.099 4.900 13.506 1.00 92.94 472 LEU A CA 1
ATOM 3814 C C . LEU A 1 472 ? 17.981 6.183 14.336 1.00 92.94 472 LEU A C 1
ATOM 3816 O O . LEU A 1 472 ? 17.431 6.165 15.435 1.00 92.94 472 LEU A O 1
ATOM 3820 N N . ASN A 1 473 ? 18.443 7.315 13.804 1.00 92.88 473 ASN A N 1
ATOM 3821 C CA . ASN A 1 473 ? 18.299 8.615 14.457 1.00 92.88 473 ASN A CA 1
ATOM 3822 C C . ASN A 1 473 ? 16.821 9.010 14.612 1.00 92.88 473 ASN A C 1
ATOM 3824 O O . ASN A 1 473 ? 16.437 9.578 15.635 1.00 92.88 473 ASN A O 1
ATOM 3828 N N . LEU A 1 474 ? 15.985 8.704 13.618 1.00 92.44 474 LEU A N 1
ATOM 3829 C CA . LEU A 1 474 ? 14.543 8.928 13.683 1.00 92.44 474 LEU A CA 1
ATOM 3830 C C . LEU A 1 474 ? 13.868 8.008 14.711 1.00 92.44 474 LEU A C 1
ATOM 3832 O O . LEU A 1 474 ? 13.021 8.473 15.478 1.00 92.44 474 LEU A O 1
ATOM 3836 N N . LEU A 1 475 ? 14.273 6.736 14.770 1.00 93.38 475 LEU A N 1
ATOM 3837 C CA . LEU A 1 475 ? 13.805 5.787 15.778 1.00 93.38 475 LEU A CA 1
ATOM 3838 C C . LEU A 1 475 ? 14.183 6.265 17.182 1.00 93.38 475 LEU A C 1
ATOM 3840 O O . LEU A 1 475 ? 13.318 6.345 18.042 1.00 93.38 475 LEU A O 1
ATOM 3844 N N . LYS A 1 476 ? 15.426 6.713 17.389 1.00 93.88 476 LYS A N 1
ATOM 3845 C CA . LYS A 1 476 ? 15.897 7.271 18.666 1.00 93.88 476 LYS A CA 1
ATOM 3846 C C . LYS A 1 476 ? 15.059 8.455 19.151 1.00 93.88 476 LYS A C 1
ATOM 3848 O O . LYS A 1 476 ? 14.820 8.583 20.348 1.00 93.88 476 LYS A O 1
ATOM 3853 N N . LYS A 1 477 ? 14.639 9.334 18.234 1.00 92.31 477 LYS A N 1
ATOM 3854 C CA . LYS A 1 477 ? 13.780 10.487 18.554 1.00 92.31 477 LYS A CA 1
ATOM 3855 C C . LYS A 1 477 ? 12.333 10.086 18.846 1.00 92.31 477 LYS A C 1
ATOM 3857 O O . LYS A 1 477 ? 11.662 10.776 19.600 1.00 92.31 477 LYS A O 1
ATOM 3862 N N . THR A 1 478 ? 11.850 9.023 18.211 1.00 91.62 478 THR A N 1
ATOM 3863 C CA . THR A 1 478 ? 10.448 8.592 18.286 1.00 91.62 478 THR A CA 1
ATOM 3864 C C . THR A 1 478 ? 10.201 7.651 19.461 1.00 91.62 478 THR A C 1
ATOM 3866 O O . THR A 1 478 ? 9.232 7.815 20.195 1.00 91.62 478 THR A O 1
ATOM 3869 N N . ASP A 1 479 ? 11.078 6.667 19.637 1.00 92.44 479 ASP A N 1
ATOM 3870 C CA . ASP A 1 479 ? 10.971 5.614 20.635 1.00 92.44 479 ASP A CA 1
ATOM 3871 C C . ASP A 1 479 ? 12.362 5.238 21.164 1.00 92.44 479 ASP A C 1
ATOM 3873 O O . ASP A 1 479 ? 13.053 4.345 20.661 1.00 92.44 479 ASP A O 1
ATOM 3877 N N . LYS A 1 480 ? 12.788 5.970 22.196 1.00 93.19 480 LYS A N 1
ATOM 3878 C CA . LYS A 1 480 ? 14.106 5.793 22.804 1.00 93.19 480 LYS A CA 1
ATOM 3879 C C . LYS A 1 480 ? 14.272 4.416 23.454 1.00 93.19 480 LYS A C 1
ATOM 3881 O O . LYS A 1 480 ? 15.373 3.882 23.431 1.00 93.19 480 LYS A O 1
ATOM 3886 N N . GLU A 1 481 ? 13.210 3.836 24.009 1.00 94.38 481 GLU A N 1
ATOM 3887 C CA . GLU A 1 481 ? 13.292 2.537 24.687 1.00 94.38 481 GLU A CA 1
ATOM 3888 C C . GLU A 1 481 ? 13.623 1.411 23.709 1.00 94.38 481 GLU A C 1
ATOM 3890 O O . GLU A 1 481 ? 14.518 0.607 23.974 1.00 94.38 481 GLU A O 1
ATOM 3895 N N . VAL A 1 482 ? 12.953 1.386 22.552 1.00 93.25 482 VAL A N 1
ATOM 3896 C CA . VAL A 1 482 ? 13.236 0.401 21.498 1.00 93.25 482 VAL A CA 1
ATOM 3897 C C . VAL A 1 482 ? 14.622 0.632 20.893 1.00 93.25 482 VAL A C 1
ATOM 3899 O O . VAL A 1 482 ? 15.347 -0.327 20.638 1.00 93.25 482 VAL A O 1
ATOM 3902 N N . TYR A 1 483 ? 15.038 1.889 20.720 1.00 94.62 483 TYR A N 1
ATOM 3903 C CA . TYR A 1 483 ? 16.401 2.201 20.281 1.00 94.62 483 TYR A CA 1
ATOM 3904 C C . TYR A 1 483 ? 17.460 1.688 21.273 1.00 94.62 483 TYR A C 1
ATOM 3906 O O . TYR A 1 483 ? 18.409 1.015 20.873 1.00 94.62 483 TYR A O 1
ATOM 3914 N N . ASP A 1 484 ? 17.291 1.965 22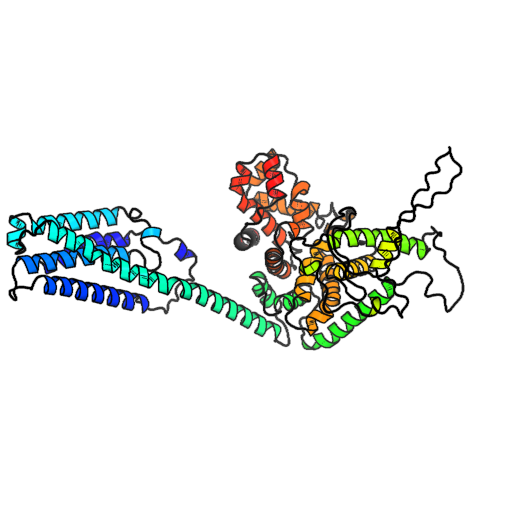.568 1.00 94.25 484 ASP A N 1
ATOM 3915 C CA . ASP A 1 484 ? 18.226 1.525 23.606 1.00 94.25 484 ASP A CA 1
ATOM 3916 C C . ASP A 1 484 ? 18.225 -0.021 23.721 1.00 94.25 484 ASP A C 1
ATOM 3918 O O . ASP A 1 484 ? 19.253 -0.619 24.042 1.00 94.25 484 ASP A O 1
ATOM 3922 N N . LEU A 1 485 ? 17.104 -0.697 23.422 1.00 93.75 485 LEU A N 1
ATOM 3923 C CA . LEU A 1 485 ? 17.044 -2.159 23.290 1.00 93.75 485 LEU A CA 1
ATOM 3924 C C . LEU A 1 485 ? 17.884 -2.660 22.111 1.00 93.75 485 LEU A C 1
ATOM 3926 O O . LEU A 1 485 ? 18.625 -3.630 22.272 1.00 93.75 485 LEU A O 1
ATOM 3930 N N . PHE A 1 486 ? 17.772 -2.025 20.941 1.00 93.31 486 PHE A N 1
ATOM 3931 C CA . PHE A 1 486 ? 18.534 -2.416 19.753 1.00 93.31 486 PHE A CA 1
ATOM 3932 C C . PHE A 1 486 ? 20.037 -2.298 20.010 1.00 93.31 486 PHE A C 1
ATOM 3934 O O . PHE A 1 486 ? 20.783 -3.204 19.647 1.00 93.31 486 PHE A O 1
ATOM 3941 N N . ASP A 1 487 ? 20.463 -1.245 20.709 1.00 92.19 487 ASP A N 1
ATOM 3942 C CA . ASP A 1 487 ? 21.858 -1.054 21.112 1.00 92.19 487 ASP A CA 1
ATOM 3943 C C . ASP A 1 487 ? 22.316 -2.143 22.103 1.00 92.19 487 ASP A C 1
ATOM 3945 O O . ASP A 1 487 ? 23.320 -2.819 21.877 1.00 92.19 487 ASP A O 1
ATOM 3949 N N . LYS A 1 488 ? 21.518 -2.426 23.145 1.00 93.50 488 LYS A N 1
ATOM 3950 C CA . LYS A 1 488 ? 21.803 -3.495 24.128 1.00 93.50 488 LYS A CA 1
ATOM 3951 C C . LYS A 1 488 ? 21.894 -4.885 23.501 1.00 93.50 488 LYS A C 1
ATOM 3953 O O . LYS A 1 488 ? 22.725 -5.691 23.910 1.00 93.50 488 LYS A O 1
ATOM 3958 N N . GLN A 1 489 ? 21.018 -5.181 22.545 1.00 92.81 489 GLN A N 1
ATOM 3959 C CA . GLN A 1 489 ? 20.977 -6.459 21.835 1.00 92.81 489 GLN A CA 1
ATOM 3960 C C . GLN A 1 489 ? 21.927 -6.491 20.623 1.00 92.81 489 GLN A C 1
ATOM 3962 O O . GLN A 1 489 ? 21.953 -7.492 19.910 1.00 92.81 489 GLN A O 1
ATOM 3967 N N . ASN A 1 490 ? 22.707 -5.430 20.376 1.00 91.94 490 ASN A N 1
ATOM 3968 C CA . ASN A 1 490 ? 23.608 -5.298 19.227 1.00 91.94 490 ASN A CA 1
ATOM 3969 C C . ASN A 1 490 ? 22.905 -5.595 17.881 1.00 91.94 490 ASN A C 1
ATOM 3971 O O . ASN A 1 490 ? 23.428 -6.297 17.008 1.00 91.94 490 ASN A O 1
ATOM 3975 N N . LEU A 1 491 ? 21.672 -5.095 17.738 1.00 90.56 491 LEU A N 1
ATOM 3976 C CA . LEU A 1 491 ? 20.835 -5.235 16.550 1.00 90.56 491 LEU A CA 1
ATOM 3977 C C . LEU A 1 491 ? 21.242 -4.218 15.491 1.00 90.56 491 LEU A C 1
ATOM 3979 O O . LEU A 1 491 ? 20.721 -3.105 15.409 1.00 90.56 491 LEU A O 1
ATOM 3983 N N . LYS A 1 492 ? 22.178 -4.640 14.651 1.00 89.25 492 LYS A N 1
ATOM 3984 C CA . LYS A 1 492 ? 22.684 -3.842 13.541 1.00 89.25 492 LYS A CA 1
ATOM 3985 C C . LYS A 1 492 ? 21.625 -3.661 12.435 1.00 89.25 492 LYS A C 1
ATOM 3987 O O . LYS A 1 492 ? 21.033 -4.660 12.010 1.00 89.25 492 LYS A O 1
ATOM 3992 N N . PRO A 1 493 ? 21.365 -2.424 11.961 1.00 89.31 493 PRO A N 1
ATOM 3993 C CA . PRO A 1 493 ? 20.351 -2.130 10.941 1.00 89.31 493 PRO A CA 1
ATOM 3994 C C . PRO A 1 493 ? 20.590 -2.851 9.611 1.00 89.31 493 PRO A C 1
ATOM 3996 O O . PRO A 1 493 ? 19.634 -3.120 8.885 1.00 89.31 493 PRO A O 1
ATOM 3999 N N . GLU A 1 494 ? 21.830 -3.216 9.301 1.00 90.38 494 GLU A N 1
ATOM 4000 C CA . GLU A 1 494 ? 22.226 -3.927 8.088 1.00 90.38 494 GLU A CA 1
ATOM 4001 C C . GLU A 1 494 ? 21.543 -5.296 7.961 1.00 90.38 494 GLU A C 1
ATOM 4003 O O . GLU A 1 494 ? 21.287 -5.753 6.850 1.00 90.38 494 GLU A O 1
ATOM 4008 N N . PHE A 1 495 ? 21.196 -5.940 9.082 1.00 89.75 495 PHE A N 1
ATOM 4009 C CA . PHE A 1 495 ? 20.604 -7.281 9.073 1.00 89.75 495 PHE A CA 1
ATOM 4010 C C . PHE A 1 495 ? 19.104 -7.313 8.767 1.00 89.75 495 PHE A C 1
ATOM 4012 O O . PHE A 1 495 ? 18.588 -8.385 8.452 1.00 89.75 495 PHE A O 1
ATOM 4019 N N . TYR A 1 496 ? 18.402 -6.182 8.863 1.00 91.38 496 TYR A N 1
ATOM 4020 C CA . TYR A 1 496 ? 16.956 -6.116 8.614 1.00 91.38 496 TYR A CA 1
ATOM 4021 C C . TYR A 1 496 ? 16.576 -4.954 7.690 1.00 91.38 496 TYR A C 1
ATOM 4023 O O . TYR A 1 496 ? 15.937 -5.158 6.663 1.00 91.38 496 TYR A O 1
ATOM 4031 N N . SER A 1 497 ? 17.040 -3.738 7.984 1.00 92.12 497 SER A N 1
ATOM 4032 C CA . SER A 1 497 ? 16.627 -2.527 7.265 1.00 92.12 497 SER A CA 1
ATOM 4033 C C . SER A 1 497 ? 17.288 -2.349 5.894 1.00 92.12 497 SER A C 1
ATOM 4035 O O . SER A 1 497 ? 16.831 -1.520 5.110 1.00 92.12 497 SER A O 1
ATOM 4037 N N . PHE A 1 498 ? 18.335 -3.124 5.568 1.00 90.94 498 PHE A N 1
ATOM 4038 C CA . PHE A 1 498 ? 18.989 -3.055 4.253 1.00 90.94 498 PHE A CA 1
ATOM 4039 C C . PHE A 1 498 ? 17.985 -3.322 3.142 1.00 90.94 498 PHE A C 1
ATOM 4041 O O . PHE A 1 498 ? 17.761 -2.464 2.294 1.00 90.94 498 PHE A O 1
ATOM 4048 N N . ARG A 1 499 ? 17.316 -4.473 3.224 1.00 91.38 499 ARG A N 1
ATOM 4049 C CA . ARG A 1 499 ? 16.281 -4.916 2.288 1.00 91.38 499 ARG A CA 1
ATOM 4050 C C . ARG A 1 499 ? 15.098 -3.951 2.241 1.00 91.38 499 ARG A C 1
ATOM 4052 O O . ARG A 1 499 ? 14.607 -3.629 1.164 1.00 91.38 499 ARG A O 1
ATOM 4059 N N . TRP A 1 500 ? 14.693 -3.425 3.397 1.00 94.19 500 TRP A N 1
ATOM 4060 C CA . TRP A 1 500 ? 13.587 -2.471 3.511 1.00 94.19 500 TRP A CA 1
ATOM 4061 C C . TRP A 1 500 ? 13.829 -1.212 2.680 1.00 94.19 500 TRP A C 1
ATOM 4063 O O . TRP A 1 500 ? 12.943 -0.747 1.962 1.00 94.19 500 TRP A O 1
ATOM 4073 N N . LEU A 1 501 ? 15.040 -0.664 2.789 1.00 92.12 501 LEU A N 1
ATOM 4074 C CA . LEU A 1 501 ? 15.415 0.595 2.162 1.00 92.12 501 LEU A CA 1
ATOM 4075 C C . LEU A 1 501 ? 15.811 0.425 0.694 1.00 92.12 501 LEU A C 1
ATOM 4077 O O . LEU A 1 501 ? 15.462 1.282 -0.116 1.00 92.12 501 LEU A O 1
ATOM 4081 N N . THR A 1 502 ? 16.520 -0.652 0.343 1.00 90.44 502 THR A N 1
ATOM 4082 C CA . THR A 1 502 ? 16.945 -0.899 -1.043 1.00 90.44 502 THR A CA 1
ATOM 4083 C C . THR A 1 502 ? 15.783 -1.320 -1.932 1.00 90.44 502 THR A C 1
ATOM 4085 O O . THR A 1 502 ? 15.723 -0.874 -3.073 1.00 90.44 502 THR A O 1
ATOM 4088 N N . LEU A 1 503 ? 14.838 -2.114 -1.414 1.00 92.75 503 LEU A N 1
ATOM 4089 C CA . LEU A 1 503 ? 13.720 -2.674 -2.185 1.00 92.75 503 LEU A CA 1
ATOM 4090 C C . LEU A 1 503 ? 12.383 -1.961 -1.939 1.00 92.75 503 LEU A C 1
ATOM 4092 O O . LEU A 1 503 ? 11.335 -2.459 -2.335 1.00 92.75 503 LEU A O 1
ATOM 4096 N N . LEU A 1 504 ? 12.389 -0.803 -1.269 1.00 93.88 504 LEU A N 1
ATOM 4097 C CA . LEU A 1 504 ? 11.175 -0.028 -0.974 1.00 93.88 504 LEU A CA 1
ATOM 4098 C C . LEU A 1 504 ? 10.062 -0.874 -0.320 1.00 93.88 504 LEU A C 1
ATOM 4100 O O . LEU A 1 504 ? 8.886 -0.736 -0.665 1.00 93.88 504 LEU A O 1
ATOM 4104 N N . LEU A 1 505 ? 10.450 -1.751 0.612 1.00 94.50 505 LEU A N 1
ATOM 4105 C CA . LEU A 1 505 ? 9.579 -2.683 1.344 1.00 94.50 505 LEU A CA 1
ATOM 4106 C C . LEU A 1 505 ? 8.848 -3.732 0.479 1.00 94.50 505 LEU A C 1
ATOM 4108 O O . LEU A 1 505 ? 7.956 -4.407 0.991 1.00 94.50 505 LEU A O 1
ATOM 4112 N N . SER A 1 506 ? 9.212 -3.915 -0.796 1.00 92.38 506 SER A N 1
ATOM 4113 C CA . SER A 1 506 ? 8.491 -4.825 -1.702 1.00 92.38 506 SER A CA 1
ATOM 4114 C C . SER A 1 506 ? 8.499 -6.289 -1.255 1.00 92.38 506 SER A C 1
ATOM 4116 O O . SER A 1 506 ? 7.540 -7.004 -1.511 1.00 92.38 506 SER A O 1
ATOM 4118 N N . GLN A 1 507 ? 9.545 -6.723 -0.549 1.00 91.31 507 GLN A N 1
ATOM 4119 C CA . GLN A 1 507 ? 9.659 -8.081 -0.013 1.00 91.31 507 GLN A CA 1
ATOM 4120 C C . GLN A 1 507 ? 9.129 -8.219 1.436 1.00 91.31 507 GLN A C 1
ATOM 4122 O O . GLN A 1 507 ? 9.262 -9.291 2.023 1.00 91.31 507 GLN A O 1
ATOM 4127 N N . GLU A 1 508 ? 8.591 -7.160 2.061 1.00 91.31 508 GLU A N 1
ATOM 4128 C CA . GLU A 1 508 ? 7.939 -7.259 3.390 1.00 91.31 508 GLU A CA 1
ATOM 4129 C C . GLU A 1 508 ? 6.427 -7.456 3.303 1.00 91.31 508 GLU A C 1
ATOM 4131 O O . GLU A 1 508 ? 5.810 -7.936 4.250 1.00 91.31 508 GLU A O 1
ATOM 4136 N N . PHE A 1 509 ? 5.825 -7.027 2.195 1.00 92.31 509 PHE A N 1
ATOM 4137 C CA . PHE A 1 509 ? 4.380 -6.961 2.032 1.00 92.31 509 PHE A CA 1
ATOM 4138 C C . PHE A 1 509 ? 3.963 -7.622 0.724 1.00 92.31 509 PHE A C 1
ATOM 4140 O O . PHE A 1 509 ? 4.707 -7.628 -0.255 1.00 92.31 509 PHE A O 1
ATOM 4147 N N . HIS A 1 510 ? 2.735 -8.134 0.679 1.00 90.88 510 HIS A N 1
ATOM 4148 C CA . HIS A 1 510 ? 2.171 -8.643 -0.564 1.00 90.88 510 HIS A CA 1
ATOM 4149 C C . HIS A 1 510 ? 1.966 -7.514 -1.580 1.00 90.88 510 HIS A C 1
ATOM 4151 O O . HIS A 1 510 ? 1.760 -6.351 -1.225 1.00 90.88 510 HIS A O 1
ATOM 4157 N N . LEU A 1 511 ? 1.953 -7.866 -2.868 1.00 90.69 511 LEU A N 1
ATOM 4158 C CA . LEU A 1 511 ? 1.894 -6.894 -3.960 1.00 90.69 511 LEU A CA 1
ATOM 4159 C C . LEU A 1 511 ? 0.801 -5.814 -3.796 1.00 90.69 511 LEU A C 1
ATOM 4161 O O . LEU A 1 511 ? 1.136 -4.642 -3.958 1.00 90.69 511 LEU A O 1
ATOM 4165 N N . PRO A 1 512 ? -0.466 -6.117 -3.438 1.00 91.31 512 PRO A N 1
ATOM 4166 C CA . PRO A 1 512 ? -1.492 -5.080 -3.274 1.00 91.31 512 PRO A CA 1
ATOM 4167 C C . PRO A 1 512 ? -1.123 -3.999 -2.248 1.00 91.31 512 PRO A C 1
ATOM 4169 O O . PRO A 1 512 ? -1.398 -2.815 -2.463 1.00 91.31 512 PRO A O 1
ATOM 4172 N N . ASP A 1 513 ? -0.466 -4.404 -1.164 1.00 92.75 513 ASP A N 1
ATOM 4173 C CA . ASP A 1 513 ? -0.015 -3.521 -0.095 1.00 92.75 513 ASP A CA 1
ATOM 4174 C C . ASP A 1 513 ? 1.216 -2.719 -0.514 1.00 92.75 513 ASP A C 1
ATOM 4176 O O . ASP A 1 513 ? 1.285 -1.517 -0.248 1.00 92.75 513 ASP A O 1
ATOM 4180 N N . VAL A 1 514 ? 2.136 -3.337 -1.263 1.00 94.12 514 VAL A N 1
ATOM 4181 C CA . VAL A 1 514 ? 3.270 -2.645 -1.893 1.00 94.12 514 VAL A CA 1
ATOM 4182 C C . VAL A 1 514 ? 2.770 -1.538 -2.819 1.00 94.12 514 VAL A C 1
ATOM 4184 O O . VAL A 1 514 ? 3.208 -0.396 -2.688 1.00 94.12 514 VAL A O 1
ATOM 4187 N N . LEU A 1 515 ? 1.789 -1.821 -3.687 1.00 94.56 515 LEU A N 1
ATOM 4188 C CA . LEU A 1 515 ? 1.189 -0.808 -4.565 1.00 94.56 515 LEU A CA 1
ATOM 4189 C C . LEU A 1 515 ? 0.607 0.359 -3.755 1.00 94.56 515 LEU A C 1
ATOM 4191 O O . LEU A 1 515 ? 0.802 1.523 -4.110 1.00 94.56 515 LEU A O 1
ATOM 4195 N N . ARG A 1 516 ? -0.076 0.067 -2.640 1.00 94.19 516 ARG A N 1
ATOM 4196 C CA . ARG A 1 516 ? -0.635 1.106 -1.768 1.00 94.19 516 ARG A CA 1
ATOM 4197 C C . ARG A 1 516 ? 0.455 1.919 -1.072 1.00 94.19 516 ARG A C 1
ATOM 4199 O O . ARG A 1 516 ? 0.306 3.136 -0.977 1.00 94.19 516 ARG A O 1
ATOM 4206 N N . LEU A 1 517 ? 1.520 1.298 -0.569 1.00 94.69 517 LEU A N 1
ATOM 4207 C CA . LEU A 1 517 ? 2.657 2.007 0.029 1.00 94.69 517 LEU A CA 1
ATOM 4208 C C . LEU A 1 517 ? 3.335 2.915 -1.001 1.00 94.69 517 LEU A C 1
ATOM 4210 O O . LEU A 1 517 ? 3.669 4.064 -0.701 1.00 94.69 517 LEU A O 1
ATOM 4214 N N . TRP A 1 518 ? 3.483 2.421 -2.228 1.00 95.56 518 TRP A N 1
ATOM 4215 C CA . TRP A 1 518 ? 4.148 3.127 -3.315 1.00 95.56 518 TRP A CA 1
ATOM 4216 C C . TRP A 1 518 ? 3.352 4.322 -3.832 1.00 95.56 518 TRP A C 1
ATOM 4218 O O . TRP A 1 518 ? 3.961 5.342 -4.145 1.00 95.56 518 TRP A O 1
ATOM 4228 N N . ASP A 1 519 ? 2.015 4.272 -3.794 1.00 94.88 519 ASP A N 1
ATOM 4229 C CA . ASP A 1 519 ? 1.170 5.451 -4.035 1.00 94.88 519 ASP A CA 1
ATOM 4230 C C . ASP A 1 519 ? 1.593 6.637 -3.137 1.00 94.88 519 ASP A C 1
ATOM 4232 O O . ASP A 1 519 ? 1.730 7.770 -3.606 1.00 94.88 519 ASP A O 1
ATOM 4236 N N . SER A 1 520 ? 1.876 6.375 -1.853 1.00 93.44 520 SER A N 1
ATOM 4237 C CA . SER A 1 520 ? 2.352 7.395 -0.908 1.00 93.44 520 SER A CA 1
ATOM 4238 C C . SER A 1 520 ? 3.831 7.744 -1.071 1.00 93.44 520 SER A C 1
ATOM 4240 O O . SER A 1 520 ? 4.199 8.904 -0.888 1.00 93.44 520 SER A O 1
ATOM 4242 N N . LEU A 1 521 ? 4.680 6.772 -1.412 1.00 93.31 521 LEU A N 1
ATOM 4243 C CA . LEU A 1 521 ? 6.116 7.001 -1.602 1.00 93.31 521 LEU A CA 1
ATOM 4244 C C . LEU A 1 521 ? 6.404 7.847 -2.844 1.00 93.31 521 LEU A C 1
ATOM 4246 O O . LEU A 1 521 ? 7.172 8.800 -2.753 1.00 93.31 521 LEU A O 1
ATOM 4250 N N . PHE A 1 522 ? 5.757 7.555 -3.974 1.00 93.31 522 PHE A N 1
ATOM 4251 C CA . PHE A 1 522 ? 5.909 8.339 -5.204 1.00 93.31 522 PHE A CA 1
ATOM 4252 C C . PHE A 1 522 ? 5.306 9.739 -5.069 1.00 93.31 522 PHE A C 1
ATOM 4254 O O . PHE A 1 522 ? 5.815 10.696 -5.650 1.00 93.31 522 PHE A O 1
ATOM 4261 N N . ALA A 1 523 ? 4.270 9.905 -4.242 1.00 90.94 523 ALA A N 1
ATOM 4262 C CA . ALA A 1 523 ? 3.740 11.227 -3.930 1.00 90.94 523 ALA A CA 1
ATOM 4263 C C . ALA A 1 523 ? 4.734 12.117 -3.150 1.00 90.94 523 ALA A C 1
ATOM 4265 O O . ALA A 1 523 ? 4.694 13.337 -3.309 1.00 90.94 523 ALA A O 1
ATOM 4266 N N . ASP A 1 524 ? 5.626 11.528 -2.341 1.00 85.94 524 ASP A N 1
ATOM 4267 C CA . ASP A 1 524 ? 6.615 12.236 -1.504 1.00 85.94 524 ASP A CA 1
ATOM 4268 C C . ASP A 1 524 ? 8.063 12.146 -2.029 1.00 85.94 524 ASP A C 1
ATOM 4270 O O . ASP A 1 524 ? 9.025 12.402 -1.300 1.00 85.94 524 ASP A O 1
ATOM 4274 N N . GLN A 1 525 ? 8.239 11.771 -3.299 1.00 71.31 525 GLN A N 1
ATOM 4275 C CA . GLN A 1 525 ? 9.550 11.518 -3.908 1.00 71.31 525 GLN A CA 1
ATOM 4276 C C . GLN A 1 525 ? 10.494 12.735 -3.877 1.00 71.31 525 GLN A C 1
ATOM 4278 O O . GLN A 1 525 ? 11.711 12.554 -3.825 1.00 71.31 525 GLN A O 1
ATOM 4283 N N . ASP A 1 526 ? 9.955 13.960 -3.819 1.00 67.50 526 ASP A N 1
ATOM 4284 C CA . ASP A 1 526 ? 10.733 15.211 -3.792 1.00 67.50 526 ASP A CA 1
ATOM 4285 C C . ASP A 1 526 ? 11.703 15.303 -2.596 1.00 67.50 526 ASP A C 1
ATOM 4287 O O . ASP A 1 526 ? 12.651 16.083 -2.628 1.00 67.50 526 ASP A O 1
ATOM 4291 N N . GLN A 1 527 ? 11.487 14.507 -1.541 1.00 66.50 527 GLN A N 1
ATOM 4292 C CA . GLN A 1 527 ? 12.344 14.449 -0.352 1.00 66.50 527 GLN A CA 1
ATOM 4293 C C . GLN A 1 527 ? 13.234 13.193 -0.329 1.00 66.50 527 GLN A C 1
ATOM 4295 O O . GLN A 1 527 ? 13.459 12.618 0.734 1.00 66.50 527 GLN A O 1
ATOM 4300 N N . ASN A 1 528 ? 13.721 12.708 -1.480 1.00 74.62 528 ASN A N 1
ATOM 4301 C CA . ASN A 1 528 ? 14.608 11.531 -1.579 1.00 74.62 528 ASN A CA 1
ATOM 4302 C C . ASN A 1 528 ? 14.060 10.281 -0.859 1.00 74.62 528 ASN A C 1
ATOM 4304 O O . ASN A 1 528 ? 14.800 9.531 -0.209 1.00 74.62 528 ASN A O 1
ATOM 4308 N N . PHE A 1 529 ? 12.747 10.055 -0.945 1.00 83.00 529 PHE A N 1
ATOM 4309 C CA . PHE A 1 529 ? 12.051 8.989 -0.216 1.00 83.00 529 PHE A CA 1
ATOM 4310 C C . PHE A 1 529 ? 12.233 9.066 1.313 1.00 83.00 529 PHE A C 1
ATOM 4312 O O . PHE A 1 529 ? 12.311 8.036 1.980 1.00 83.00 529 PHE A O 1
ATOM 4319 N N . GLN A 1 530 ? 12.296 10.263 1.906 1.00 87.62 530 GLN A N 1
ATOM 4320 C CA . GLN A 1 530 ? 12.322 10.427 3.366 1.00 87.62 530 GLN A CA 1
ATOM 4321 C C . GLN A 1 530 ? 11.093 9.787 4.033 1.00 87.62 530 GLN A C 1
ATOM 4323 O O . GLN A 1 530 ? 11.213 9.241 5.131 1.00 87.62 530 GLN A O 1
ATOM 4328 N N . PHE A 1 531 ? 9.938 9.754 3.350 1.00 91.94 531 PHE A N 1
ATOM 4329 C CA . PHE A 1 531 ? 8.756 9.029 3.826 1.00 91.94 531 PHE A CA 1
ATOM 4330 C C . PHE A 1 531 ? 9.006 7.553 4.128 1.00 91.94 531 PHE A C 1
ATOM 4332 O O . PHE A 1 531 ? 8.449 7.027 5.090 1.00 91.94 531 PHE A O 1
ATOM 4339 N N . LEU A 1 532 ? 9.896 6.907 3.372 1.00 93.38 532 LEU A N 1
ATOM 4340 C CA . LEU A 1 532 ? 10.275 5.518 3.603 1.00 93.38 532 LEU A CA 1
ATOM 4341 C C . LEU A 1 532 ? 10.872 5.319 4.999 1.00 93.38 532 LEU A C 1
ATOM 4343 O O . LEU A 1 532 ? 10.579 4.329 5.656 1.00 93.38 532 LEU A O 1
ATOM 4347 N N . LEU A 1 533 ? 11.651 6.286 5.494 1.00 93.62 533 LEU A N 1
ATOM 4348 C CA . LEU A 1 533 ? 12.232 6.210 6.837 1.00 93.62 533 LEU A CA 1
ATOM 4349 C C . LEU A 1 533 ? 11.146 6.292 7.919 1.00 93.62 533 LEU A C 1
ATOM 4351 O O . LEU A 1 533 ? 11.226 5.581 8.920 1.00 93.62 533 LEU A O 1
ATOM 4355 N N . TYR A 1 534 ? 10.111 7.116 7.707 1.00 94.50 534 TYR A N 1
ATOM 4356 C CA . TYR A 1 534 ? 8.952 7.175 8.604 1.00 94.50 534 TYR A CA 1
ATOM 4357 C C . TYR A 1 534 ? 8.131 5.880 8.565 1.00 94.50 534 TYR A C 1
ATOM 4359 O O . TYR A 1 534 ? 7.657 5.457 9.617 1.00 94.50 534 TYR A O 1
ATOM 4367 N N . LEU A 1 535 ? 8.001 5.228 7.402 1.00 94.94 535 LEU A N 1
ATOM 4368 C CA . LEU A 1 535 ? 7.369 3.906 7.285 1.00 94.94 535 LEU A CA 1
ATOM 4369 C C . LEU A 1 535 ? 8.149 2.840 8.058 1.00 94.94 535 LEU A C 1
ATOM 4371 O O . LEU A 1 535 ? 7.558 2.156 8.889 1.00 94.94 535 LEU A O 1
ATOM 4375 N N . CYS A 1 536 ? 9.467 2.750 7.863 1.00 95.06 536 CYS A N 1
ATOM 4376 C CA . CYS A 1 536 ? 10.313 1.816 8.609 1.00 95.06 536 CYS A CA 1
ATOM 4377 C C . CYS A 1 536 ? 10.224 2.063 10.125 1.00 95.06 536 CYS A C 1
ATOM 4379 O O . CYS A 1 536 ? 10.134 1.120 10.908 1.00 95.06 536 CYS A O 1
ATOM 4381 N N . CYS A 1 537 ? 10.209 3.331 10.555 1.00 94.94 537 CYS A N 1
ATOM 4382 C CA . CYS A 1 537 ? 10.046 3.686 11.966 1.00 94.94 537 CYS A CA 1
ATOM 4383 C C . CYS A 1 537 ? 8.669 3.253 12.493 1.00 94.94 537 CYS A C 1
ATOM 4385 O O . CYS A 1 537 ? 8.583 2.606 13.533 1.00 94.94 537 CYS A O 1
ATOM 4387 N N . ALA A 1 538 ? 7.600 3.521 11.738 1.00 95.00 538 ALA A N 1
ATOM 4388 C CA . ALA A 1 538 ? 6.248 3.098 12.083 1.00 95.00 538 ALA A CA 1
ATOM 4389 C C . ALA A 1 538 ? 6.117 1.572 12.198 1.00 95.00 538 ALA A C 1
ATOM 4391 O O . ALA A 1 538 ? 5.471 1.103 13.132 1.00 95.00 538 ALA A O 1
ATOM 4392 N N . MET A 1 539 ? 6.747 0.803 11.302 1.00 94.94 539 MET A N 1
ATOM 4393 C CA . MET A 1 539 ? 6.784 -0.663 11.377 1.00 94.94 539 MET A CA 1
ATOM 4394 C C . MET A 1 539 ? 7.394 -1.144 12.697 1.00 94.94 539 MET A C 1
ATOM 4396 O O . MET A 1 539 ? 6.806 -1.974 13.387 1.00 94.94 539 MET A O 1
ATOM 4400 N N . VAL A 1 540 ? 8.536 -0.576 13.095 1.00 94.56 540 VAL A N 1
ATOM 4401 C CA . VAL A 1 540 ? 9.191 -0.926 14.364 1.00 94.56 540 VAL A CA 1
ATOM 4402 C C . VAL A 1 540 ? 8.336 -0.517 15.565 1.00 94.56 540 VAL A C 1
ATOM 4404 O O . VAL A 1 540 ? 8.123 -1.323 16.468 1.00 94.56 540 VAL A O 1
ATOM 4407 N N . THR A 1 541 ? 7.786 0.701 15.573 1.00 93.19 541 THR A N 1
ATOM 4408 C CA . THR A 1 541 ? 6.947 1.190 16.680 1.00 93.19 541 THR A CA 1
ATOM 4409 C C . THR A 1 541 ? 5.667 0.368 16.849 1.00 93.19 541 THR A C 1
ATOM 4411 O O . THR A 1 541 ? 5.228 0.149 17.974 1.00 93.19 541 THR A O 1
ATOM 4414 N N . LEU A 1 542 ? 5.063 -0.115 15.760 1.00 93.00 542 LEU A N 1
ATOM 4415 C CA . LEU A 1 542 ? 3.861 -0.950 15.834 1.00 93.00 542 LEU A CA 1
ATOM 4416 C C . LEU A 1 542 ? 4.131 -2.345 16.412 1.00 93.00 542 LEU A C 1
ATOM 4418 O O . LEU A 1 542 ? 3.214 -2.943 16.967 1.00 93.00 542 LEU A O 1
ATOM 4422 N N . GLN A 1 543 ? 5.370 -2.838 16.335 1.00 93.25 543 GLN A N 1
ATOM 4423 C CA . GLN A 1 543 ? 5.790 -4.108 16.939 1.00 93.25 543 GLN A CA 1
ATOM 4424 C C . GLN A 1 543 ? 6.484 -3.934 18.299 1.00 93.25 543 GLN A C 1
ATOM 4426 O O . GLN A 1 543 ? 7.076 -4.884 18.814 1.00 93.25 543 GLN A O 1
ATOM 4431 N N . ARG A 1 544 ? 6.406 -2.742 18.908 1.00 93.50 544 ARG A N 1
ATOM 4432 C CA . ARG A 1 544 ? 7.087 -2.401 20.169 1.00 93.50 544 ARG A CA 1
ATOM 4433 C C . ARG A 1 544 ? 6.895 -3.452 21.260 1.00 93.50 544 ARG A C 1
ATOM 4435 O O . ARG A 1 544 ? 7.879 -3.909 21.833 1.00 93.50 544 ARG A O 1
ATOM 4442 N N . ASP A 1 545 ? 5.654 -3.845 21.536 1.00 92.00 545 ASP A N 1
ATOM 4443 C CA . ASP A 1 545 ? 5.345 -4.763 22.640 1.00 92.00 545 ASP A CA 1
ATOM 4444 C C . ASP A 1 545 ? 5.974 -6.148 22.436 1.00 92.00 545 ASP A C 1
ATOM 4446 O O . ASP A 1 545 ? 6.400 -6.793 23.393 1.00 92.00 545 ASP A O 1
ATOM 4450 N N . GLN A 1 546 ? 6.078 -6.603 21.184 1.00 90.94 546 GLN A N 1
ATOM 4451 C CA . GLN A 1 546 ? 6.740 -7.866 20.854 1.00 90.94 546 GLN A CA 1
ATOM 4452 C C . GLN A 1 546 ? 8.262 -7.735 20.953 1.00 90.94 546 GLN A C 1
ATOM 4454 O O . GLN A 1 546 ? 8.916 -8.622 21.496 1.00 90.94 546 GLN A O 1
ATOM 4459 N N . LEU A 1 547 ? 8.817 -6.610 20.492 1.00 92.75 547 LEU A N 1
ATOM 4460 C CA . LEU A 1 547 ? 10.255 -6.347 20.522 1.00 92.75 547 LEU A CA 1
ATOM 4461 C C . LEU A 1 547 ? 10.795 -6.238 21.953 1.00 92.75 547 LEU A C 1
ATOM 4463 O O . LEU A 1 547 ? 11.823 -6.838 22.265 1.00 92.75 547 LEU A O 1
ATOM 4467 N N . LEU A 1 548 ? 10.097 -5.517 22.836 1.00 92.62 548 LEU A N 1
ATOM 4468 C CA . LEU A 1 548 ? 10.517 -5.319 24.230 1.00 92.62 548 LEU A CA 1
ATOM 4469 C C . LEU A 1 548 ? 10.530 -6.623 25.040 1.00 92.62 548 LEU A C 1
ATOM 4471 O O . LEU A 1 548 ? 11.360 -6.778 25.934 1.00 92.62 548 LEU A O 1
ATOM 4475 N N . ASN A 1 549 ? 9.643 -7.565 24.710 1.00 92.94 549 ASN A N 1
ATOM 4476 C CA . ASN A 1 549 ? 9.554 -8.868 25.371 1.00 92.94 549 ASN A CA 1
ATOM 4477 C C . ASN A 1 549 ? 10.414 -9.955 24.694 1.00 92.94 549 ASN A C 1
ATOM 4479 O O . ASN A 1 549 ? 10.559 -11.052 25.237 1.00 92.94 549 ASN A O 1
ATOM 4483 N N . GLY A 1 550 ? 10.961 -9.678 23.507 1.00 90.94 550 GLY A N 1
ATOM 4484 C CA . GLY A 1 550 ? 11.685 -10.642 22.685 1.00 90.94 550 GLY A CA 1
ATOM 4485 C C . GLY A 1 550 ? 13.189 -10.708 22.963 1.00 90.94 550 GLY A C 1
ATOM 4486 O O . GLY A 1 550 ? 13.852 -9.724 23.303 1.00 90.94 550 GLY A O 1
ATOM 4487 N N . SER A 1 551 ? 13.763 -11.897 22.767 1.00 92.56 551 SER A N 1
ATOM 4488 C CA . SER A 1 551 ? 15.220 -12.090 22.721 1.00 92.56 551 SER A CA 1
ATOM 4489 C C . SER A 1 551 ? 15.824 -11.545 21.420 1.00 92.56 551 SER A C 1
ATOM 4491 O O . SER A 1 551 ? 15.127 -11.399 20.417 1.00 92.56 551 SER A O 1
ATOM 4493 N N . GLN A 1 552 ? 17.145 -11.327 21.388 1.00 92.19 552 GLN A N 1
ATOM 4494 C CA . GLN A 1 552 ? 17.856 -10.838 20.196 1.00 92.19 552 GLN A CA 1
ATOM 4495 C C . GLN A 1 552 ? 17.526 -11.651 18.929 1.00 92.19 552 GLN A C 1
ATOM 4497 O O . GLN A 1 552 ? 17.225 -11.082 17.883 1.00 92.19 552 GLN A O 1
ATOM 4502 N N . ALA A 1 553 ? 17.535 -12.985 19.018 1.00 91.75 553 ALA A N 1
ATOM 4503 C CA . ALA A 1 553 ? 17.255 -13.851 17.872 1.00 91.75 553 ALA A CA 1
ATOM 4504 C C . ALA A 1 553 ? 15.789 -13.771 17.409 1.00 91.75 553 ALA A C 1
ATOM 4506 O O . ALA A 1 553 ? 15.524 -13.809 16.208 1.00 91.75 553 ALA A O 1
ATOM 4507 N N . GLN A 1 554 ? 14.840 -13.646 18.343 1.00 92.56 554 GLN A N 1
ATOM 4508 C CA . GLN A 1 554 ? 13.422 -13.461 18.017 1.00 92.56 554 GLN A CA 1
ATOM 4509 C C . GLN A 1 554 ? 13.182 -12.099 17.365 1.00 92.56 554 GLN A C 1
ATOM 4511 O O . GLN A 1 554 ? 12.490 -12.035 16.355 1.00 92.56 554 GLN A O 1
ATOM 4516 N N . ASN A 1 555 ? 13.813 -11.044 17.879 1.00 93.62 555 ASN A N 1
ATOM 4517 C CA . ASN A 1 555 ? 13.685 -9.691 17.349 1.00 93.62 555 ASN A CA 1
ATOM 4518 C C . ASN A 1 555 ? 14.268 -9.574 15.937 1.00 93.62 555 ASN A C 1
ATOM 4520 O O . ASN A 1 555 ? 13.608 -9.028 15.060 1.00 93.62 555 ASN A O 1
ATOM 4524 N N . ILE A 1 556 ? 15.446 -10.155 15.665 1.00 92.50 556 ILE A N 1
ATOM 4525 C CA . ILE A 1 556 ? 15.991 -10.200 14.294 1.00 92.50 556 ILE A CA 1
ATOM 4526 C C . ILE A 1 556 ? 15.030 -10.929 13.359 1.00 92.50 556 ILE A C 1
ATOM 4528 O O . ILE A 1 556 ? 14.734 -10.417 12.286 1.00 92.50 556 ILE A O 1
ATOM 4532 N N . ARG A 1 557 ? 14.514 -12.097 13.763 1.00 93.25 557 ARG A N 1
ATOM 4533 C CA . ARG A 1 557 ? 13.570 -12.862 12.937 1.00 93.25 557 ARG A CA 1
ATOM 4534 C C . ARG A 1 557 ? 12.272 -12.102 12.685 1.00 93.25 557 ARG A C 1
ATOM 4536 O O . ARG A 1 557 ? 11.780 -12.147 11.568 1.00 93.25 557 ARG A O 1
ATOM 4543 N N . LEU A 1 558 ? 11.748 -11.397 13.686 1.00 92.81 558 LEU A N 1
ATOM 4544 C CA . LEU A 1 558 ? 10.546 -10.573 13.558 1.00 92.81 558 LEU A CA 1
ATOM 4545 C C . LEU A 1 558 ? 10.763 -9.394 12.599 1.00 92.81 558 LEU A C 1
ATOM 4547 O O . LEU A 1 558 ? 9.887 -9.081 11.803 1.00 92.81 558 LEU A O 1
ATOM 4551 N N . LEU A 1 559 ? 11.931 -8.749 12.653 1.00 92.50 559 LEU A N 1
ATOM 4552 C CA . LEU A 1 559 ? 12.274 -7.657 11.738 1.00 92.50 559 LEU A CA 1
ATOM 4553 C C . LEU A 1 559 ? 12.599 -8.168 10.324 1.00 92.50 559 LEU A C 1
ATOM 4555 O O . LEU A 1 559 ? 12.325 -7.487 9.346 1.00 92.50 559 LEU A O 1
ATOM 4559 N N . GLN A 1 560 ? 13.180 -9.358 10.191 1.00 92.06 560 GLN A N 1
ATOM 4560 C CA . GLN A 1 560 ? 13.470 -9.958 8.887 1.00 92.06 560 GLN A CA 1
ATOM 4561 C C . GLN A 1 560 ? 12.237 -10.556 8.220 1.00 92.06 560 GLN A C 1
ATOM 4563 O O . GLN A 1 560 ? 12.192 -10.569 7.000 1.00 92.06 560 GLN A O 1
ATOM 4568 N N . ASN A 1 561 ? 11.273 -11.050 8.992 1.00 90.69 561 ASN A N 1
ATOM 4569 C CA . ASN A 1 561 ? 10.021 -11.619 8.507 1.00 90.69 561 ASN A CA 1
ATOM 4570 C C . ASN A 1 561 ? 8.877 -10.865 9.177 1.00 90.69 561 ASN A C 1
ATOM 4572 O O . ASN A 1 561 ? 8.281 -11.344 10.148 1.00 90.69 561 ASN A O 1
ATOM 4576 N N . TYR A 1 562 ? 8.628 -9.649 8.693 1.00 91.06 562 TYR A N 1
ATOM 4577 C CA . TYR A 1 562 ? 7.583 -8.806 9.251 1.00 91.06 562 TYR A CA 1
ATOM 4578 C C . TYR A 1 562 ? 6.213 -9.504 9.129 1.00 91.06 562 TYR A C 1
ATOM 4580 O O . TYR A 1 562 ? 5.975 -10.186 8.129 1.00 91.06 562 TYR A O 1
ATOM 4588 N N . PRO A 1 563 ? 5.309 -9.388 10.124 1.00 87.56 563 PRO A N 1
ATOM 4589 C CA . PRO A 1 563 ? 4.038 -10.105 10.090 1.00 87.56 563 PRO A CA 1
ATOM 4590 C C . PRO A 1 563 ? 3.230 -9.789 8.815 1.00 87.56 563 PRO A C 1
ATOM 4592 O O . PRO A 1 563 ? 2.922 -8.614 8.593 1.00 87.56 563 PRO A O 1
ATOM 4595 N N . PRO A 1 564 ? 2.843 -10.798 8.005 1.00 75.81 564 PRO A N 1
ATOM 4596 C CA . PRO A 1 564 ? 2.155 -10.569 6.730 1.00 75.81 564 PRO A CA 1
ATOM 4597 C C . PRO A 1 564 ? 0.734 -10.016 6.921 1.00 75.81 564 PRO A C 1
ATOM 4599 O O . PRO A 1 564 ? 0.248 -9.265 6.085 1.00 75.81 564 PRO A O 1
ATOM 4602 N N . ASP A 1 565 ? 0.099 -10.305 8.062 1.00 77.31 565 ASP A N 1
ATOM 4603 C CA . ASP A 1 565 ? -1.237 -9.803 8.422 1.00 77.31 565 ASP A CA 1
ATOM 4604 C C . ASP A 1 565 ? -1.230 -8.351 8.943 1.00 77.31 565 ASP A C 1
ATOM 4606 O O . ASP A 1 565 ? -2.236 -7.847 9.458 1.00 77.31 565 ASP A O 1
ATOM 4610 N N . ALA A 1 566 ? -0.083 -7.667 8.897 1.00 85.38 566 ALA A N 1
ATOM 4611 C CA . ALA A 1 566 ? 0.024 -6.307 9.395 1.00 85.38 566 ALA A CA 1
ATOM 4612 C C . ALA A 1 566 ? -0.797 -5.331 8.538 1.00 85.38 566 ALA A C 1
ATOM 4614 O O . ALA A 1 566 ? -0.578 -5.167 7.343 1.00 85.38 566 ALA A O 1
ATOM 4615 N N . ASP A 1 567 ? -1.713 -4.608 9.184 1.00 88.44 567 ASP A N 1
ATOM 4616 C CA . ASP A 1 567 ? -2.564 -3.619 8.522 1.00 88.44 567 ASP A CA 1
ATOM 4617 C C . ASP A 1 567 ? -1.742 -2.414 8.026 1.00 88.44 567 ASP A C 1
ATOM 4619 O O . ASP A 1 567 ? -1.383 -1.509 8.791 1.00 88.44 567 ASP A O 1
ATOM 4623 N N . VAL A 1 568 ? -1.482 -2.383 6.718 1.00 90.56 568 VAL A N 1
ATOM 4624 C CA . VAL A 1 568 ? -0.730 -1.322 6.035 1.00 90.56 568 VAL A CA 1
ATOM 4625 C C . VAL A 1 568 ? -1.359 0.056 6.224 1.00 90.56 568 VAL A C 1
ATOM 4627 O O . VAL A 1 568 ? -0.644 1.060 6.296 1.00 90.56 568 VAL A O 1
ATOM 4630 N N . HIS A 1 569 ? -2.679 0.141 6.406 1.00 89.19 569 HIS A N 1
ATOM 4631 C CA . HIS A 1 569 ? -3.339 1.414 6.674 1.00 89.19 569 HIS A CA 1
ATOM 4632 C C . HIS A 1 569 ? -2.943 1.981 8.046 1.00 89.19 569 HIS A C 1
ATOM 4634 O O . HIS A 1 569 ? -2.782 3.198 8.186 1.00 89.19 569 HIS A O 1
ATOM 4640 N N . LYS A 1 570 ? -2.730 1.126 9.057 1.00 91.06 570 LYS A N 1
ATOM 4641 C CA . LYS A 1 570 ? -2.202 1.556 10.366 1.00 91.06 570 LYS A CA 1
ATOM 4642 C C . LYS A 1 570 ? -0.750 2.005 10.260 1.00 91.06 570 LYS A C 1
ATOM 4644 O O . LYS A 1 570 ? -0.397 3.021 10.859 1.00 91.06 570 LYS A O 1
ATOM 4649 N N . ILE A 1 571 ? 0.068 1.298 9.476 1.00 93.69 571 ILE A N 1
ATOM 4650 C CA . ILE A 1 571 ? 1.472 1.668 9.230 1.00 93.69 571 ILE A CA 1
ATOM 4651 C C . ILE A 1 571 ? 1.540 3.056 8.586 1.00 93.69 571 ILE A C 1
ATOM 4653 O O . ILE A 1 571 ? 2.237 3.936 9.088 1.00 93.69 571 ILE A O 1
ATOM 4657 N N . LEU A 1 572 ? 0.753 3.296 7.535 1.00 92.62 572 LEU A N 1
ATOM 4658 C CA . LEU A 1 572 ? 0.677 4.588 6.850 1.00 92.62 572 LEU A CA 1
ATOM 4659 C C . LEU A 1 572 ? 0.167 5.712 7.754 1.00 92.62 572 LEU A C 1
ATOM 4661 O O . LEU A 1 572 ? 0.709 6.821 7.727 1.00 92.62 572 LEU A O 1
ATOM 4665 N N . GLN A 1 573 ? -0.856 5.443 8.570 1.00 92.44 573 GLN A N 1
ATOM 4666 C CA . GLN A 1 573 ? -1.373 6.418 9.528 1.00 92.44 573 GLN A CA 1
ATOM 4667 C C . GLN A 1 573 ? -0.298 6.800 10.549 1.00 92.44 573 GLN A C 1
ATOM 4669 O O . GLN A 1 573 ? -0.073 7.991 10.778 1.00 92.44 573 GLN A O 1
ATOM 4674 N N . LYS A 1 574 ? 0.404 5.807 11.109 1.00 92.25 574 LYS A N 1
ATOM 4675 C CA . LYS A 1 574 ? 1.479 6.045 12.072 1.00 92.25 574 LYS A CA 1
ATOM 4676 C C . LYS A 1 574 ? 2.654 6.778 11.428 1.00 92.25 574 LYS A C 1
ATOM 4678 O O . LYS A 1 574 ? 3.124 7.764 11.981 1.00 92.25 574 LYS A O 1
ATOM 4683 N N . ALA A 1 575 ? 3.074 6.389 10.228 1.00 93.50 575 ALA A N 1
ATOM 4684 C CA . ALA A 1 575 ? 4.132 7.082 9.494 1.00 93.50 575 ALA A CA 1
ATOM 4685 C C . ALA A 1 575 ? 3.765 8.542 9.178 1.00 93.50 575 ALA A C 1
ATOM 4687 O O . ALA A 1 575 ? 4.606 9.431 9.283 1.00 93.50 575 ALA A O 1
ATOM 4688 N N . THR A 1 576 ? 2.499 8.815 8.848 1.00 91.81 576 THR A N 1
ATOM 4689 C CA . THR A 1 576 ? 2.002 10.181 8.617 1.00 91.81 576 THR A CA 1
ATOM 4690 C C . THR A 1 576 ? 1.999 11.009 9.903 1.00 91.81 576 THR A C 1
ATOM 4692 O O . THR A 1 576 ? 2.351 12.187 9.874 1.00 91.81 576 THR A O 1
ATOM 4695 N N . GLU A 1 577 ? 1.630 10.409 11.037 1.00 92.00 577 GLU A N 1
ATOM 4696 C CA . GLU A 1 577 ? 1.734 11.036 12.359 1.00 92.00 577 GLU A CA 1
ATOM 4697 C C . GLU A 1 577 ? 3.192 11.400 12.677 1.00 92.00 577 GLU A C 1
ATOM 4699 O O . GLU A 1 577 ? 3.481 12.554 12.987 1.00 92.00 577 GLU A O 1
ATOM 4704 N N . LEU A 1 578 ? 4.123 10.455 12.499 1.00 90.12 578 LEU A N 1
ATOM 4705 C CA . LEU A 1 578 ? 5.556 10.684 12.707 1.00 90.12 578 LEU A CA 1
ATOM 4706 C C . LEU A 1 578 ? 6.102 11.775 11.785 1.00 90.12 578 LEU A C 1
ATOM 4708 O O . LEU A 1 578 ? 6.845 12.646 12.236 1.00 90.12 578 LEU A O 1
ATOM 4712 N N . LYS A 1 579 ? 5.697 11.777 10.511 1.00 89.56 579 LYS A N 1
ATOM 4713 C CA . LYS A 1 579 ? 6.067 12.834 9.568 1.00 89.56 579 LYS A CA 1
ATOM 4714 C C . LYS A 1 579 ? 5.618 14.204 10.076 1.00 89.56 579 LYS A C 1
ATOM 4716 O O . LYS A 1 579 ? 6.414 15.130 10.030 1.00 89.56 579 LYS A O 1
ATOM 4721 N N . ARG A 1 580 ? 4.386 14.339 10.584 1.00 86.81 580 ARG A N 1
ATOM 4722 C CA . ARG A 1 580 ? 3.874 15.614 11.124 1.00 86.81 580 ARG A CA 1
ATOM 4723 C C . ARG A 1 580 ? 4.634 16.078 12.363 1.00 86.81 580 ARG A C 1
ATOM 4725 O O . ARG A 1 580 ? 4.882 17.268 12.481 1.00 86.81 580 ARG A O 1
ATOM 4732 N N . ILE A 1 581 ? 4.996 15.160 13.258 1.00 85.12 581 ILE A N 1
ATOM 4733 C CA . ILE A 1 581 ? 5.708 15.485 14.504 1.00 85.12 581 ILE A CA 1
ATOM 4734 C C . ILE A 1 581 ? 7.125 15.991 14.226 1.00 85.12 581 ILE A C 1
ATOM 4736 O O . ILE A 1 581 ? 7.569 16.913 14.890 1.00 85.12 581 ILE A O 1
ATOM 4740 N N . HIS A 1 582 ? 7.830 15.390 13.264 1.00 77.06 582 HIS A N 1
ATOM 4741 C CA . HIS A 1 582 ? 9.237 15.712 12.986 1.00 77.06 582 HIS A CA 1
ATOM 4742 C C . HIS A 1 582 ? 9.441 16.745 11.860 1.00 77.06 582 HIS A C 1
ATOM 4744 O O . HIS A 1 582 ? 10.587 17.082 11.569 1.00 77.06 582 HIS A O 1
ATOM 4750 N N . HIS A 1 583 ? 8.368 17.198 11.194 1.00 66.19 583 HIS A N 1
ATOM 4751 C CA . HIS A 1 583 ? 8.377 18.338 10.250 1.00 66.19 583 HIS A CA 1
ATOM 4752 C C . HIS A 1 583 ? 7.921 19.663 10.892 1.00 66.19 583 HIS A C 1
ATOM 4754 O O . HIS A 1 583 ? 8.078 20.710 10.265 1.00 66.19 583 HIS A O 1
ATOM 4760 N N . LEU A 1 584 ? 7.346 19.615 12.100 1.00 41.50 584 LEU A N 1
ATOM 4761 C CA . LEU A 1 584 ? 7.144 20.767 12.990 1.00 41.50 584 LEU A CA 1
ATOM 4762 C C . LEU A 1 584 ? 8.373 20.927 13.889 1.00 41.50 584 LEU A C 1
ATOM 4764 O O . LEU A 1 584 ? 8.700 22.092 14.204 1.00 41.50 584 LEU A O 1
#

Foldseek 3Di:
DLVVLLCCLQCPQLVVLLVVQDDDPCVVVDDDDDPPDDPDDPLNVVLVVLLVVCLVVLLVVQLVVVCPVVDDDLASVLLSSLLSSLLSLLSSLLVSDQADQSVVCPPPSRVSNVVSSVVSVVVSVCCAPPVVNCVVVVHHNDDPVSVVVSNVSSNVSSVVSVVVSVVVHPPPVVVVVVVVLVVLVVVLVVQLPDQFHDLLVLLVSLLQPDDQPALSLLVSLCVLLPNDDRGPVCRVVSVVVLLVVVVVLLVVLQADPPPPPPDDDDDPQDLVDCDPPGPNVVLLVLLVLLLVLLVLLVVAQPVDCQQLDWAPADDPQQQPPPNRGPQSVNSNVVSPPDPPDDDDPPPDPDDDDPDPDDDDDDDDDDDDDDDDDPPPGDDDDRPTDGNSSLLSSLLSSVQVVCVVLHDDRLLSLQLVLQLCSQCPRPDPVSNNSSSSSSSSSSVSVCVLLVQQRDPVNCPPCSYQVVLLVVLLVLLCVVPVPLSVLCVVLVPDCCLFCSCCSNNVCSVQERSVLSSRSVSSQSSVCVVSSPLSSLLLSLLCVVCVVVSVPDHSVVNSVCRNHPDHPDDSVSSSVSSVVSVVVVVD

Sequence (584 aa):
MQILWINIIMDGPPAQSLGVEPVDHDVLRKPPRKVTDAMISKRLIINMVTSATVIVIGTLCVFYAEMRDGKVTPRDTTMTFTCFVFFDMFNALSCRSQTKFIFEIGLFSNRFFLVAVFLSIVGQLAVIYFPPLQYVFQTEAISLTDLFFCFAYCPIILFVFETKKIFERPNEYRITRMALYQKTIEEFSKLLQSDTIDLKKLKTLAFNGCPANSGIRSLTWKILLNYLVLDRTKWTLHLSKQRELYRGYIRETIIKPGLQSSCQSAVVDHPLNCAPNSSWAAYFKENEVLLQIDKDCRRLCPDLSFFQCKTEYPCAEIMNQEAGFESLRKRIVSSSLKVESRSQSRLTGRLEIQSNSKPSHQNNNGALNSASDDNEYEVLAAGCEAHWEVVERILFVYSKLNSGQSYVQGMNEIIGPIYYTFATDPNVEWKEHAEADTFYCFTSLMTHLRENFMKIYDNSEFGILGRMQKFLNLLKKTDKEVYDLFDKQNLKPEFYSFRWLTLLLSQEFHLPDVLRLWDSLFADQDQNFQFLLYLCCAMVTLQRDQLLNGSQAQNIRLLQNYPPDADVHKILQKATELKRIHHL

Organism: Adineta ricciae (NCBI:txid249248)